Protein 8QQ1 (pdb70)

Radius of gyration: 31.0 Å; Cα contacts (8 Å, |Δi|>4): 1492; chains: 3; bounding box: 70×90×66 Å

Structure (mmCIF, N/CA/C/O backbone):
data_8QQ1
#
_entry.id   8QQ1
#
_cell.length_a   104.622
_cell.length_b   104.622
_cell.length_c   142.688
_cell.angle_alpha   90
_cell.angle_beta   90
_cell.angle_gamma   90
#
_symmetry.space_group_name_H-M   'P 41 21 2'
#
loop_
_entity.id
_entity.type
_entity.pdbx_description
1 polymer Oxidoreductase
2 non-polymer 'FLAVIN-ADENINE DINUCLEOTIDE'
3 non-polymer 'BROMIDE ION'
4 water water
#
loop_
_atom_site.group_PDB
_atom_site.id
_atom_site.type_symbol
_atom_site.label_atom_id
_atom_site.label_alt_id
_atom_site.label_comp_id
_atom_site.label_asym_id
_atom_site.label_entity_id
_atom_site.label_seq_id
_atom_site.pdbx_PDB_ins_code
_atom_site.Cartn_x
_atom_site.Cartn_y
_atom_site.Cartn_z
_atom_site.occupancy
_atom_site.B_iso_or_equiv
_atom_site.auth_seq_id
_atom_site.auth_comp_id
_atom_site.auth_asym_id
_atom_site.auth_atom_id
_atom_site.pdbx_PDB_model_num
ATOM 1 N N . SER A 1 4 ? 15.036 6.034 57.278 1 48.6 183 SER C N 1
ATOM 2 C CA . SER A 1 4 ? 15.375 5.293 56.061 1 48.42 183 SER C CA 1
ATOM 3 C C . SER A 1 4 ? 16.141 3.977 56.388 1 46.72 183 SER C C 1
ATOM 4 O O . SER A 1 4 ? 16.241 3.593 57.56 1 47.92 183 SER C O 1
ATOM 7 N N . PHE A 1 5 ? 16.587 3.242 55.37 1 43.35 184 PHE C N 1
ATOM 8 C CA . PHE A 1 5 ? 17.284 1.975 55.576 1 40.83 184 PHE C CA 1
ATOM 9 C C . PHE A 1 5 ? 18.427 1.832 54.558 1 36.93 184 PHE C C 1
ATOM 10 O O . PHE A 1 5 ? 18.521 2.637 53.637 1 36.25 184 PHE C O 1
ATOM 18 N N . PRO A 1 6 ? 19.366 0.897 54.759 1 34.82 185 PRO C N 1
ATOM 19 C CA . PRO A 1 6 ? 20.524 0.826 53.85 1 33.11 185 PRO C CA 1
ATOM 20 C C . PRO A 1 6 ? 20.157 0.508 52.402 1 31.6 185 PRO C C 1
ATOM 21 O O . PRO A 1 6 ? 19.085 -0.034 52.089 1 31.5 185 PRO C O 1
ATOM 25 N N . TYR A 1 7 ? 21.053 0.9 51.51 1 30.36 186 TYR C N 1
ATOM 26 C CA . TYR A 1 7 ? 20.985 0.596 50.098 1 29.86 186 TYR C CA 1
ATOM 27 C C . TYR A 1 7 ? 21.63 -0.761 49.942 1 28.57 186 TYR C C 1
ATOM 28 O O . TYR A 1 7 ? 22.749 -0.964 50.429 1 28.83 186 TYR C O 1
ATOM 37 N N . LEU A 1 8 ? 20.948 -1.687 49.281 1 27 187 LEU C N 1
ATOM 38 C CA . LEU A 1 8 ? 21.52 -3.005 49.038 1 26.64 187 LEU C CA 1
ATOM 39 C C . LEU A 1 8 ? 22.096 -2.96 47.612 1 26.22 187 LEU C C 1
ATOM 40 O O . LEU A 1 8 ? 21.416 -2.515 46.69 1 26.36 187 LEU C O 1
ATOM 45 N N . GLY A 1 9 ? 23.328 -3.393 47.448 1 25.76 188 GLY C N 1
ATOM 46 C CA . GLY A 1 9 ? 23.983 -3.346 46.148 1 26.48 188 GLY C CA 1
ATOM 47 C C . GLY A 1 9 ? 24.603 -4.661 45.754 1 26.83 188 GLY C C 1
ATOM 48 O O . GLY A 1 9 ? 24.932 -5.464 46.613 1 27.23 188 GLY C O 1
ATOM 49 N N . LYS A 1 10 ? 24.744 -4.9 44.458 1 25.98 189 LYS C N 1
ATOM 50 C CA . LYS A 1 10 ? 25.356 -6.114 43.957 1 26.32 189 LYS C CA 1
ATOM 51 C C . LYS A 1 10 ? 26.555 -5.672 43.1 1 26.53 189 LYS C C 1
ATOM 52 O O . LYS A 1 10 ? 26.405 -4.815 42.215 1 26.29 189 LYS C O 1
ATOM 58 N N . ILE A 1 11 ? 27.741 -6.24 43.364 1 26.56 190 ILE C N 1
ATOM 59 C CA . ILE A 1 11 ? 28.917 -5.9 42.58 1 27.42 190 ILE C CA 1
ATOM 60 C C . ILE A 1 11 ? 28.742 -6.477 41.171 1 28.98 190 ILE C C 1
ATOM 61 O O . ILE A 1 11 ? 28.562 -7.675 41.033 1 29.02 190 ILE C O 1
ATOM 66 N N . THR A 1 12 ? 28.712 -5.622 40.145 1 30.1 191 THR C N 1
ATOM 67 C CA . THR A 1 12 ? 28.554 -6.096 38.763 1 31.26 191 THR C CA 1
ATOM 68 C C . THR A 1 12 ? 29.899 -6.181 38.02 1 33.28 191 THR C C 1
ATOM 69 O O . THR A 1 12 ? 30.018 -6.963 37.075 1 34.77 191 THR C O 1
ATOM 73 N N . HIS A 1 13 ? 30.894 -5.367 38.404 1 32.85 192 HIS C N 1
ATOM 74 C CA . HIS A 1 13 ? 32.191 -5.366 37.733 1 33.48 192 HIS C CA 1
ATOM 75 C C . HIS A 1 13 ? 33.332 -5.014 38.682 1 33.33 192 HIS C C 1
ATOM 76 O O . HIS A 1 13 ? 33.148 -4.245 39.629 1 32.41 192 HIS C O 1
ATOM 83 N N . LEU A 1 14 ? 34.527 -5.538 38.387 1 32.94 193 LEU C N 1
ATOM 84 C CA . LEU A 1 14 ? 35.73 -5.244 39.155 1 33.66 193 LEU C CA 1
ATOM 85 C C . LEU A 1 14 ? 36.873 -5.048 38.141 1 34.73 193 LEU C C 1
ATOM 86 O O . LEU A 1 14 ? 37.025 -5.867 37.227 1 34.74 193 LEU C O 1
ATOM 91 N N . LYS A 1 15 ? 37.669 -3.987 38.293 1 34.94 194 LYS C N 1
ATOM 92 C CA . LYS A 1 15 ? 38.778 -3.732 37.382 1 35.69 194 LYS C CA 1
ATOM 93 C C . LYS A 1 15 ? 40.044 -3.328 38.13 1 36.09 194 LYS C C 1
ATOM 94 O O . LYS A 1 15 ? 40.05 -2.322 38.855 1 36.19 194 LYS C O 1
ATOM 100 N N . ARG A 1 16 ? 41.122 -4.104 37.963 1 35.68 195 ARG C N 1
ATOM 101 C CA . ARG A 1 16 ? 42.39 -3.751 38.6 1 36.57 195 ARG C CA 1
ATOM 102 C C . ARG A 1 16 ? 43.009 -2.691 37.727 1 37.21 195 ARG C C 1
ATOM 103 O O . ARG A 1 16 ? 43.178 -2.91 36.532 1 38.8 195 ARG C O 1
ATOM 111 N N . LEU A 1 17 ? 43.221 -1.512 38.281 1 35.85 196 LEU C N 1
ATOM 112 C CA . LEU A 1 17 ? 43.761 -0.368 37.549 1 35.38 196 LEU C CA 1
ATOM 113 C C . LEU A 1 17 ? 45.28 -0.337 37.505 1 36.44 196 LEU C C 1
ATOM 114 O O . LEU A 1 17 ? 45.881 0.189 36.558 1 37.23 196 LEU C O 1
ATOM 119 N N . ASN A 1 18 ? 45.897 -0.856 38.546 1 35.65 197 ASN C N 1
ATOM 120 C CA . ASN A 1 18 ? 47.337 -0.966 38.654 1 35.55 197 ASN C CA 1
ATOM 121 C C . ASN A 1 18 ? 47.656 -2.131 39.635 1 36.38 197 ASN C C 1
ATOM 122 O O . ASN A 1 18 ? 46.767 -2.943 39.922 1 36.21 197 ASN C O 1
ATOM 127 N N . HIS A 1 19 ? 48.886 -2.218 40.152 1 36.92 198 HIS C N 1
ATOM 128 C CA . HIS A 1 19 ? 49.286 -3.314 41.034 1 37.65 198 HIS C CA 1
ATOM 129 C C . HIS A 1 19 ? 48.571 -3.359 42.395 1 37.84 198 HIS C C 1
ATOM 130 O O . HIS A 1 19 ? 48.682 -4.382 43.07 1 38.9 198 HIS C O 1
ATOM 137 N N . ASP A 1 20 ? 47.937 -2.262 42.841 1 36.65 199 ASP C N 1
ATOM 138 C CA . ASP A 1 20 ? 47.306 -2.285 44.16 1 36.23 199 ASP C CA 1
ATOM 139 C C . ASP A 1 20 ? 45.961 -1.563 44.236 1 35.01 199 ASP C C 1
ATOM 140 O O . ASP A 1 20 ? 45.455 -1.371 45.334 1 35.07 199 ASP C O 1
ATOM 145 N N . THR A 1 21 ? 45.389 -1.153 43.092 1 33.33 200 THR C N 1
ATOM 146 C CA . THR A 1 21 ? 44.147 -0.412 43.101 1 32.42 200 THR C CA 1
ATOM 147 C C . THR A 1 21 ? 43.108 -1.135 42.288 1 32.13 200 THR C C 1
ATOM 148 O O . THR A 1 21 ? 43.378 -1.539 41.162 1 32.57 200 THR C O 1
ATOM 152 N N . ARG A 1 22 ? 41.911 -1.291 42.848 1 31.08 201 ARG C N 1
ATOM 153 C CA . ARG A 1 22 ? 40.83 -2.003 42.175 1 30.04 201 ARG C CA 1
ATOM 154 C C . ARG A 1 22 ? 39.544 -1.192 42.221 1 28.98 201 ARG C C 1
ATOM 155 O O . ARG A 1 22 ? 39.134 -0.729 43.283 1 28.26 201 ARG C O 1
ATOM 163 N N . GLU A 1 23 ? 38.903 -1.047 41.067 1 28.12 202 GLU C N 1
ATOM 164 C CA . GLU A 1 23 ? 37.656 -0.342 40.89 1 28.31 202 GLU C CA 1
ATOM 165 C C . GLU A 1 23 ? 36.494 -1.308 41.047 1 28.75 202 GLU C C 1
ATOM 166 O O . GLU A 1 23 ? 36.509 -2.413 40.489 1 29.2 202 GLU C O 1
ATOM 172 N N . ILE A 1 24 ? 35.503 -0.916 41.85 1 28.39 203 ILE C N 1
ATOM 173 C CA . ILE A 1 24 ? 34.297 -1.701 42.1 1 28.12 203 ILE C CA 1
ATOM 174 C C . ILE A 1 24 ? 33.114 -0.97 41.497 1 28.17 203 ILE C C 1
ATOM 175 O O . ILE A 1 24 ? 32.883 0.192 41.836 1 28.62 203 ILE C O 1
ATOM 180 N N . GLN A 1 25 ? 32.334 -1.648 40.649 1 27.32 204 GLN C N 1
ATOM 181 C CA . GLN A 1 25 ? 31.099 -1.116 40.088 1 27.34 204 GLN C CA 1
ATOM 182 C C . GLN A 1 25 ? 29.95 -1.859 40.768 1 27.51 204 GLN C C 1
ATOM 183 O O . GLN A 1 25 ? 29.971 -3.098 40.865 1 28.92 204 GLN C O 1
ATOM 189 N N . ILE A 1 26 ? 28.961 -1.124 41.271 1 25.96 205 ILE C N 1
ATOM 190 C CA . ILE A 1 26 ? 27.846 -1.728 41.994 1 26.22 205 ILE C CA 1
ATOM 191 C C . ILE A 1 26 ? 26.518 -1.305 41.402 1 26.55 205 ILE C C 1
ATOM 192 O O . ILE A 1 26 ? 26.383 -0.166 40.955 1 27.74 205 ILE C O 1
ATOM 197 N N . HIS A 1 27 ? 25.523 -2.191 41.43 1 25.78 206 HIS C N 1
ATOM 198 C CA . HIS A 1 27 ? 24.165 -1.865 41.039 1 25.47 206 HIS C CA 1
ATOM 199 C C . HIS A 1 27 ? 23.334 -1.841 42.329 1 25.32 206 HIS C C 1
ATOM 200 O O . HIS A 1 27 ? 23.28 -2.831 43.071 1 25.26 206 HIS C O 1
ATOM 207 N N . LEU A 1 28 ? 22.648 -0.751 42.55 1 25.41 207 LEU C N 1
ATOM 208 C CA . LEU A 1 28 ? 21.824 -0.544 43.735 1 27.67 207 LEU C CA 1
ATOM 209 C C . LEU A 1 28 ? 20.377 -0.887 43.522 1 29.46 207 LEU C C 1
ATOM 210 O O . LEU A 1 28 ? 19.866 -0.769 42.414 1 29.68 207 LEU C O 1
ATOM 215 N N . SER A 1 29 ? 19.711 -1.283 44.611 1 30.16 208 SER C N 1
ATOM 216 C CA . SER A 1 29 ? 18.29 -1.641 44.673 1 31.94 208 SER C CA 1
ATOM 217 C C . SER A 1 29 ? 17.399 -0.455 44.332 1 32.32 208 SER C C 1
ATOM 218 O O . SER A 1 29 ? 16.284 -0.638 43.819 1 32.93 208 SER C O 1
ATOM 221 N N . ARG A 1 30 ? 17.857 0.764 44.642 1 31.84 209 ARG C N 1
ATOM 222 C CA . ARG A 1 30 ? 17.076 1.964 44.358 1 32.06 209 ARG C CA 1
ATOM 223 C C . ARG A 1 30 ? 18.003 3.153 44.091 1 32.34 209 ARG C C 1
ATOM 224 O O . ARG A 1 30 ? 19.181 3.093 44.429 1 31.46 209 ARG C O 1
ATOM 232 N N . PRO A 1 31 ? 17.514 4.231 43.441 1 33.15 210 PRO C N 1
ATOM 233 C CA . PRO A 1 31 ? 18.401 5.357 43.139 1 33.72 210 PRO C CA 1
ATOM 234 C C . PRO A 1 31 ? 19.071 5.959 44.368 1 32.6 210 PRO C C 1
ATOM 235 O O . PRO A 1 31 ? 18.463 6.105 45.417 1 32.36 210 PRO C O 1
ATOM 239 N N . PHE A 1 32 ? 20.334 6.288 44.216 1 32.15 211 PHE C N 1
ATOM 240 C CA . PHE A 1 32 ? 21.152 6.867 45.275 1 32.68 211 PHE C CA 1
ATOM 241 C C . PHE A 1 32 ? 21.484 8.32 44.907 1 33.09 211 PHE C C 1
ATOM 242 O O . PHE A 1 32 ? 21.585 8.637 43.727 1 34.92 211 PHE C O 1
ATOM 250 N N . ASN A 1 33 ? 21.633 9.185 45.89 1 32.17 212 ASN C N 1
ATOM 251 C CA . ASN A 1 33 ? 21.975 10.573 45.622 1 32.98 212 ASN C CA 1
ATOM 252 C C . ASN A 1 33 ? 23.251 10.936 46.328 1 30.93 212 ASN C C 1
ATOM 253 O O . ASN A 1 33 ? 23.473 10.516 47.476 1 31.28 212 ASN C O 1
ATOM 258 N N . TYR A 1 34 ? 24.127 11.651 45.611 1 28.85 213 TYR C N 1
ATOM 259 C CA . TYR A 1 34 ? 25.408 12.145 46.114 1 27.43 213 TYR C CA 1
ATOM 260 C C . TYR A 1 34 ? 25.888 13.308 45.235 1 26.46 213 TYR C C 1
ATOM 261 O O . TYR A 1 34 ? 25.435 13.47 44.101 1 25.99 213 TYR C O 1
ATOM 270 N N . GLN A 1 35 ? 26.904 14.016 45.707 1 25.85 214 GLN C N 1
ATOM 271 C CA . GLN A 1 35 ? 27.553 15.042 44.897 1 26.69 214 GLN C CA 1
ATOM 272 C C . GLN A 1 35 ? 29.023 14.692 44.83 1 26.04 214 GLN C C 1
ATOM 273 O O . GLN A 1 35 ? 29.578 14.269 45.832 1 25.79 214 GLN C O 1
ATOM 279 N N . SER A 1 36 ? 29.668 14.864 43.658 1 26.05 215 SER C N 1
ATOM 280 C CA . SER A 1 36 ? 31.111 14.595 43.516 1 25.82 215 SER C CA 1
ATOM 281 C C . SER A 1 36 ? 31.952 15.31 44.583 1 25.53 215 SER C C 1
ATOM 282 O O . SER A 1 36 ? 31.815 16.508 44.798 1 25.3 215 SER C O 1
ATOM 285 N N . GLY A 1 37 ? 32.784 14.536 45.265 1 25.47 216 GLY C N 1
ATOM 286 C CA . GLY A 1 37 ? 33.571 14.98 46.408 1 25.97 216 GLY C CA 1
ATOM 287 C C . GLY A 1 37 ? 33.185 14.214 47.665 1 26.06 216 GLY C C 1
ATOM 288 O O . GLY A 1 37 ? 33.939 14.179 48.639 1 27.47 216 GLY C O 1
ATOM 289 N N . GLN A 1 38 ? 31.985 13.61 47.667 1 24.25 217 GLN C N 1
ATOM 290 C CA . GLN A 1 38 ? 31.472 12.88 48.807 1 23.5 217 GLN C CA 1
ATOM 291 C C . GLN A 1 38 ? 31.914 11.398 48.862 1 23.26 217 GLN C C 1
ATOM 292 O O . GLN A 1 38 ? 32.386 10.822 47.879 1 22.93 217 GLN C O 1
ATOM 298 N N . PHE A 1 39 ? 31.71 10.79 50.01 1 22.88 218 PHE C N 1
ATOM 299 C CA . PHE A 1 39 ? 32.063 9.407 50.271 1 23.86 218 PHE C CA 1
ATOM 300 C C . PHE A 1 39 ? 30.885 8.674 50.913 1 25.07 218 PHE C C 1
ATOM 301 O O . PHE A 1 39 ? 29.89 9.295 51.304 1 24.5 218 PHE C O 1
ATOM 309 N N . ALA A 1 40 ? 31.001 7.349 51.028 1 25.18 219 ALA C N 1
ATOM 310 C CA . ALA A 1 40 ? 29.989 6.537 51.698 1 25.38 219 ALA C CA 1
ATOM 311 C C . ALA A 1 40 ? 30.71 5.414 52.451 1 25.06 219 ALA C C 1
ATOM 312 O O . ALA A 1 40 ? 31.858 5.097 52.146 1 24.91 219 ALA C O 1
ATOM 314 N N . PHE A 1 41 ? 30.034 4.807 53.414 1 25.5 220 PHE C N 1
ATOM 315 C CA . PHE A 1 41 ? 30.551 3.695 54.192 1 26.6 220 PHE C CA 1
ATOM 316 C C . PHE A 1 41 ? 30.026 2.42 53.561 1 26.57 220 PHE C C 1
ATOM 317 O O . PHE A 1 41 ? 28.814 2.219 53.449 1 26.8 220 PHE C O 1
ATOM 325 N N . LEU A 1 42 ? 30.934 1.595 53.076 1 25.9 221 LEU C N 1
ATOM 326 C CA . LEU A 1 42 ? 30.583 0.361 52.383 1 25.92 221 LEU C CA 1
ATOM 327 C C . LEU A 1 42 ? 30.783 -0.837 53.313 1 25.58 221 LEU C C 1
ATOM 328 O O . LEU A 1 42 ? 31.82 -0.942 53.982 1 25.02 221 LEU C O 1
ATOM 333 N N . LYS A 1 43 ? 29.795 -1.74 53.343 1 25.02 222 LYS C N 1
ATOM 334 C CA . LYS A 1 43 ? 29.862 -2.994 54.088 1 25.47 222 LYS C CA 1
ATOM 335 C C . LYS A 1 43 ? 29.817 -4.1 53.04 1 27.06 222 LYS C C 1
ATOM 336 O O . LYS A 1 43 ? 28.908 -4.11 52.218 1 27.75 222 LYS C O 1
ATOM 342 N N . ILE A 1 44 ? 30.772 -5.011 53.05 1 26.69 223 ILE C N 1
ATOM 343 C CA . ILE A 1 44 ? 30.834 -6.089 52.083 1 27.69 223 ILE C CA 1
ATOM 344 C C . ILE A 1 44 ? 30.387 -7.382 52.736 1 28.5 223 ILE C C 1
ATOM 345 O O . ILE A 1 44 ? 30.841 -7.687 53.829 1 27.36 223 ILE C O 1
ATOM 350 N N . PHE A 1 45 ? 29.486 -8.125 52.063 1 28.99 224 PHE C N 1
ATOM 351 C CA . PHE A 1 45 ? 28.98 -9.421 52.502 1 30.48 224 PHE C CA 1
ATOM 352 C C . PHE A 1 45 ? 29.514 -10.523 51.561 1 33.78 224 PHE C C 1
ATOM 353 O O . PHE A 1 45 ? 28.96 -10.784 50.497 1 34.95 224 PHE C O 1
ATOM 361 N N . GLN A 1 46 ? 30.642 -11.102 51.918 1 34.95 225 GLN C N 1
ATOM 362 C CA . GLN A 1 46 ? 31.257 -12.187 51.16 1 36.32 225 GLN C CA 1
ATOM 363 C C . GLN A 1 46 ? 32.007 -13.042 52.16 1 38.02 225 GLN C C 1
ATOM 364 O O . GLN A 1 46 ? 32.593 -12.508 53.106 1 38.18 225 GLN C O 1
ATOM 370 N N . GLU A 1 47 ? 31.976 -14.379 52 1 39.33 226 GLU C N 1
ATOM 371 C CA . GLU A 1 47 ? 32.679 -15.275 52.93 1 40.98 226 GLU C CA 1
ATOM 372 C C . GLU A 1 47 ? 34.165 -14.961 52.914 1 40.6 226 GLU C C 1
ATOM 373 O O . GLU A 1 47 ? 34.723 -14.675 51.848 1 41.21 226 GLU C O 1
ATOM 379 N N . GLY A 1 48 ? 34.737 -14.845 54.096 1 39.21 227 GLY C N 1
ATOM 380 C CA . GLY A 1 48 ? 36.136 -14.48 54.225 1 38.82 227 GLY C CA 1
ATOM 381 C C . GLY A 1 48 ? 36.36 -12.98 54.309 1 37.41 227 GLY C C 1
ATOM 382 O O . GLY A 1 48 ? 37.509 -12.551 54.435 1 37.25 227 GLY C O 1
ATOM 383 N N . PHE A 1 49 ? 35.278 -12.159 54.274 1 35.86 228 PHE C N 1
ATOM 384 C CA . PHE A 1 49 ? 35.439 -10.706 54.386 1 35.21 228 PHE C CA 1
ATOM 385 C C . PHE A 1 49 ? 34.831 -10.203 55.669 1 34.65 228 PHE C C 1
ATOM 386 O O . PHE A 1 49 ? 33.756 -10.667 56.067 1 34.83 228 PHE C O 1
ATOM 394 N N . GLU A 1 50 ? 35.465 -9.189 56.28 1 34.26 229 GLU C N 1
ATOM 395 C CA . GLU A 1 50 ? 34.836 -8.545 57.427 1 34.7 229 GLU C CA 1
ATOM 396 C C . GLU A 1 50 ? 33.703 -7.643 56.861 1 34.79 229 GLU C C 1
ATOM 397 O O . GLU A 1 50 ? 33.829 -7.107 55.758 1 34.81 229 GLU C O 1
ATOM 403 N N . SER A 1 51 ? 32.565 -7.602 57.559 1 34.76 230 SER C N 1
ATOM 404 C CA . SER A 1 51 ? 31.399 -6.82 57.168 1 34.91 230 SER C CA 1
ATOM 405 C C . SER A 1 51 ? 31.381 -5.431 57.805 1 33.14 230 SER C C 1
ATOM 406 O O . SER A 1 51 ? 30.469 -4.669 57.542 1 32 230 SER C O 1
ATOM 409 N N . ALA A 1 52 ? 32.385 -5.074 58.613 1 32.35 231 ALA C N 1
ATOM 410 C CA . ALA A 1 52 ? 32.516 -3.746 59.196 1 32.08 231 ALA C CA 1
ATOM 411 C C . ALA A 1 52 ? 32.548 -2.703 58.078 1 30.81 231 ALA C C 1
ATOM 412 O O . ALA A 1 52 ? 33.119 -2.954 57.004 1 29.83 231 ALA C O 1
ATOM 414 N N . PRO A 1 53 ? 31.915 -1.548 58.306 1 30.53 232 PRO C N 1
ATOM 415 C CA . PRO A 1 53 ? 31.909 -0.52 57.26 1 29.5 232 PRO C CA 1
ATOM 416 C C . PRO A 1 53 ? 33.257 0.173 57.122 1 28.66 232 PRO C C 1
ATOM 417 O O . PRO A 1 53 ? 33.946 0.404 58.107 1 28.36 232 PRO C O 1
ATOM 421 N N . HIS A 1 54 ? 33.586 0.574 55.897 1 27.43 233 HIS C N 1
ATOM 422 C CA . HIS A 1 54 ? 34.808 1.297 55.611 1 26.85 233 HIS C CA 1
ATOM 423 C C . HIS A 1 54 ? 34.403 2.442 54.685 1 25.61 233 HIS C C 1
ATOM 424 O O . HIS A 1 54 ? 33.655 2.235 53.708 1 24.97 233 HIS C O 1
ATOM 431 N N . PRO A 1 55 ? 34.939 3.642 54.942 1 24.73 234 PRO C N 1
ATOM 432 C CA . PRO A 1 55 ? 34.624 4.772 54.063 1 23.99 234 PRO C CA 1
ATOM 433 C C . PRO A 1 55 ? 35.451 4.785 52.783 1 24.08 234 PRO C C 1
ATOM 434 O O . PRO A 1 55 ? 36.665 4.607 52.828 1 24.43 234 PRO C O 1
ATOM 438 N N . PHE A 1 56 ? 34.801 5.024 51.637 1 23.12 235 PHE C N 1
ATOM 439 C CA . PHE A 1 56 ? 35.482 5.173 50.361 1 23.45 235 PHE C CA 1
ATOM 440 C C . PHE A 1 56 ? 34.782 6.311 49.619 1 23.13 235 PHE C C 1
ATOM 441 O O . PHE A 1 56 ? 33.537 6.383 49.61 1 22.7 235 PHE C O 1
ATOM 449 N N . SER A 1 57 ? 35.573 7.167 48.956 1 23.13 236 SER C N 1
ATOM 450 C CA . SER A 1 57 ? 35.016 8.254 48.151 1 23.49 236 SER C CA 1
ATOM 451 C C . SER A 1 57 ? 34.27 7.675 46.967 1 23.45 236 SER C C 1
ATOM 452 O O . SER A 1 57 ? 34.703 6.655 46.418 1 24.21 236 SER C O 1
ATOM 455 N N . ILE A 1 58 ? 33.144 8.294 46.567 1 22.26 237 ILE C N 1
ATOM 456 C CA . ILE A 1 58 ? 32.432 7.815 45.39 1 22.41 237 ILE C CA 1
ATOM 457 C C . ILE A 1 58 ? 33.249 8.248 44.131 1 23.58 237 ILE C C 1
ATOM 458 O O . ILE A 1 58 ? 33.591 9.427 43.987 1 24.53 237 ILE C O 1
ATOM 463 N N . SER A 1 59 ? 33.65 7.279 43.283 1 22.97 238 SER C N 1
ATOM 464 C CA . SER A 1 59 ? 34.441 7.596 42.1 1 23.9 238 SER C CA 1
ATOM 465 C C . SER A 1 59 ? 33.641 7.593 40.775 1 25.24 238 SER C C 1
ATOM 466 O O . SER A 1 59 ? 34.238 7.688 39.703 1 25.72 238 SER C O 1
ATOM 469 N N . GLY A 1 60 ? 32.322 7.586 40.864 1 24.95 239 GLY C N 1
ATOM 470 C CA . GLY A 1 60 ? 31.491 7.657 39.669 1 25.64 239 GLY C CA 1
ATOM 471 C C . GLY A 1 60 ? 30.119 7.075 39.876 1 25.76 239 GLY C C 1
ATOM 472 O O . GLY A 1 60 ? 29.829 6.493 40.921 1 25.12 239 GLY C O 1
ATOM 473 N N . GLY A 1 61 ? 29.279 7.256 38.878 1 25.96 240 GLY C N 1
ATOM 474 C CA . GLY A 1 61 ? 27.938 6.721 38.887 1 27.66 240 GLY C CA 1
ATOM 475 C C . GLY A 1 61 ? 26.831 7.739 39.044 1 29.43 240 GLY C C 1
ATOM 476 O O . GLY A 1 61 ? 27.036 8.867 39.502 1 29.38 240 GLY C O 1
ATOM 477 N N . HIS A 1 62 ? 25.652 7.324 38.642 1 29.68 241 HIS C N 1
ATOM 478 C CA . HIS A 1 62 ? 24.426 8.067 38.812 1 31.56 241 HIS C CA 1
ATOM 479 C C . HIS A 1 62 ? 23.267 7.051 38.843 1 31.56 241 HIS C C 1
ATOM 480 O O . HIS A 1 62 ? 23.399 5.919 38.352 1 31.2 241 HIS C O 1
ATOM 487 N N . GLY A 1 63 ? 22.159 7.465 39.433 1 31.44 242 GLY C N 1
ATOM 488 C CA . GLY A 1 63 ? 20.967 6.631 39.558 1 31.15 242 GLY C CA 1
ATOM 489 C C . GLY A 1 63 ? 21.235 5.395 40.383 1 29.54 242 GLY C C 1
ATOM 490 O O . GLY A 1 63 ? 21.604 5.496 41.559 1 28.93 242 GLY C O 1
ATOM 491 N N . GLN A 1 64 ? 21.158 4.21 39.739 1 28.39 243 GLN C N 1
ATOM 492 C CA . GLN A 1 64 ? 21.395 2.963 40.464 1 29.02 243 GLN C CA 1
ATOM 493 C C . GLN A 1 64 ? 22.79 2.393 40.261 1 29.55 243 GLN C C 1
ATOM 494 O O . GLN A 1 64 ? 22.992 1.232 40.579 1 30.61 243 GLN C O 1
ATOM 500 N N . THR A 1 65 ? 23.73 3.148 39.673 1 28.79 244 THR C N 1
ATOM 501 C CA . THR A 1 65 ? 25.105 2.652 39.509 1 28.49 244 THR C CA 1
ATOM 502 C C . THR A 1 65 ? 26.014 3.489 40.377 1 27.38 244 THR C C 1
ATOM 503 O O . THR A 1 65 ? 25.874 4.71 40.427 1 26.52 244 THR C O 1
ATOM 507 N N . LEU A 1 66 ? 26.936 2.842 41.085 1 27.51 245 LEU C N 1
ATOM 508 C CA 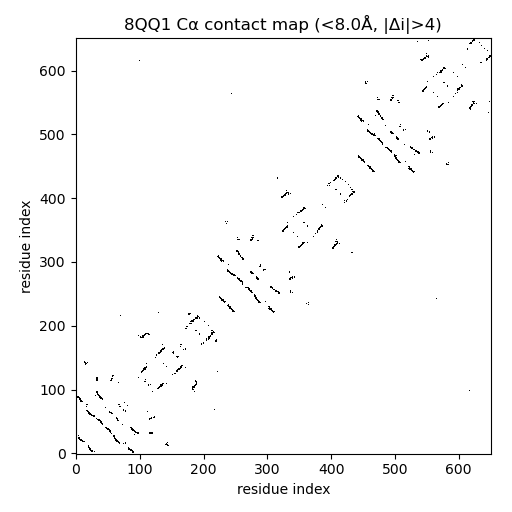. LEU A 1 66 ? 27.899 3.543 41.915 1 27.47 245 LEU C CA 1
ATOM 509 C C . LEU A 1 66 ? 29.283 2.907 41.689 1 27.39 245 LEU C C 1
ATOM 510 O O . LEU A 1 66 ? 29.383 1.698 41.456 1 28.09 245 LEU C O 1
ATOM 515 N N . TYR A 1 67 ? 30.342 3.707 41.752 1 25.67 246 TYR C N 1
ATOM 516 C CA . TYR A 1 67 ? 31.702 3.204 41.615 1 25.31 246 TYR C CA 1
ATOM 517 C C . TYR A 1 67 ? 32.495 3.599 42.832 1 24.33 246 TYR C C 1
ATOM 518 O O . TYR A 1 67 ? 32.337 4.711 43.349 1 24.03 246 TYR C O 1
ATOM 527 N N . PHE A 1 68 ? 33.398 2.719 43.249 1 23.49 247 PHE C N 1
ATOM 528 C CA . PHE A 1 68 ? 34.369 3.01 44.298 1 24.8 247 PHE C CA 1
ATOM 529 C C . PHE A 1 68 ? 35.742 2.527 43.775 1 25.37 247 PHE C C 1
ATOM 530 O O . PHE A 1 68 ? 35.807 1.591 42.975 1 27.01 247 PHE C O 1
ATOM 538 N N . THR A 1 69 ? 36.808 3.193 44.165 1 24.07 248 THR C N 1
ATOM 539 C CA . THR A 1 69 ? 38.14 2.813 43.732 1 24.46 248 THR C CA 1
ATOM 540 C C . THR A 1 69 ? 38.975 2.615 44.955 1 24.64 248 THR C C 1
ATOM 541 O O . THR A 1 69 ? 39.191 3.554 45.725 1 24.74 248 THR C O 1
ATOM 545 N N . VAL A 1 70 ? 39.384 1.381 45.179 1 24.77 249 VAL C N 1
ATOM 546 C CA . VAL A 1 70 ? 40.072 1.004 46.409 1 25.37 249 VAL C CA 1
ATOM 547 C C . VAL A 1 70 ? 41.55 0.669 46.226 1 26.32 249 VAL C C 1
ATOM 548 O O . VAL A 1 70 ? 41.877 -0.272 45.501 1 26.24 249 VAL C O 1
ATOM 552 N N . LYS A 1 71 ? 42.422 1.366 46.974 1 26.64 250 LYS C N 1
ATOM 553 C CA . LYS A 1 71 ? 43.868 1.128 46.983 1 28.01 250 LYS C CA 1
ATOM 554 C C . LYS A 1 71 ? 44.216 0.257 48.211 1 28.83 250 LYS C C 1
ATOM 555 O O . LYS A 1 71 ? 43.646 0.462 49.291 1 28.9 250 LYS C O 1
ATOM 561 N N . THR A 1 72 ? 45.124 -0.728 48.044 1 29.37 251 THR C N 1
ATOM 562 C CA . THR A 1 72 ? 45.538 -1.607 49.129 1 30.34 251 THR C CA 1
ATOM 563 C C . THR A 1 72 ? 46.293 -0.788 50.178 1 31.77 251 THR C C 1
ATOM 564 O O . THR A 1 72 ? 47.29 -0.153 49.868 1 31.68 251 THR C O 1
ATOM 568 N N . SER A 1 73 ? 45.788 -0.782 51.399 1 32.9 252 SER C N 1
ATOM 569 C CA . SER A 1 73 ? 46.345 -0.023 52.51 1 34.99 252 SER C CA 1
ATOM 570 C C . SER A 1 73 ? 46.418 -0.799 53.827 1 36.44 252 SER C C 1
ATOM 571 O O . SER A 1 73 ? 46.937 -0.272 54.805 1 38.26 252 SER C O 1
ATOM 574 N N . GLY A 1 74 ? 45.896 -2.01 53.843 1 35.92 253 GLY C N 1
ATOM 575 C CA . GLY A 1 74 ? 45.857 -2.902 54.992 1 36.01 253 GLY C CA 1
ATOM 576 C C . GLY A 1 74 ? 45.12 -4.18 54.632 1 35.41 253 GLY C C 1
ATOM 577 O O . GLY A 1 74 ? 44.879 -4.453 53.451 1 35.48 253 GLY C O 1
ATOM 578 N N . ASP A 1 75 ? 44.743 -4.963 55.648 1 34.61 254 ASP C N 1
ATOM 579 C CA . ASP A 1 75 ? 44.124 -6.277 55.497 1 34.76 254 ASP C CA 1
ATOM 580 C C . ASP A 1 75 ? 42.82 -6.315 54.666 1 33.22 254 ASP C C 1
ATOM 581 O O . ASP A 1 75 ? 42.702 -7.13 53.755 1 32.55 254 ASP C O 1
ATOM 586 N N . HIS A 1 76 ? 41.852 -5.463 54.994 1 32.61 255 HIS C N 1
ATOM 587 C CA . HIS A 1 76 ? 40.566 -5.472 54.298 1 32.23 255 HIS C CA 1
ATOM 588 C C . HIS A 1 76 ? 40.686 -5.024 52.836 1 31.89 255 HIS C C 1
ATOM 589 O O . HIS A 1 76 ? 40.109 -5.665 51.94 1 32.36 255 HIS C O 1
ATOM 596 N N . THR A 1 77 ? 41.456 -3.951 52.582 1 30.77 256 THR C N 1
ATOM 597 C CA . THR A 1 77 ? 41.606 -3.453 51.216 1 30.86 256 THR C CA 1
ATOM 598 C C . THR A 1 77 ? 42.512 -4.379 50.378 1 32.38 256 THR C C 1
ATOM 599 O O . THR A 1 77 ? 42.332 -4.444 49.163 1 32.98 256 THR C O 1
ATOM 603 N N . LYS A 1 78 ? 43.452 -5.122 51.011 1 32.98 257 LYS C N 1
ATOM 604 C CA . LYS A 1 78 ? 44.24 -6.115 50.266 1 34.12 257 LYS C CA 1
ATOM 605 C C . LYS A 1 78 ? 43.287 -7.275 49.871 1 33.89 257 LYS C C 1
ATOM 606 O O . LYS A 1 78 ? 43.319 -7.767 48.726 1 33.98 257 LYS C O 1
ATOM 612 N N . ASN A 1 79 ? 42.407 -7.681 50.81 1 32.98 258 ASN C N 1
ATOM 613 C CA . ASN A 1 79 ? 41.393 -8.712 50.56 1 33.01 258 ASN C CA 1
ATOM 614 C C . ASN A 1 79 ? 40.481 -8.253 49.378 1 32.78 258 ASN C C 1
ATOM 615 O O . ASN A 1 79 ? 40.216 -9.046 48.483 1 33.15 258 ASN C O 1
ATOM 620 N N . ILE A 1 80 ? 40.098 -6.958 49.321 1 31.32 259 ILE C N 1
ATOM 621 C CA . ILE A 1 80 ? 39.304 -6.447 48.197 1 30.56 259 ILE C CA 1
ATOM 622 C C . ILE A 1 80 ? 40.074 -6.613 46.869 1 31.42 259 ILE C C 1
ATOM 623 O O . ILE A 1 80 ? 39.501 -7.052 45.879 1 31.7 259 ILE C O 1
ATOM 628 N N . TYR A 1 81 ? 41.356 -6.234 46.849 1 31.99 260 TYR C N 1
ATOM 629 C CA . TYR A 1 81 ? 42.18 -6.332 45.647 1 33.83 260 TYR C CA 1
ATOM 630 C C . TYR A 1 81 ? 42.309 -7.77 45.134 1 35.2 260 TYR C C 1
ATOM 631 O O . TYR A 1 81 ? 42.107 -8.02 43.949 1 35.7 260 TYR C O 1
ATOM 640 N N . ASP A 1 82 ? 42.659 -8.702 46.012 1 35.73 261 ASP C N 1
ATOM 641 C CA . ASP A 1 82 ? 42.901 -10.081 45.599 1 37.04 261 ASP C CA 1
ATOM 642 C C . ASP A 1 82 ? 41.68 -10.949 45.459 1 37.81 261 ASP C C 1
ATOM 643 O O . ASP A 1 82 ? 41.64 -11.793 44.564 1 38.18 261 ASP C O 1
ATOM 648 N N . ASN A 1 83 ? 40.71 -10.814 46.38 1 37.68 262 ASN C N 1
ATOM 649 C CA . ASN A 1 83 ? 39.642 -11.792 46.537 1 37.31 262 ASN C CA 1
ATOM 650 C C . ASN A 1 83 ? 38.187 -11.372 46.38 1 36.91 262 ASN C C 1
ATOM 651 O O . ASN A 1 83 ? 37.326 -12.263 46.395 1 37.21 262 ASN C O 1
ATOM 656 N N . LEU A 1 84 ? 37.878 -10.072 46.227 1 35.53 263 LEU C N 1
ATOM 657 C CA . LEU A 1 84 ? 36.477 -9.664 46.073 1 34.15 263 LEU C CA 1
ATOM 658 C C . LEU A 1 84 ? 35.913 -10.227 44.769 1 34.62 263 LEU C C 1
ATOM 659 O O . LEU A 1 84 ? 36.62 -10.253 43.768 1 34.4 263 LEU C O 1
ATOM 664 N N . GLN A 1 85 ? 34.671 -10.723 44.79 1 35.45 264 GLN C N 1
ATOM 665 C CA . GLN A 1 85 ? 34.074 -11.336 43.607 1 36.82 264 GLN C CA 1
ATOM 666 C C . GLN A 1 85 ? 32.883 -10.575 43.092 1 36.78 264 GLN C C 1
ATOM 667 O O . GLN A 1 85 ? 32.076 -10.102 43.884 1 36.4 264 GLN C O 1
ATOM 673 N N . ALA A 1 86 ? 32.687 -10.558 41.763 1 37.11 265 ALA C N 1
ATOM 674 C CA . ALA A 1 86 ? 31.476 -9.974 41.186 1 37.26 265 ALA C CA 1
ATOM 675 C C . ALA A 1 86 ? 30.298 -10.872 41.587 1 37.02 265 ALA C C 1
ATOM 676 O O . ALA A 1 86 ? 30.454 -12.092 41.734 1 37.2 265 ALA C O 1
ATOM 678 N N . GLY A 1 87 ? 29.148 -10.259 41.833 1 36.02 266 GLY C N 1
ATOM 679 C CA . GLY A 1 87 ? 27.976 -10.988 42.289 1 35.22 266 GLY C CA 1
ATOM 680 C C . GLY A 1 87 ? 27.775 -10.857 43.785 1 34.5 266 GLY C C 1
ATOM 681 O O . GLY A 1 87 ? 26.655 -11.012 44.273 1 35.69 266 GLY C O 1
ATOM 682 N N . SER A 1 88 ? 28.857 -10.599 44.538 1 32.52 267 SER C N 1
ATOM 683 C CA . SER A 1 88 ? 28.757 -10.403 45.982 1 31.88 267 SER C CA 1
ATOM 684 C C . SER A 1 88 ? 27.947 -9.148 46.283 1 29.63 267 SER C C 1
ATOM 685 O O . SER A 1 88 ? 27.949 -8.202 45.497 1 28.65 267 SER C O 1
ATOM 688 N N . LYS A 1 89 ? 27.235 -9.151 47.408 1 28.47 268 LYS C N 1
ATOM 689 C CA . LYS A 1 89 ? 26.418 -8.011 47.773 1 27.48 268 LYS C CA 1
ATOM 690 C C . LYS A 1 89 ? 27.08 -7.126 48.815 1 27.56 268 LYS C C 1
ATOM 691 O O . LYS A 1 89 ? 27.933 -7.569 49.59 1 28.85 268 LYS C O 1
ATOM 697 N N . VAL A 1 90 ? 26.701 -5.867 48.807 1 26.39 269 VAL C N 1
ATOM 698 C CA . VAL A 1 90 ? 27.208 -4.839 49.71 1 26.95 269 VAL C CA 1
ATOM 699 C C . VAL A 1 90 ? 26.031 -4.007 50.231 1 26.78 269 VAL C C 1
ATOM 700 O O . VAL A 1 90 ? 24.938 -4.048 49.66 1 26.97 269 VAL C O 1
ATOM 704 N N . THR A 1 91 ? 26.241 -3.253 51.304 1 26.09 270 THR C N 1
ATOM 705 C CA . THR A 1 91 ? 25.253 -2.284 51.77 1 26.66 270 THR C CA 1
ATOM 706 C C . THR 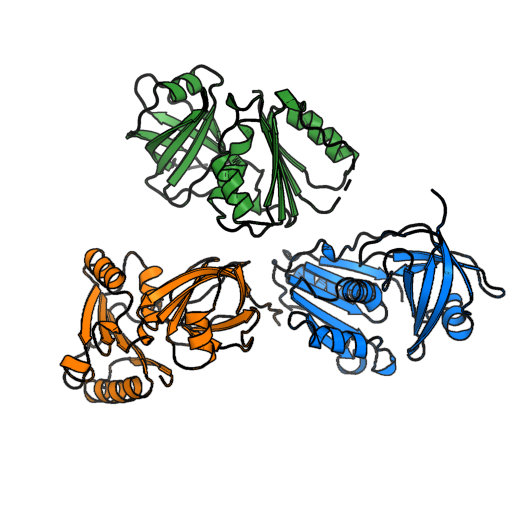A 1 91 ? 25.969 -0.948 51.997 1 26.48 270 THR C C 1
ATOM 707 O O . THR 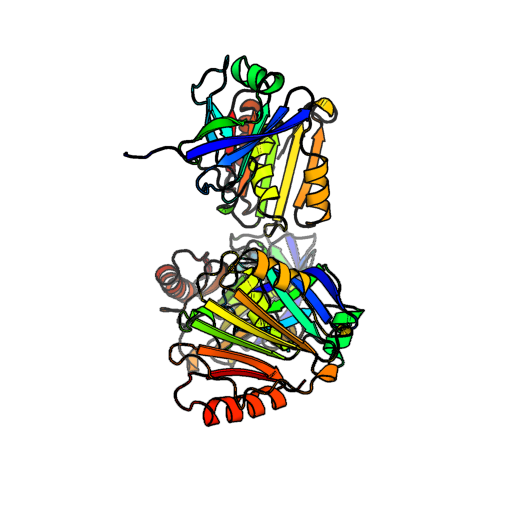A 1 91 ? 27.15 -0.939 52.34 1 26.23 270 THR C O 1
ATOM 711 N N . LEU A 1 92 ? 25.259 0.15 51.776 1 27.01 271 LEU C N 1
ATOM 712 C CA . LEU A 1 92 ? 25.721 1.536 51.888 1 30.68 271 LEU C CA 1
ATOM 713 C C . LEU A 1 92 ? 24.672 2.292 52.683 1 31.23 271 LEU C C 1
ATOM 714 O O . LEU A 1 92 ? 23.492 2.001 52.541 1 30.08 271 LEU C O 1
ATOM 719 N N . ASP A 1 93 ? 25.074 3.317 53.459 1 32.77 272 ASP C N 1
ATOM 720 C CA . ASP A 1 93 ? 24.135 4.065 54.294 1 34.98 272 ASP C CA 1
ATOM 721 C C . ASP A 1 93 ? 23.501 5.28 53.588 1 35.82 272 ASP C C 1
ATOM 722 O O . ASP A 1 93 ? 22.282 5.34 53.427 1 37.92 272 ASP C O 1
ATOM 727 N N . ARG A 1 94 ? 24.322 6.237 53.205 1 33.72 273 ARG C N 1
ATOM 728 C CA . ARG A 1 94 ? 24 7.502 52.537 1 32.61 273 ARG C CA 1
ATOM 729 C C . ARG A 1 94 ? 25.336 8.17 52.2 1 29.58 273 ARG C C 1
ATOM 730 O O . ARG A 1 94 ? 26.375 7.664 52.613 1 28.87 273 ARG C O 1
ATOM 738 N N . ALA A 1 95 ? 25.338 9.262 51.429 1 28.93 274 ALA C N 1
ATOM 739 C CA . ALA A 1 95 ? 26.584 9.981 51.117 1 29.34 274 ALA C CA 1
ATOM 740 C C . ALA A 1 95 ? 26.919 10.919 52.277 1 30.57 274 ALA C 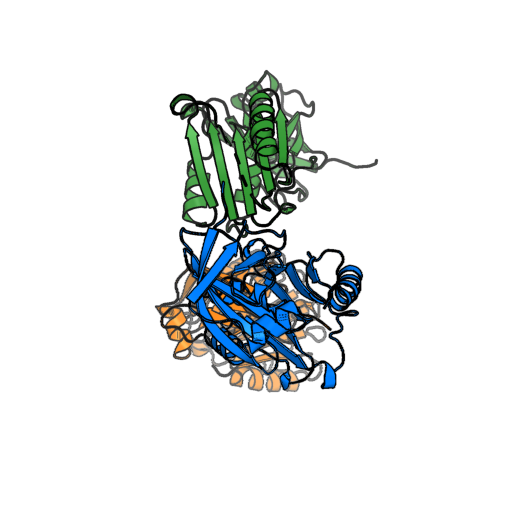C 1
ATOM 741 O O . ALA A 1 95 ? 26.027 11.502 52.884 1 31.94 274 ALA C O 1
ATOM 743 N N . TYR A 1 96 ? 28.204 11.073 52.559 1 30.28 275 TYR C N 1
ATOM 744 C CA . TYR A 1 96 ? 28.778 11.921 53.601 1 31.32 275 TYR C CA 1
ATOM 745 C C . TYR A 1 96 ? 29.823 12.841 52.987 1 30.72 275 TYR C C 1
ATOM 746 O O . TYR A 1 96 ? 30.379 12.534 51.933 1 29.34 275 TYR C O 1
ATOM 755 N N . GLY A 1 97 ? 30.174 13.897 53.71 1 31.36 276 GLY C N 1
ATOM 756 C CA . GLY A 1 97 ? 31.247 14.779 53.285 1 32.42 276 GLY C CA 1
ATOM 757 C C . GLY A 1 97 ? 30.825 16.179 52.918 1 33.39 276 GLY C C 1
ATOM 758 O O . GLY A 1 97 ? 29.772 16.383 52.309 1 33.44 276 GLY C O 1
ATOM 759 N N . HIS A 1 98 ? 31.688 17.147 53.224 1 34.12 277 HIS C N 1
ATOM 760 C CA . HIS A 1 98 ? 31.392 18.547 52.896 1 35.64 277 HIS C CA 1
ATOM 761 C C . HIS A 1 98 ? 32.174 19.091 51.703 1 33.73 277 HIS C C 1
ATOM 762 O O . HIS A 1 98 ? 32.034 20.276 51.386 1 33.49 277 HIS C O 1
ATOM 769 N N . MET A 1 99 ? 32.984 18.248 51.035 1 31.92 278 MET C N 1
ATOM 770 C CA . MET A 1 99 ? 33.691 18.715 49.852 1 31.48 278 MET C CA 1
ATOM 771 C C . MET A 1 99 ? 32.766 18.528 48.673 1 31.25 278 MET C C 1
ATOM 772 O O . MET A 1 99 ? 32.562 17.392 48.259 1 32.28 278 MET C O 1
ATOM 777 N N . ILE A 1 100 ? 32.189 19.615 48.151 1 29.79 279 ILE C N 1
ATOM 778 C CA . ILE A 1 100 ? 31.247 19.566 47.037 1 29.22 279 ILE C CA 1
ATOM 779 C C . ILE A 1 100 ? 31.825 20.374 45.876 1 28.52 279 ILE C C 1
ATOM 780 O O . ILE A 1 100 ? 31.695 21.605 45.848 1 28.57 279 ILE C O 1
ATOM 785 N N . ILE A 1 101 ? 32.459 19.684 44.923 1 27.92 280 ILE C N 1
ATOM 786 C CA . ILE A 1 101 ? 33.14 20.303 43.787 1 28.11 280 ILE C CA 1
ATOM 787 C C . ILE A 1 101 ? 32.235 21.219 42.925 1 28.69 280 ILE C C 1
ATOM 788 O O . ILE A 1 101 ? 32.67 22.305 42.539 1 28.48 280 ILE C O 1
ATOM 793 N N . GLU A 1 102 ? 30.987 20.825 42.68 1 29.38 281 GLU C N 1
ATOM 794 C CA . GLU A 1 102 ? 30.075 21.644 41.863 1 31.32 281 GLU C CA 1
ATOM 795 C C . GLU A 1 102 ? 29.771 23.024 42.479 1 33.15 281 GLU C C 1
ATOM 796 O O . GLU A 1 102 ? 29.453 23.956 41.748 1 34.63 281 GLU C O 1
ATOM 798 N N . GLU A 1 103 ? 29.873 23.162 43.8 1 33.05 282 GLU C N 1
ATOM 799 C CA . GLU A 1 103 ? 29.592 24.436 44.475 1 33.61 282 GLU C CA 1
ATOM 800 C C . GLU A 1 103 ? 30.645 25.509 44.322 1 33.55 282 GLU C C 1
ATOM 801 O O . GLU A 1 103 ? 30.379 26.665 44.661 1 33.99 282 GLU C O 1
ATOM 807 N N . GLY A 1 104 ? 31.84 25.135 43.897 1 32.87 283 GLY C N 1
ATOM 808 C CA . GLY A 1 104 ? 32.934 26.086 43.778 1 32.64 283 GLY C CA 1
ATOM 809 C C . GLY A 1 104 ? 32.795 27.032 42.607 1 32.84 283 GLY C C 1
ATOM 810 O O . GLY A 1 104 ? 31.869 26.923 41.804 1 32.47 283 GLY C O 1
ATOM 811 N N . ARG A 1 105 ? 33.751 27.939 42.485 1 33.4 284 ARG C N 1
ATOM 812 C CA . ARG A 1 105 ? 33.769 28.942 41.418 1 34.2 284 ARG C CA 1
ATOM 813 C C . ARG A 1 105 ? 33.925 28.316 40.032 1 33.49 284 ARG C C 1
ATOM 814 O O . ARG A 1 105 ? 34.208 27.122 39.921 1 32.31 284 ARG C O 1
ATOM 822 N N . GLU A 1 106 ? 33.735 29.121 38.961 1 33.26 285 GLU C N 1
ATOM 823 C CA . GLU A 1 106 ? 33.881 28.596 37.613 1 33.25 285 GLU C CA 1
ATOM 824 C C . GLU A 1 106 ? 35.355 28.287 37.285 1 32.07 285 GLU C C 1
ATOM 825 O O . GLU A 1 106 ? 35.608 27.42 36.471 1 32.94 285 GLU C O 1
ATOM 831 N N . ASN A 1 107 ? 36.316 28.922 37.955 1 30.52 286 ASN C N 1
ATOM 832 C CA . ASN A 1 107 ? 37.734 28.595 37.802 1 29.14 286 ASN C CA 1
ATOM 833 C C . ASN A 1 107 ? 38.114 27.75 39.026 1 28.33 286 ASN C C 1
ATOM 834 O O . ASN A 1 107 ? 37.755 28.116 40.14 1 28.9 286 ASN C O 1
ATOM 839 N N . GLN A 1 108 ? 38.759 26.598 38.823 1 27.08 287 GLN C N 1
ATOM 840 C CA . GLN A 1 108 ? 39.116 25.712 39.934 1 26.71 287 GLN C CA 1
ATOM 841 C C . GLN A 1 108 ? 40.481 25.088 39.766 1 26.88 287 GLN C C 1
ATOM 842 O O . GLN A 1 108 ? 40.907 24.78 38.649 1 27.37 287 GLN C O 1
ATOM 848 N N . VAL A 1 109 ? 41.146 24.879 40.891 1 25.68 288 VAL C N 1
ATOM 849 C CA . VAL A 1 109 ? 42.4 24.179 40.939 1 26.08 288 VAL C CA 1
ATOM 850 C C . VAL A 1 109 ? 42.064 22.877 41.68 1 26.21 288 VAL C C 1
ATOM 851 O O . VAL A 1 109 ? 41.532 22.939 42.78 1 27.02 288 VAL C O 1
ATOM 855 N N . TRP A 1 110 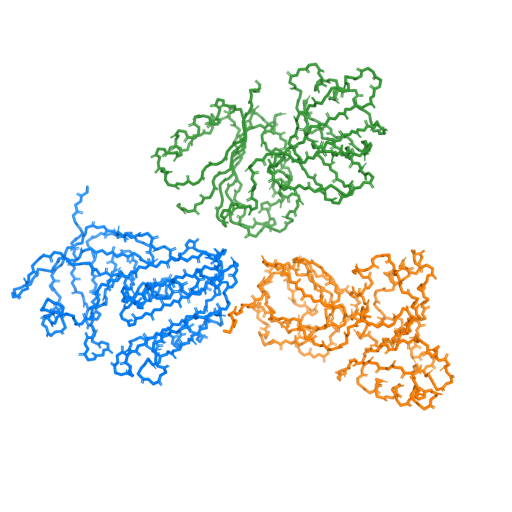? 42.328 21.717 41.077 1 25.52 289 TRP C N 1
ATOM 856 C CA . TRP A 1 110 ? 42.132 20.44 41.758 1 25.07 289 TRP C CA 1
ATOM 857 C C . TRP A 1 110 ? 43.512 19.853 42.045 1 25.15 289 TRP C C 1
ATOM 858 O O . TRP A 1 110 ? 44.379 19.871 41.171 1 26.05 289 TRP C O 1
ATOM 869 N N . ILE A 1 111 ? 43.717 19.295 43.246 1 24.28 290 ILE C N 1
ATOM 870 C CA . ILE A 1 111 ? 44.979 18.666 43.605 1 24.51 290 ILE C CA 1
ATOM 871 C C . ILE A 1 111 ? 44.657 17.289 44.183 1 24.29 290 ILE C C 1
ATOM 872 O O . ILE A 1 111 ? 43.955 17.192 45.186 1 23.57 290 ILE C O 1
ATOM 877 N N . ALA A 1 112 ? 45.154 16.234 43.546 1 23.87 291 ALA C N 1
ATOM 878 C CA . ALA A 1 112 ? 44.961 14.878 44.046 1 24.61 291 ALA C CA 1
ATOM 879 C C . ALA A 1 112 ? 46.302 14.276 44.372 1 25.35 291 ALA C C 1
ATOM 880 O O . ALA A 1 112 ? 47.223 14.351 43.558 1 26.13 291 ALA C O 1
ATOM 882 N N . GLY A 1 113 ? 46.357 13.575 45.486 1 24.87 292 GLY C N 1
ATOM 883 C CA . GLY A 1 113 ? 47.51 12.787 45.873 1 25.08 292 GLY C CA 1
ATOM 884 C C . GLY A 1 113 ? 47.108 11.326 45.844 1 25.24 292 GLY C C 1
ATOM 885 O O . GLY A 1 113 ? 46.233 10.918 46.604 1 24.78 292 GLY C O 1
ATOM 886 N N . GLY A 1 114 ? 47.709 10.553 44.949 1 25.33 293 GLY C N 1
ATOM 887 C CA . GLY A 1 114 ? 47.439 9.122 44.815 1 25.35 293 GLY C CA 1
ATOM 888 C C . GLY A 1 114 ? 45.973 8.776 44.657 1 25.25 293 GLY C C 1
ATOM 889 O O . GLY A 1 114 ? 45.283 9.343 43.81 1 24.78 293 GLY C O 1
ATOM 890 N N . ILE A 1 115 ? 45.468 7.841 45.495 1 24.97 294 ILE C N 1
ATOM 891 C CA . ILE A 1 115 ? 44.049 7.449 45.454 1 24.58 294 ILE C CA 1
ATOM 892 C C . ILE A 1 115 ? 43.093 8.636 45.799 1 23.99 294 ILE C C 1
ATOM 893 O O . ILE A 1 115 ? 41.895 8.521 45.614 1 23.11 294 ILE C O 1
ATOM 898 N N . GLY A 1 116 ? 43.63 9.78 46.229 1 24.1 295 GLY C N 1
ATOM 899 C CA . GLY A 1 116 ? 42.834 10.988 46.429 1 23.31 295 GLY C CA 1
ATOM 900 C C . GLY A 1 116 ? 42.237 11.518 45.131 1 22.93 295 GLY C C 1
ATOM 901 O O . GLY A 1 116 ? 41.414 12.436 45.15 1 23.24 295 GLY C O 1
ATOM 902 N N . ILE A 1 117 ? 42.612 10.932 43.984 1 22.07 296 ILE C N 1
ATOM 903 C CA . ILE A 1 117 ? 42.023 11.309 42.697 1 22.18 296 ILE C CA 1
ATOM 904 C C . ILE A 1 117 ? 40.538 10.907 42.626 1 21.9 296 ILE C C 1
ATOM 905 O O . ILE A 1 117 ? 39.811 11.464 41.823 1 21.8 296 ILE C O 1
ATOM 910 N N . THR A 1 118 ? 40.096 9.893 43.419 1 21.76 297 THR C N 1
ATOM 911 C CA . THR A 1 118 ? 38.742 9.332 43.273 1 23.02 297 THR C CA 1
ATOM 912 C C . THR A 1 118 ? 37.577 10.341 43.266 1 23.37 297 THR C C 1
ATOM 913 O O . THR A 1 118 ? 36.797 10.203 42.335 1 24.36 297 THR C O 1
ATOM 917 N N . PRO A 1 119 ? 37.4 11.347 44.17 1 22.97 298 PRO C N 1
ATOM 918 C CA . PRO A 1 119 ? 36.269 12.28 43.996 1 23.21 298 PRO C CA 1
ATOM 919 C C . PRO A 1 119 ? 36.355 13.076 42.688 1 23.61 298 PRO C C 1
ATOM 920 O O . PRO A 1 119 ? 35.331 13.418 42.125 1 24 298 PRO C O 1
ATOM 924 N N . PHE A 1 120 ? 37.573 13.384 42.201 1 23.55 299 PHE C N 1
ATOM 925 C CA . PHE A 1 120 ? 37.721 14.13 40.945 1 24.01 299 PHE C CA 1
ATOM 926 C C . PHE A 1 120 ? 37.276 13.268 39.745 1 24.31 299 PHE C C 1
ATOM 927 O O . PHE A 1 120 ? 36.665 13.777 38.81 1 24.15 299 PHE C O 1
ATOM 935 N N . ILE A 1 121 ? 37.524 11.944 39.811 1 24.21 300 ILE C N 1
ATOM 936 C CA . ILE A 1 121 ? 37.08 11.026 38.766 1 23.87 300 ILE C CA 1
ATOM 937 C C . ILE A 1 121 ? 35.557 10.995 38.713 1 24.04 300 ILE C C 1
ATOM 938 O O . ILE A 1 121 ? 34.989 10.952 37.61 1 24.95 300 ILE C O 1
ATOM 943 N N . SER A 1 122 ? 34.874 11.044 39.869 1 23.64 301 SER C N 1
ATOM 944 C CA . SER A 1 122 ? 33.402 11.073 39.823 1 24.59 301 SER C CA 1
ATOM 945 C C . SER A 1 122 ? 32.92 12.349 39.144 1 23.21 301 SER C C 1
ATOM 946 O O . SER A 1 122 ? 32.02 12.267 38.332 1 22.99 301 SER C O 1
ATOM 949 N N . TYR A 1 123 ? 33.552 13.495 39.415 1 23.64 302 TYR C N 1
ATOM 950 C CA . TYR A 1 123 ? 33.133 14.756 38.755 1 24.95 302 TYR C CA 1
ATOM 951 C C . TYR A 1 123 ? 33.302 14.662 37.249 1 25.32 302 TYR C C 1
ATOM 952 O O . TYR A 1 123 ? 32.384 15.004 36.49 1 25.92 302 TYR C O 1
ATOM 961 N N . ILE A 1 124 ? 34.442 14.166 36.819 1 24.87 303 ILE C N 1
ATOM 962 C CA . ILE A 1 124 ? 34.729 13.987 35.4 1 26.23 303 ILE C CA 1
ATOM 963 C C . ILE A 1 124 ? 33.717 13.048 34.729 1 26.23 303 ILE C C 1
ATOM 964 O O . ILE A 1 124 ? 33.168 13.361 33.656 1 25.32 303 ILE C O 1
ATOM 969 N N . ARG A 1 125 ? 33.463 11.907 35.368 1 26.98 304 ARG C N 1
ATOM 970 C CA . ARG A 1 125 ? 32.512 10.943 34.819 1 27.87 304 ARG C CA 1
ATOM 971 C C . ARG A 1 125 ? 31.102 11.516 34.769 1 28.58 304 ARG C C 1
ATOM 972 O O . ARG A 1 125 ? 30.354 11.191 33.852 1 28.97 304 ARG C O 1
ATOM 980 N N . GLU A 1 126 ? 30.733 12.352 35.737 1 28.87 305 GLU C N 1
ATOM 981 C CA . GLU A 1 126 ? 29.369 12.896 35.774 1 29.94 305 GLU C CA 1
ATOM 982 C C . GLU A 1 126 ? 29.202 14.192 34.974 1 30.41 305 GLU C C 1
ATOM 983 O O . GLU A 1 126 ? 28.075 14.645 34.782 1 29.99 305 GLU C O 1
ATOM 989 N N . HIS A 1 127 ? 30.305 14.744 34.434 1 30.01 306 HIS C N 1
ATOM 990 C CA . HIS A 1 127 ? 30.227 15.957 33.634 1 30.57 306 HIS C CA 1
ATOM 991 C C . HIS A 1 127 ? 30.996 15.729 32.323 1 31.95 306 HIS C C 1
ATOM 992 O O . HIS A 1 127 ? 32.092 16.261 32.163 1 31.46 306 HIS C O 1
ATOM 999 N N . PRO A 1 128 ? 30.457 14.907 31.391 1 33.83 307 PRO C N 1
ATOM 1000 C CA . PRO A 1 128 ? 31.182 14.645 30.123 1 34.51 307 PRO C CA 1
ATOM 1001 C C . PRO A 1 128 ? 31.661 15.903 29.395 1 35.28 307 PRO C C 1
ATOM 1002 O O . PRO A 1 128 ? 32.765 15.912 28.844 1 35.78 307 PRO C O 1
ATOM 1006 N N . ILE A 1 129 ? 30.866 16.985 29.446 1 35.53 308 ILE C N 1
ATOM 1007 C CA . ILE A 1 129 ? 31.265 18.282 28.913 1 36.6 308 ILE C CA 1
ATOM 1008 C C . ILE A 1 129 ? 31.543 19.122 30.16 1 36.61 308 ILE C C 1
ATOM 1009 O O . ILE A 1 129 ? 30.626 19.353 30.95 1 37.4 308 ILE C O 1
ATOM 1014 N N . LEU A 1 130 ? 32.798 19.501 30.381 1 35.27 309 LEU C N 1
ATOM 1015 C CA . LEU A 1 130 ? 33.22 20.273 31.543 1 35.53 309 LEU C CA 1
ATOM 1016 C C . LEU A 1 130 ? 32.702 21.687 31.443 1 37.41 309 LEU C C 1
ATOM 1017 O O . LEU A 1 130 ? 32.876 22.356 30.429 1 37.58 309 LEU C O 1
ATOM 1022 N N . ASP A 1 131 ? 32.056 22.128 32.506 1 38.96 310 ASP C N 1
ATOM 1023 C CA . ASP A 1 131 ? 31.422 23.436 32.665 1 40.69 310 ASP C CA 1
ATOM 1024 C C . ASP A 1 131 ? 32.3 24.468 33.376 1 41.46 310 ASP C C 1
ATOM 1025 O O . ASP A 1 131 ? 31.887 25.622 33.519 1 43.96 310 ASP C O 1
ATOM 1030 N N . LYS A 1 132 ? 33.494 24.078 33.823 1 38.63 311 LYS C N 1
ATOM 1031 C CA . LYS A 1 132 ? 34.395 24.961 34.541 1 35.99 311 LYS C CA 1
ATOM 1032 C C . LYS A 1 132 ? 35.771 25.041 33.85 1 34.83 311 LYS C C 1
ATOM 1033 O O . LYS A 1 132 ? 36.068 24.221 32.996 1 35.41 311 LYS C O 1
ATOM 1039 N N . GLN A 1 133 ? 36.644 25.959 34.28 1 33.08 312 GLN C N 1
ATOM 1040 C CA . GLN A 1 133 ? 38.033 25.984 33.802 1 31.82 312 GLN C CA 1
ATOM 1041 C C . GLN A 1 133 ? 38.846 25.339 34.943 1 31.08 312 GLN C C 1
ATOM 1042 O O . GLN A 1 133 ? 38.842 25.837 36.075 1 30.64 312 GLN C O 1
ATOM 1048 N N . VAL A 1 134 ? 39.488 24.201 34.666 1 29.92 313 VAL C N 1
ATOM 1049 C CA . VAL A 1 134 ? 40.173 23.452 35.713 1 29.06 313 VAL C CA 1
ATOM 1050 C C . VAL A 1 134 ? 41.654 23.261 35.458 1 28.82 313 VAL C C 1
ATOM 1051 O O . VAL A 1 134 ? 42.028 22.85 34.377 1 29.28 313 VAL C O 1
ATOM 1055 N N . HIS A 1 135 ? 42.484 23.452 36.484 1 28.28 314 HIS C N 1
ATOM 1056 C CA . HIS A 1 135 ? 43.885 23.062 36.43 1 28.85 314 HIS C CA 1
ATOM 1057 C C . HIS A 1 135 ? 43.923 21.861 37.397 1 28.71 314 HIS C C 1
ATOM 1058 O O . HIS A 1 135 ? 43.572 22.024 38.564 1 29.6 314 HIS C O 1
ATOM 1065 N N . PHE A 1 136 ? 44.286 20.674 36.914 1 27.65 315 PHE C N 1
ATOM 1066 C CA . PHE A 1 136 ? 44.314 19.475 37.747 1 27.92 315 PHE C CA 1
ATOM 1067 C C . PHE A 1 136 ? 45.732 18.976 37.946 1 28.42 315 PHE C C 1
ATOM 1068 O O . PHE A 1 136 ? 46.372 18.547 36.995 1 28.75 315 PHE C O 1
ATOM 1076 N N . TYR A 1 137 ? 46.213 19.034 39.195 1 27.73 316 TYR C N 1
ATOM 1077 C CA . TYR A 1 137 ? 47.516 18.548 39.612 1 28.32 316 TYR C CA 1
ATOM 1078 C C . TYR A 1 137 ? 47.289 17.165 40.227 1 27.33 316 TYR C C 1
ATOM 1079 O O . TYR A 1 137 ? 46.665 17.057 41.275 1 26.87 316 TYR C O 1
ATOM 1088 N N . TYR A 1 138 ? 47.793 16.125 39.584 1 26.24 317 TYR C N 1
ATOM 1089 C CA . TYR A 1 138 ? 47.665 14.76 40.08 1 26.89 317 TYR C CA 1
ATOM 1090 C C . TYR A 1 138 ? 49.068 14.26 40.379 1 28.32 317 TYR C C 1
ATOM 1091 O O . TYR A 1 138 ? 49.91 14.203 39.486 1 28.58 317 TYR C O 1
ATOM 1100 N N . SER A 1 139 ? 49.348 13.983 41.657 1 28.6 318 SER C N 1
ATOM 1101 C CA . SER A 1 139 ? 50.656 13.552 42.09 1 30.24 318 SER C CA 1
ATOM 1102 C C . SER A 1 139 ? 50.566 12.072 42.487 1 29.88 318 SER C C 1
ATOM 1103 O O . SER A 1 139 ? 49.649 11.673 43.194 1 29.12 318 SER C O 1
ATOM 1106 N N . PHE A 1 140 ? 51.501 11.279 42.015 1 29.67 319 PHE C N 1
ATOM 1107 C CA . PHE A 1 140 ? 51.519 9.842 42.289 1 30.31 319 PHE C CA 1
ATOM 1108 C C . PHE A 1 140 ? 52.97 9.397 42.527 1 31.19 319 PHE C C 1
ATOM 1109 O O . PHE A 1 140 ? 53.905 10.005 41.987 1 31.24 319 PHE C O 1
ATOM 1117 N N . ARG A 1 141 ? 53.168 8.359 43.347 1 32.15 320 ARG C N 1
ATOM 1118 C CA . ARG A 1 141 ? 54.511 7.861 43.672 1 33.9 320 ARG C CA 1
ATOM 1119 C C . ARG A 1 141 ? 55.069 6.899 42.627 1 33.52 320 ARG C C 1
ATOM 1120 O O . ARG A 1 141 ? 55.045 5.697 42.826 1 33.19 320 ARG C O 1
ATOM 1128 N N . GLY A 1 142 ? 55.581 7.433 41.526 1 33.75 321 GLY C N 1
ATOM 1129 C CA . GLY A 1 142 ? 56.107 6.601 40.457 1 34.28 321 GLY C CA 1
ATOM 1130 C C . GLY A 1 142 ? 55.013 6.189 39.503 1 34.71 321 GLY C C 1
ATOM 1131 O O . GLY A 1 142 ? 53.84 6.11 39.888 1 34 321 GLY C O 1
ATOM 1132 N N . ASP A 1 143 ? 55.393 5.911 38.249 1 35.7 322 ASP C N 1
ATOM 1133 C CA . ASP A 1 143 ? 54.458 5.524 37.193 1 37.35 322 ASP C CA 1
ATOM 1134 C C . ASP A 1 143 ? 53.614 4.306 37.56 1 37.43 322 ASP C C 1
ATOM 1135 O O . ASP A 1 143 ? 52.475 4.22 37.115 1 38.06 322 ASP C O 1
ATOM 1140 N N . GLU A 1 144 ? 54.161 3.355 38.344 1 36.69 323 GLU C N 1
ATOM 1141 C CA . GLU A 1 144 ? 53.421 2.14 38.731 1 36.89 323 GLU C CA 1
ATOM 1142 C C . GLU A 1 144 ? 52.192 2.463 39.623 1 35.7 323 GLU C C 1
ATOM 1143 O O . GLU A 1 144 ? 51.254 1.663 39.71 1 35.72 323 GLU C O 1
ATOM 1149 N N . ASN A 1 145 ? 52.194 3.635 40.279 1 34.57 324 ASN C N 1
ATOM 1150 C CA . ASN A 1 145 ? 51.09 4.009 41.173 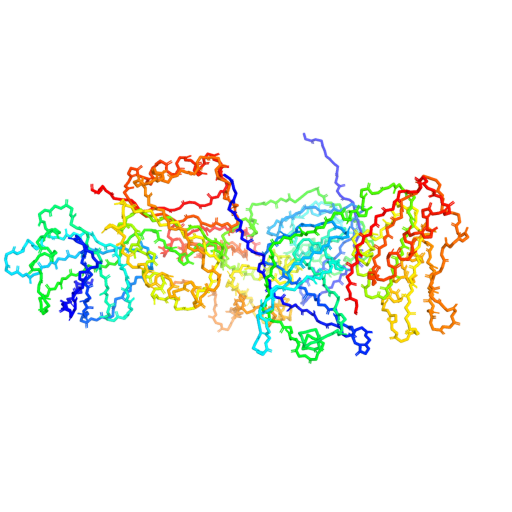1 33.19 324 ASN C CA 1
ATOM 1151 C C . ASN A 1 145 ? 50.082 4.971 40.554 1 32.22 324 ASN C C 1
ATOM 1152 O O . ASN A 1 145 ? 49.124 5.341 41.236 1 32.98 324 ASN C O 1
ATOM 1157 N N . ALA A 1 146 ? 50.244 5.35 39.278 1 30.88 325 ALA C N 1
ATOM 1158 C CA . ALA A 1 146 ? 49.236 6.201 38.638 1 31.49 325 ALA C CA 1
ATOM 1159 C C . 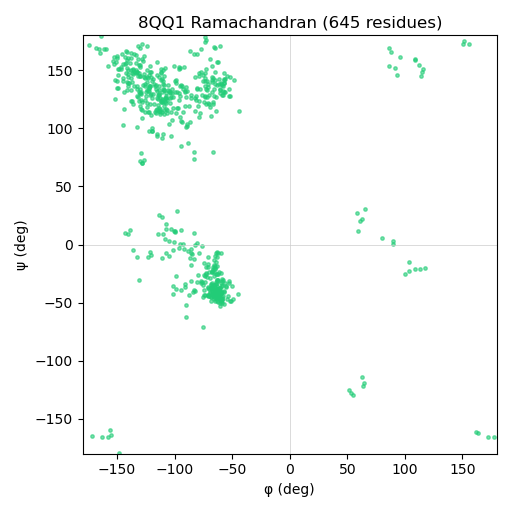ALA A 1 146 ? 48.008 5.339 38.248 1 31.38 325 ALA C C 1
ATOM 1160 O O . ALA A 1 146 ? 48.142 4.137 38.01 1 32.81 325 ALA C O 1
ATOM 1162 N N . VAL A 1 147 ? 46.818 5.929 38.266 1 29.47 326 VAL C N 1
ATOM 1163 C CA . VAL A 1 147 ? 45.577 5.299 37.821 1 29.08 326 VAL C CA 1
ATOM 1164 C C . VAL A 1 147 ? 44.833 6.308 36.926 1 29.09 326 VAL C C 1
ATOM 1165 O O . VAL A 1 147 ? 45.038 7.531 37.052 1 29.41 326 VAL C O 1
ATOM 1169 N N . TYR A 1 148 ? 43.956 5.803 36.041 1 27.7 327 TYR C N 1
ATOM 1170 C CA . TYR A 1 148 ? 43.079 6.604 35.191 1 27.77 327 TYR C CA 1
ATOM 1171 C C . TYR A 1 148 ? 43.758 7.567 34.206 1 28.83 327 TYR C C 1
ATOM 1172 O O . TYR A 1 148 ? 43.093 8.496 33.734 1 29.49 327 TYR C O 1
ATOM 1181 N N . LEU A 1 149 ? 45.032 7.355 33.874 1 28.97 328 LEU C N 1
ATOM 1182 C CA . LEU A 1 149 ? 45.724 8.241 32.935 1 29.64 328 LEU C CA 1
ATOM 1183 C C . LEU A 1 149 ? 45.018 8.353 31.566 1 30.27 328 LEU C C 1
ATOM 1184 O O . LEU A 1 149 ? 44.875 9.464 31.062 1 29.93 328 LEU C O 1
ATOM 1189 N N . ASP A 1 150 ? 44.505 7.236 31.01 1 31 329 ASP C N 1
ATOM 1190 C CA . ASP A 1 150 ? 43.816 7.255 29.718 1 33.08 329 ASP C CA 1
ATOM 1191 C C . ASP A 1 150 ? 42.492 8.017 29.784 1 32.01 329 ASP C C 1
ATOM 1192 O O . ASP A 1 150 ? 42.156 8.786 28.884 1 31.88 329 ASP C O 1
ATOM 1197 N N . LEU A 1 151 ? 41.763 7.834 30.876 1 30.46 330 LEU C N 1
ATOM 1198 C CA . LEU A 1 151 ? 40.514 8.528 31.124 1 30.1 330 LEU C CA 1
ATOM 1199 C C . LEU A 1 151 ? 40.771 10.049 31.199 1 28.6 330 LEU C C 1
ATOM 1200 O O . LEU A 1 151 ? 40.019 10.817 30.614 1 28.93 330 LEU C O 1
ATOM 1205 N N . LEU A 1 152 ? 41.818 10.463 31.913 1 27.86 331 LEU C N 1
ATOM 1206 C CA . LEU A 1 152 ? 42.193 11.87 32.093 1 28.71 331 LEU C CA 1
ATOM 1207 C C . LEU A 1 152 ? 42.613 12.465 30.749 1 29.98 331 LEU C C 1
ATOM 1208 O O . LEU A 1 152 ? 42.205 13.581 30.401 1 30.27 331 LEU C O 1
ATOM 1213 N N . ARG A 1 153 ? 43.408 11.71 29.976 1 30.13 332 ARG C N 1
ATOM 1214 C CA . ARG A 1 153 ? 43.842 12.165 28.646 1 31.13 332 ARG C CA 1
ATOM 1215 C C . ARG A 1 153 ? 42.625 12.37 27.729 1 31.92 332 ARG C C 1
ATOM 1216 O O . ARG A 1 153 ? 42.552 13.386 27.047 1 31.93 332 ARG C O 1
ATOM 1224 N N . ASN A 1 154 ? 41.664 11.422 27.742 1 32.87 333 ASN C N 1
ATOM 1225 C CA . ASN A 1 154 ? 40.451 11.522 26.926 1 33.76 333 ASN C CA 1
ATOM 1226 C C . ASN A 1 154 ? 39.631 12.749 27.316 1 33.64 333 ASN C C 1
ATOM 1227 O O . ASN A 1 154 ? 39.11 13.439 26.446 1 35.01 333 ASN C O 1
ATOM 1232 N N . TYR A 1 155 ? 39.512 13.02 28.609 1 31.84 334 TYR C N 1
ATOM 1233 C CA . TYR A 1 155 ? 38.768 14.178 29.105 1 31.01 334 TYR C CA 1
ATOM 1234 C C . TYR A 1 155 ? 39.384 15.493 28.625 1 31.96 334 TYR C C 1
ATOM 1235 O O . TYR A 1 155 ? 38.648 16.382 28.198 1 31.86 334 TYR C O 1
ATOM 1244 N N . ALA A 1 156 ? 40.725 15.607 28.655 1 32.13 335 ALA C N 1
ATOM 1245 C CA . ALA A 1 156 ? 41.445 16.803 28.186 1 33.23 335 ALA C CA 1
ATOM 1246 C C . ALA A 1 156 ? 41.294 17.006 26.671 1 34.26 335 ALA C C 1
ATOM 1247 O O . ALA A 1 156 ? 41.24 18.141 26.183 1 33.83 335 ALA C O 1
ATOM 1249 N N . GLN A 1 157 ? 41.232 15.908 25.925 1 35.17 336 GLN C N 1
ATOM 1250 C CA . GLN A 1 157 ? 41.049 15.969 24.478 1 36.61 336 GLN C CA 1
ATOM 1251 C C . GLN A 1 157 ? 39.647 16.5 24.143 1 37.46 336 GLN C C 1
ATOM 1252 O O . GLN A 1 157 ? 39.483 17.299 23.207 1 38.24 336 GLN C O 1
ATOM 1258 N N . LYS A 1 158 ? 38.641 16.044 24.892 1 36.1 337 LYS C N 1
ATOM 1259 C CA . LYS A 1 158 ? 37.252 16.43 24.693 1 36.33 337 LYS C CA 1
ATOM 1260 C C . LYS A 1 158 ? 36.973 17.844 25.252 1 36.37 337 LYS C C 1
ATOM 1261 O O . LYS A 1 158 ? 36.149 18.575 24.703 1 35.86 337 LYS C O 1
ATOM 1267 N N . ASN A 1 159 ? 37.653 18.221 26.343 1 36.06 338 ASN C N 1
ATOM 1268 C CA . ASN A 1 159 ? 37.433 19.5 27.014 1 36.56 338 ASN C CA 1
ATOM 1269 C C . ASN A 1 159 ? 38.689 20.335 27.088 1 37.74 338 ASN C C 1
ATOM 1270 O O . ASN A 1 159 ? 39.486 20.151 28.007 1 37.96 338 ASN C O 1
ATOM 1275 N N . PRO A 1 160 ? 38.867 21.294 26.172 1 38.9 339 PRO C N 1
ATOM 1276 C CA . PRO A 1 160 ? 40.085 22.13 26.217 1 39.4 339 PRO C CA 1
ATOM 1277 C C . PRO A 1 160 ? 40.209 22.994 27.474 1 39.29 339 PRO C C 1
ATOM 1278 O O . PRO A 1 160 ? 41.292 23.454 27.777 1 39.62 339 PRO C O 1
ATOM 1282 N N . ASN A 1 161 ? 39.109 23.16 28.237 1 38.1 340 ASN C N 1
ATOM 1283 C CA . ASN A 1 161 ? 39.088 23.894 29.5 1 37.49 340 ASN C CA 1
ATOM 1284 C C . ASN A 1 161 ? 39.616 23.055 30.702 1 35.96 340 ASN C C 1
ATOM 1285 O O . ASN A 1 161 ? 39.62 23.545 31.833 1 35.2 340 ASN C O 1
ATOM 1290 N N . PHE A 1 162 ? 40.052 21.808 30.454 1 35.14 341 PHE C N 1
ATOM 1291 C CA . PHE A 1 162 ? 40.61 20.917 31.465 1 35.19 341 PHE C CA 1
ATOM 1292 C C . PHE A 1 162 ? 42.114 20.861 31.21 1 35.72 341 PHE C C 1
ATOM 1293 O O . PHE A 1 162 ? 42.519 20.356 30.174 1 36.48 341 PHE C O 1
ATOM 1301 N N . GLU A 1 163 ? 42.928 21.348 32.14 1 35.2 342 GLU C N 1
ATOM 1302 C CA . GLU A 1 163 ? 44.379 21.326 31.981 1 35.89 342 GLU C CA 1
ATOM 1303 C C . GLU A 1 163 ? 44.983 20.389 32.997 1 35.15 342 GLU C C 1
ATOM 1304 O O . GLU A 1 163 ? 44.903 20.655 34.182 1 34.99 342 GLU C O 1
ATOM 1310 N N . LEU A 1 164 ? 45.621 19.32 32.528 1 34.82 343 LEU C N 1
ATOM 1311 C CA . LEU A 1 164 ? 46.21 18.273 33.348 1 35.54 343 LEU C CA 1
ATOM 1312 C C . LEU A 1 164 ? 47.703 18.505 33.632 1 34.6 343 LEU C C 1
ATOM 1313 O O . LEU A 1 164 ? 48.438 18.914 32.741 1 34.76 343 LEU C O 1
ATOM 1318 N N . HIS A 1 165 ? 48.141 18.281 34.877 1 32.86 344 HIS C N 1
ATOM 1319 C CA . HIS A 1 165 ? 49.542 18.431 35.284 1 32.96 344 HIS C CA 1
ATOM 1320 C C . HIS A 1 165 ? 49.856 17.181 36.058 1 33.65 344 HIS C C 1
ATOM 1321 O O . HIS A 1 165 ? 49.388 17.039 37.187 1 34.68 344 HIS C O 1
ATOM 1328 N N . LEU A 1 166 ? 50.531 16.218 35.427 1 33.28 345 LEU C N 1
ATOM 1329 C CA . LEU A 1 166 ? 50.847 14.945 36.059 1 33.86 345 LEU C CA 1
ATOM 1330 C C . LEU A 1 166 ? 52.183 15.066 36.762 1 34.61 345 LEU C C 1
ATOM 1331 O O . LEU A 1 166 ? 53.14 15.539 36.163 1 34.76 345 LEU C O 1
ATOM 1336 N N . ILE A 1 167 ? 52.242 14.723 38.041 1 34.82 346 ILE C N 1
ATOM 1337 C CA . ILE A 1 167 ? 53.475 14.841 38.817 1 35.68 346 ILE C CA 1
ATOM 1338 C C . ILE A 1 167 ? 53.91 13.499 39.386 1 34.54 346 ILE C C 1
ATOM 1339 O O . ILE A 1 167 ? 53.157 12.87 40.124 1 34.47 346 ILE C O 1
ATOM 1344 N N . ASP A 1 168 ? 55.11 13.043 39.031 1 33.35 347 ASP C N 1
ATOM 1345 C CA . ASP A 1 168 ? 55.639 11.812 39.616 1 33.59 347 ASP C CA 1
ATOM 1346 C C . ASP A 1 168 ? 56.485 12.306 40.789 1 34 347 ASP C C 1
ATOM 1347 O O . ASP A 1 168 ? 57.554 12.88 40.573 1 34.22 347 ASP C O 1
ATOM 1352 N N . SER A 1 169 ? 55.995 12.128 42.026 1 33.83 348 SER C N 1
ATOM 1353 C CA . SER A 1 169 ? 56.709 12.619 43.209 1 34.36 348 SER C CA 1
ATOM 1354 C C . SER A 1 169 ? 58.039 11.909 43.479 1 36.22 348 SER C C 1
ATOM 1355 O O . SER A 1 169 ? 58.872 12.464 44.202 1 37.02 348 SER C O 1
ATOM 1358 N N . THR A 1 170 ? 58.263 10.718 42.918 1 36.73 349 THR C N 1
ATOM 1359 C CA . THR A 1 170 ? 59.566 10.061 43.074 1 38.08 349 THR C CA 1
ATOM 1360 C C . THR A 1 170 ? 60.643 10.761 42.226 1 39.48 349 THR C C 1
ATOM 1361 O O . THR A 1 170 ? 61.814 10.709 42.577 1 39.67 349 THR C O 1
ATOM 1365 N N . LYS A 1 171 ? 60.26 11.437 41.137 1 40.34 350 LYS C N 1
ATOM 1366 C CA . LYS A 1 171 ? 61.209 12.132 40.267 1 42.27 350 LYS C CA 1
ATOM 1367 C C . LYS A 1 171 ? 61.344 13.608 40.643 1 43.04 350 LYS C C 1
ATOM 1368 O O . LYS A 1 171 ? 62.43 14.158 40.599 1 43.49 350 LYS C O 1
ATOM 1374 N N . ASP A 1 172 ? 60.238 14.246 40.998 1 43.25 351 ASP C N 1
ATOM 1375 C CA . ASP A 1 172 ? 60.215 15.674 41.288 1 43.75 351 ASP C CA 1
ATOM 1376 C C . ASP A 1 172 ? 60.112 16.053 42.762 1 42.11 351 ASP C C 1
ATOM 1377 O O . ASP A 1 172 ? 60.219 17.242 43.081 1 42.58 351 ASP C O 1
ATOM 1382 N N . GLY A 1 173 ? 59.854 15.077 43.624 1 39.56 352 GLY C N 1
ATOM 1383 C CA . GLY A 1 173 ? 59.583 15.317 45.034 1 38.44 352 GLY C CA 1
ATOM 1384 C C . GLY A 1 173 ? 58.105 15.619 45.258 1 37.42 352 GLY C C 1
ATOM 1385 O O . GLY A 1 173 ? 57.365 15.877 44.301 1 36.84 352 GLY C O 1
ATOM 1386 N N . TYR A 1 174 ? 57.645 15.645 46.532 1 36.7 353 TYR C N 1
ATOM 1387 C CA . TYR A 1 174 ? 56.253 15.992 46.859 1 37.1 353 TYR C CA 1
ATOM 1388 C C . TYR A 1 174 ? 55.881 17.336 46.25 1 36.6 353 TYR C C 1
ATOM 1389 O O . TYR A 1 174 ? 56.717 18.241 46.185 1 35.89 353 TYR C O 1
ATOM 1398 N N . LEU A 1 175 ? 54.62 17.47 45.816 1 36.05 354 LEU C N 1
ATOM 1399 C CA . LEU A 1 175 ? 54.099 18.686 45.225 1 36.66 354 LEU C CA 1
ATOM 1400 C C . LEU A 1 175 ? 54.257 19.836 46.21 1 37.01 354 LEU C C 1
ATOM 1401 O O . LEU A 1 175 ? 53.993 19.668 47.395 1 36.37 354 LEU C O 1
ATOM 1406 N N . ASN A 1 176 ? 54.782 20.955 45.735 1 38.11 355 ASN C N 1
ATOM 1407 C CA . ASN A 1 176 ? 55.043 22.091 46.602 1 39.07 355 ASN C CA 1
ATOM 1408 C C . ASN A 1 176 ? 54.439 23.346 46.016 1 38.6 355 ASN C C 1
ATOM 1409 O O . ASN A 1 176 ? 54.719 23.702 44.873 1 39.26 355 ASN C O 1
ATOM 1414 N N . PHE A 1 177 ? 53.592 24.002 46.794 1 37.82 356 PHE C N 1
ATOM 1415 C CA . PHE A 1 177 ? 52.917 25.235 46.396 1 37.67 356 PHE C CA 1
ATOM 1416 C C . PHE A 1 177 ? 53.427 26.448 47.201 1 39.01 356 PHE C C 1
ATOM 1417 O O . PHE A 1 177 ? 52.72 27.447 47.297 1 39.14 356 PHE C O 1
ATOM 1425 N N . GLU A 1 178 ? 54.653 26.385 47.758 1 39.94 357 GLU C N 1
ATOM 1426 C CA . GLU A 1 178 ? 55.217 27.516 48.492 1 42.06 357 GLU C CA 1
ATOM 1427 C C . GLU A 1 178 ? 55.4 28.687 47.513 1 43.4 357 GLU C C 1
ATOM 1428 O O . GLU A 1 178 ? 55.858 28.485 46.384 1 43.73 357 GLU C O 1
ATOM 1434 N N . GLN A 1 179 ? 54.849 29.845 47.877 1 44.04 358 GLN C N 1
ATOM 1435 C CA . GLN A 1 179 ? 54.838 31.045 47.046 1 45.62 358 GLN C CA 1
ATOM 1436 C C . GLN A 1 179 ? 54.139 30.887 45.684 1 45.51 358 GLN C C 1
ATOM 1437 O O . GLN A 1 179 ? 54.238 31.8 44.865 1 46.17 358 GLN C O 1
ATOM 1443 N N . LYS A 1 180 ? 53.4 29.778 45.445 1 44.01 359 LYS C N 1
ATOM 1444 C CA . LYS A 1 180 ? 52.671 29.643 44.175 1 43.21 359 LYS C CA 1
ATOM 1445 C C . LYS A 1 180 ? 51.392 30.474 44.269 1 42.1 359 LYS C C 1
ATOM 1446 O O . LYS A 1 180 ? 50.591 30.294 45.197 1 41.74 359 LYS C O 1
ATOM 1452 N N . GLU A 1 181 ? 51.213 31.401 43.328 1 41.16 360 GLU C N 1
ATOM 1453 C CA . GLU A 1 181 ? 50.057 32.277 43.351 1 40.88 360 GLU C CA 1
ATOM 1454 C C . GLU A 1 181 ? 48.841 31.609 42.739 1 39.7 360 GLU C C 1
ATOM 1455 O O . GLU A 1 181 ? 48.888 31.117 41.613 1 39.56 360 GLU C O 1
ATOM 1461 N N . VAL A 1 182 ? 47.748 31.593 43.493 1 38.76 361 VAL C N 1
ATOM 1462 C CA . VAL A 1 182 ? 46.465 31.045 43.071 1 38.84 361 VAL C CA 1
ATOM 1463 C C . VAL A 1 182 ? 45.5 32.183 43.239 1 40.19 361 VAL C C 1
ATOM 1464 O O . VAL A 1 182 ? 45.321 32.673 44.355 1 40.78 361 VAL C O 1
ATOM 1468 N N . PRO A 1 183 A 44.872 32.634 42.142 1 40.09 362 PRO C N 1
ATOM 1469 C CA . PRO A 1 183 A 44.008 33.812 42.225 1 39.68 362 PRO C CA 1
ATOM 1470 C C . PRO A 1 183 A 42.741 33.633 43.042 1 39.07 362 PRO C C 1
ATOM 1471 O O . PRO A 1 183 A 42.234 32.519 43.161 1 38.43 362 PRO C O 1
ATOM 1475 N N . GLU A 1 184 ? 42.215 34.734 43.594 1 39.33 363 GLU C N 1
ATOM 1476 C CA . GLU A 1 184 ? 41.026 34.646 44.45 1 40.16 363 GLU C CA 1
ATOM 1477 C C . GLU A 1 184 ? 39.745 34.329 43.692 1 38.79 363 GLU C C 1
ATOM 1478 O O . GLU A 1 184 ? 38.754 33.987 44.338 1 39.86 363 GLU C O 1
ATOM 1484 N N . HIS A 1 185 ? 39.749 34.383 42.336 1 36.31 364 HIS C N 1
ATOM 1485 C CA . HIS A 1 185 ? 38.559 33.997 41.565 1 35.14 364 HIS C CA 1
ATOM 1486 C C . HIS A 1 185 ? 38.442 32.461 41.353 1 33.97 364 HIS C C 1
ATOM 1487 O O . HIS A 1 185 ? 37.506 31.987 40.707 1 33.92 364 HIS C O 1
ATOM 1494 N N . ALA A 1 186 ? 39.4 31.695 41.876 1 32.48 365 ALA C N 1
ATOM 1495 C CA . ALA A 1 186 ? 39.404 30.266 41.753 1 31.71 365 ALA C CA 1
ATOM 1496 C C . ALA A 1 186 ? 39.153 29.587 43.114 1 31.38 365 ALA C C 1
ATOM 1497 O O . ALA A 1 186 ? 39.449 30.154 44.164 1 32.45 365 ALA C O 1
ATOM 1499 N N . THR A 1 187 ? 38.564 28.403 43.086 1 30.29 366 THR C N 1
ATOM 1500 C CA . THR A 1 187 ? 38.394 27.598 44.292 1 29.83 366 THR C CA 1
ATOM 1501 C C . THR A 1 187 ? 39.405 26.459 44.202 1 29.18 366 THR C C 1
ATOM 1502 O O . THR A 1 187 ? 39.575 25.877 43.132 1 28.87 366 THR C O 1
ATOM 1506 N N . VAL A 1 188 ? 40.088 26.147 45.315 1 27.99 367 VAL C N 1
ATOM 1507 C CA . VAL A 1 188 ? 41.036 25.059 45.334 1 27.07 367 VAL C CA 1
ATOM 1508 C C . VAL A 1 188 ? 40.368 23.87 46.048 1 26.24 367 VAL C C 1
ATOM 1509 O O . VAL A 1 188 ? 39.867 24.015 47.159 1 26.41 367 VAL C O 1
ATOM 1513 N N . TYR A 1 189 ? 40.354 22.719 45.398 1 24.87 368 TYR C N 1
ATOM 1514 C CA . TYR A 1 189 ? 39.866 21.48 45.984 1 24.78 368 TYR C CA 1
ATOM 1515 C C . TYR A 1 189 ? 41.035 20.527 46.039 1 24.63 368 TYR C C 1
ATOM 1516 O O . TYR A 1 189 ? 41.789 20.404 45.06 1 24.78 368 TYR C O 1
ATOM 1525 N N . MET A 1 190 ? 41.184 19.829 47.174 1 23.74 369 MET C N 1
ATOM 1526 C CA . MET A 1 190 ? 42.26 18.858 47.312 1 23.31 369 MET C CA 1
ATOM 1527 C C . MET A 1 190 ? 41.769 17.591 47.972 1 23.58 369 MET C C 1
ATOM 1528 O O . MET A 1 190 ? 40.876 17.629 48.817 1 23.78 369 MET C O 1
ATOM 1533 N N . CYS A 1 191 ? 42.347 16.469 47.584 1 22.83 370 CYS C N 1
ATOM 1534 C CA . CYS A 1 191 ? 42.04 15.185 48.194 1 23.42 370 CYS C CA 1
ATOM 1535 C C . CYS A 1 191 ? 43.274 14.313 48.125 1 23.84 370 CYS C C 1
ATOM 1536 O O . CYS A 1 191 ? 43.932 14.261 47.091 1 23.67 370 CYS C O 1
ATOM 1539 N N . GLY A 1 192 ? 43.597 13.642 49.222 1 24.44 371 GLY C N 1
ATOM 1540 C CA . GLY A 1 192 ? 44.775 12.782 49.25 1 25.98 371 GLY C CA 1
ATOM 1541 C C . GLY A 1 192 ? 45.196 12.475 50.667 1 26.85 371 GLY C C 1
ATOM 1542 O O . GLY A 1 192 ? 44.41 12.636 51.605 1 26.21 371 GLY C O 1
ATOM 1543 N N . PRO A 1 193 ? 46.448 12.025 50.851 1 28.2 372 PRO C N 1
ATOM 1544 C CA . PRO A 1 193 ? 46.931 11.741 52.217 1 28.19 372 PRO C CA 1
ATOM 1545 C C . PRO A 1 193 ? 46.847 12.976 53.09 1 27.14 372 PRO C C 1
ATOM 1546 O O . PRO A 1 193 ? 47.193 14.058 52.612 1 26.49 372 PRO C O 1
ATOM 1550 N N . ILE A 1 194 ? 46.385 12.831 54.344 1 27.32 373 ILE C N 1
ATOM 1551 C CA . ILE A 1 194 ? 46.259 13.958 55.272 1 28.54 373 ILE C CA 1
ATOM 1552 C C . ILE A 1 194 ? 47.595 14.717 55.444 1 28.76 373 ILE C C 1
ATOM 1553 O O . ILE A 1 194 ? 47.6 15.946 55.506 1 28.06 373 ILE C O 1
ATOM 1558 N N . SER A 1 195 ? 48.734 13.999 55.437 1 29.09 374 SER C N 1
ATOM 1559 C CA . SER A 1 195 ? 50.045 14.65 55.553 1 29.6 374 SER C CA 1
ATOM 1560 C C . SER A 1 195 ? 50.283 15.62 54.4 1 29.67 374 SER C C 1
ATOM 1561 O O . SER A 1 195 ? 50.81 16.721 54.594 1 30.94 374 SER C O 1
ATOM 1564 N N . MET A 1 196 ? 49.878 15.225 53.19 1 28.95 375 MET C N 1
ATOM 1565 C CA . MET A 1 196 ? 50.024 16.08 52.011 1 28.6 375 MET C CA 1
ATOM 1566 C C . MET A 1 196 ? 49.046 17.26 52.062 1 28.48 375 MET C C 1
ATOM 1567 O O . MET A 1 196 ? 49.416 18.401 51.747 1 28.03 375 MET C O 1
ATOM 1572 N N . MET A 1 197 ? 47.775 16.975 52.433 1 27.99 376 MET C N 1
ATOM 1573 C CA . MET A 1 197 ? 46.736 18.013 52.501 1 28.04 376 MET C CA 1
ATOM 1574 C C . MET A 1 197 ? 47.144 19.119 53.482 1 28.34 376 MET C C 1
ATOM 1575 O O . MET A 1 197 ? 47.025 20.29 53.146 1 27.85 376 MET C O 1
ATOM 1580 N N . LYS A 1 198 ? 47.649 18.742 54.673 1 28.71 377 LYS C N 1
ATOM 1581 C CA . LYS A 1 198 ? 48.035 19.75 55.662 1 30.16 377 LYS C CA 1
ATOM 1582 C C . LYS A 1 198 ? 49.238 20.596 55.228 1 31.04 377 LYS C C 1
ATOM 1583 O O . LYS A 1 198 ? 49.24 21.799 55.482 1 31.65 377 LYS C O 1
ATOM 1589 N N . ALA A 1 199 ? 50.21 20.007 54.512 1 30.84 378 ALA C N 1
ATOM 1590 C CA . ALA A 1 199 ? 51.368 20.778 54.033 1 30.97 378 ALA C CA 1
ATOM 1591 C C . ALA A 1 199 ? 50.966 21.758 52.939 1 30.82 378 ALA C C 1
ATOM 1592 O O . ALA A 1 199 ? 51.386 22.917 52.984 1 30.38 378 ALA C O 1
ATOM 1594 N N . LEU A 1 200 ? 50.14 21.307 51.968 1 30.33 379 LEU C N 1
ATOM 1595 C CA . LEU A 1 200 ? 49.705 22.168 50.889 1 30.97 379 LEU C CA 1
ATOM 1596 C C . LEU A 1 200 ? 48.781 23.261 51.399 1 31.17 379 LEU C C 1
ATOM 1597 O O . LEU A 1 200 ? 48.871 24.388 50.929 1 31.59 379 LEU C O 1
ATOM 1602 N N . ALA A 1 201 ? 47.912 22.947 52.364 1 31.14 380 ALA C N 1
ATOM 1603 C CA . ALA A 1 201 ? 46.98 23.94 52.9 1 32.03 380 ALA C CA 1
ATOM 1604 C C . ALA A 1 201 ? 47.732 25.065 53.59 1 33.04 380 ALA C C 1
ATOM 1605 O O . ALA A 1 201 ? 47.372 26.217 53.399 1 33.18 380 ALA C O 1
ATOM 1607 N N . LYS A 1 202 ? 48.83 24.757 54.314 1 34.08 381 LYS C N 1
ATOM 1608 C CA . LYS A 1 202 ? 49.625 25.815 54.961 1 34.95 381 LYS C CA 1
ATOM 1609 C C . LYS A 1 202 ? 50.251 26.709 53.903 1 34.82 381 LYS C C 1
ATOM 1610 O O . LYS A 1 202 ? 50.248 27.929 54.055 1 35.38 381 LYS C O 1
ATOM 1616 N N . GLN A 1 203 ? 50.775 26.113 52.824 1 34.24 382 GLN C N 1
ATOM 1617 C CA . GLN A 1 203 ? 51.404 26.882 51.754 1 34.94 382 GLN C CA 1
ATOM 1618 C C . GLN A 1 203 ? 50.426 27.802 51.007 1 35.24 382 GLN C C 1
ATOM 1619 O O . GLN A 1 203 ? 50.728 28.978 50.783 1 34.83 382 GLN C O 1
ATOM 1625 N N . ILE A 1 204 ? 49.27 27.253 50.6 1 35.08 383 ILE C N 1
ATOM 1626 C CA . ILE A 1 204 ? 48.237 27.981 49.878 1 35.54 383 ILE C CA 1
ATOM 1627 C C . ILE A 1 204 ? 47.597 29.071 50.734 1 37.1 383 ILE C C 1
ATOM 1628 O O . ILE A 1 204 ? 47.421 30.18 50.245 1 37.61 383 ILE C O 1
ATOM 1633 N N . LYS A 1 205 ? 47.279 28.785 52.005 1 37.99 384 LYS C N 1
ATOM 1634 C CA . LYS A 1 205 ? 46.684 29.78 52.899 1 39.73 384 LYS C CA 1
ATOM 1635 C C . LYS A 1 205 ? 47.606 30.956 53.147 1 41.52 384 LYS C C 1
ATOM 1636 O O . LYS A 1 205 ? 47.118 32.075 53.301 1 41.92 384 LYS C O 1
ATOM 1642 N N . LYS A 1 206 ? 48.934 30.712 53.22 1 41.93 385 LYS C N 1
ATOM 1643 C CA . LYS A 1 206 ? 49.894 31.77 53.51 1 42.5 385 LYS C CA 1
ATOM 1644 C C . LYS A 1 206 ? 50.126 32.676 52.312 1 42.32 385 LYS C C 1
ATOM 1645 O O . LYS A 1 206 ? 50.134 33.905 52.448 1 42.62 385 LYS C O 1
ATOM 1651 N N . GLN A 1 207 ? 50.3 32.081 51.128 1 41.48 386 GLN C N 1
ATOM 1652 C CA . GLN A 1 207 ? 50.518 32.857 49.91 1 41.07 386 GLN C CA 1
ATOM 1653 C C . GLN A 1 207 ? 49.221 33.51 49.409 1 40.26 386 GLN C C 1
ATOM 1654 O O . GLN A 1 207 ? 49.234 34.618 48.864 1 40.15 386 GLN C O 1
ATOM 1660 N N . ASN A 1 208 ? 48.095 32.819 49.595 1 39.56 387 ASN C N 1
ATOM 1661 C CA . ASN A 1 208 ? 46.787 33.264 49.099 1 38.75 387 ASN C CA 1
ATOM 1662 C C . ASN A 1 208 ? 45.7 33.274 50.183 1 39.12 387 ASN C C 1
ATOM 1663 O O . ASN A 1 208 ? 44.752 32.495 50.118 1 39.55 387 ASN C O 1
ATOM 1668 N N . PRO A 1 209 ? 45.784 34.196 51.16 1 39.67 388 PRO C N 1
ATOM 1669 C CA . PRO A 1 209 ? 44.775 34.228 52.232 1 39.58 388 PRO C CA 1
ATOM 1670 C C . PRO A 1 209 ? 43.331 34.403 51.779 1 39.27 388 PRO C C 1
ATOM 1671 O O . PRO A 1 209 ? 42.426 33.885 52.425 1 39.87 388 PRO C O 1
ATOM 1675 N N . LYS A 1 210 ? 43.106 35.101 50.666 1 38.49 389 LYS C N 1
ATOM 1676 C CA . LYS A 1 210 ? 41.749 35.323 50.158 1 38.49 389 LYS C CA 1
ATOM 1677 C C . LYS A 1 210 ? 41.199 34.167 49.32 1 38.05 389 LYS C C 1
ATOM 1678 O O . LYS A 1 210 ? 40.012 34.192 48.971 1 39.28 389 LYS C O 1
ATOM 1684 N N . THR A 1 211 ? 42.041 33.213 48.921 1 36.29 390 THR C N 1
ATOM 1685 C CA . THR A 1 211 ? 41.59 32.132 48.034 1 35.51 390 THR C CA 1
ATOM 1686 C C . THR A 1 211 ? 40.878 31.01 48.791 1 34.44 390 THR C C 1
ATOM 1687 O O . THR A 1 211 ? 41.412 30.495 49.771 1 34.69 390 THR C O 1
ATOM 1691 N N . GLU A 1 212 ? 39.671 30.646 48.341 1 33.27 391 GLU C N 1
ATOM 1692 C CA . GLU A 1 212 ? 38.889 29.575 48.937 1 32.74 391 GLU C CA 1
ATOM 1693 C C . GLU A 1 212 ? 39.589 28.207 48.746 1 31.65 391 GLU C C 1
ATOM 1694 O O . GLU A 1 212 ? 39.964 27.844 47.634 1 30.91 391 GLU C O 1
ATOM 1700 N N . LEU A 1 213 ? 39.77 27.47 49.845 1 30.76 392 LEU C N 1
ATOM 1701 C CA . LEU A 1 213 ? 40.449 26.182 49.845 1 30.9 392 LEU C CA 1
ATOM 1702 C C . LEU A 1 213 ? 39.62 25.149 50.611 1 29.96 392 LEU C C 1
ATOM 1703 O O . LEU A 1 213 ? 39.217 25.39 51.744 1 30.09 392 LEU C O 1
ATOM 1708 N N . ILE A 1 214 ? 39.338 24.017 49.978 1 28.94 393 ILE C N 1
ATOM 1709 C CA . ILE A 1 214 ? 38.528 22.947 50.548 1 28.99 393 ILE C CA 1
ATOM 1710 C C . ILE A 1 214 ? 39.264 21.628 50.303 1 28.42 393 ILE C C 1
ATOM 1711 O O . ILE A 1 214 ? 39.786 21.424 49.204 1 28.24 393 ILE C O 1
ATOM 1716 N N . TYR A 1 215 ? 39.333 20.744 51.308 1 28.21 394 TYR C N 1
ATOM 1717 C CA . TYR A 1 215 ? 40.012 19.474 51.111 1 29.35 394 TYR C CA 1
ATOM 1718 C C . TYR A 1 215 ? 39.463 18.368 51.969 1 29.48 394 TYR C C 1
ATOM 1719 O O . TYR A 1 215 ? 38.819 18.627 52.985 1 28.65 394 TYR C O 1
ATOM 1728 N N . GLU A 1 216 ? 39.688 17.133 51.532 1 30.02 395 GLU C N 1
ATOM 1729 C CA . GLU A 1 216 ? 39.293 15.925 52.241 1 32.03 395 GLU C CA 1
ATOM 1730 C C . GLU A 1 216 ? 40.562 15.06 52.29 1 33.01 395 GLU C C 1
ATOM 1731 O O . GLU A 1 216 ? 41.09 14.675 51.246 1 32.76 395 GLU C O 1
ATOM 1737 N N . GLY A 1 217 ? 41.062 14.792 53.483 1 33.6 396 GLY C N 1
ATOM 1738 C CA . GLY A 1 217 ? 42.257 13.973 53.625 1 34.38 396 GLY C CA 1
ATOM 1739 C C . GLY A 1 217 ? 42.028 12.74 54.476 1 34.55 396 GLY C C 1
ATOM 1740 O O . GLY A 1 217 ? 41.128 12.728 55.317 1 34.78 396 GLY C O 1
ATOM 1741 N N . TRP A 1 218 ? 42.807 11.69 54.244 1 34.51 397 TRP C N 1
ATOM 1742 C CA . TRP A 1 218 ? 42.743 10.493 55.097 1 35.74 397 TRP C CA 1
ATOM 1743 C C . TRP A 1 218 ? 44.131 9.909 55.341 1 36.8 397 TRP C C 1
ATOM 1744 O O . TRP A 1 218 ? 45.023 10.101 54.523 1 35 397 TRP C O 1
ATOM 1755 N N . LYS A 1 219 ? 44.328 9.241 56.481 1 39.73 398 LYS C N 1
ATOM 1756 C CA . LYS A 1 219 ? 45.628 8.628 56.788 1 43.25 398 LYS C CA 1
ATOM 1757 C C . LYS A 1 219 ? 45.86 7.468 55.838 1 45.78 398 LYS C C 1
ATOM 1758 O O . LYS A 1 219 ? 45.125 6.488 55.894 1 46.48 398 LYS C O 1
ATOM 1764 N N . PHE A 1 220 ? 46.82 7.605 54.915 1 47.09 399 PHE C N 1
ATOM 1765 C CA . PHE A 1 220 ? 47.113 6.546 53.952 1 49.03 399 PHE C CA 1
ATOM 1766 C C . PHE A 1 220 ? 47.818 5.383 54.658 1 50.95 399 PHE C C 1
ATOM 1767 O O . PHE A 1 220 ? 48.887 5.578 55.244 1 52.08 399 PHE C O 1
ATOM 1775 N N . GLN B 1 1 ? 55.312 29.917 41.705 1 52.9 180 GLN F N 1
ATOM 1776 C CA . GLN B 1 1 ? 55.114 30.621 40.439 1 52.94 180 GLN F CA 1
ATOM 1777 C C . GLN B 1 1 ? 53.676 31.246 40.38 1 51.78 180 GLN F C 1
ATOM 1778 O O . GLN B 1 1 ? 53.264 31.852 41.37 1 51.71 180 GLN F O 1
ATOM 1784 N N . LYS B 1 2 ? 52.922 31.108 39.263 1 50.43 181 LYS F N 1
ATOM 1785 C CA . LYS B 1 2 ? 51.565 31.65 39.16 1 49.87 181 LYS F CA 1
ATOM 1786 C C . LYS B 1 2 ? 50.627 30.748 38.335 1 48.26 181 LYS F C 1
ATOM 1787 O O . LYS B 1 2 ? 50.96 30.358 37.211 1 48.72 181 LYS F O 1
ATOM 1789 N N . ILE B 1 3 ? 49.443 30.456 38.872 1 46.04 182 ILE F N 1
ATOM 1790 C CA . ILE B 1 3 ? 48.451 29.67 38.136 1 44.22 182 ILE F CA 1
ATOM 1791 C C . ILE B 1 3 ? 47.508 30.658 37.485 1 42.94 182 ILE F C 1
ATOM 1792 O O . ILE B 1 3 ? 46.929 31.485 38.193 1 44.27 182 ILE F O 1
ATOM 1797 N N . SER B 1 4 ? 47.344 30.581 36.166 1 40.22 183 SER F N 1
ATOM 1798 C CA . SER B 1 4 ? 46.482 31.523 35.463 1 38.8 183 SER F CA 1
ATOM 1799 C C . SER B 1 4 ? 45.394 30.827 34.654 1 35.56 183 SER F C 1
ATOM 1800 O O . SER B 1 4 ? 45.566 29.712 34.182 1 35.15 183 SER F O 1
ATOM 1803 N N . PHE B 1 5 ? 44.281 31.496 34.502 1 33.4 184 PHE F N 1
ATOM 1804 C CA . PHE B 1 5 ? 43.15 30.972 33.751 1 31.71 184 PHE F CA 1
ATOM 1805 C C . PHE B 1 5 ? 42.825 31.919 32.603 1 31.32 184 PHE F C 1
ATOM 1806 O O . PHE B 1 5 ? 42.904 33.138 32.764 1 30.89 184 PHE F O 1
ATOM 1814 N N . PRO B 1 6 ? 42.327 31.376 31.484 1 30.69 185 PRO F N 1
ATOM 1815 C CA . PRO B 1 6 ? 41.826 32.246 30.422 1 30.37 185 PRO F CA 1
ATOM 1816 C C . PRO B 1 6 ? 40.626 33.063 30.917 1 29.73 185 PRO F C 1
ATOM 1817 O O . PRO B 1 6 ? 39.939 32.706 31.892 1 29.71 185 PRO F O 1
ATOM 1821 N N . TYR B 1 7 ? 40.392 34.177 30.264 1 28.45 186 TYR F N 1
ATOM 1822 C CA . TYR B 1 7 ? 39.256 35.034 30.551 1 28.88 186 TYR F CA 1
ATOM 1823 C C . TYR B 1 7 ? 38.123 34.498 29.722 1 29.2 186 TYR F C 1
ATOM 1824 O O . TYR B 1 7 ? 38.236 34.413 28.505 1 28.67 186 TYR F O 1
ATOM 1833 N N . LEU B 1 8 ? 37.075 34.076 30.369 1 29.54 187 LEU F N 1
ATOM 1834 C CA . LEU B 1 8 ? 35.915 33.525 29.684 1 31.26 187 LEU F CA 1
ATOM 1835 C C . LEU B 1 8 ? 34.905 34.647 29.467 1 30.39 187 LEU F C 1
ATOM 1836 O O . LEU B 1 8 ? 34.692 35.466 30.351 1 30.56 187 LEU F O 1
ATOM 1841 N N . GLY B 1 9 ? 34.321 34.699 28.284 1 29.28 188 GLY F N 1
ATOM 1842 C CA . GLY B 1 9 ? 33.335 35.716 27.972 1 30 188 GLY F CA 1
ATOM 1843 C C . GLY B 1 9 ? 32.272 35.259 27.001 1 29.43 188 GLY F C 1
ATOM 1844 O O . GLY B 1 9 ? 32.243 34.095 26.586 1 28.62 188 GLY F O 1
ATOM 1845 N N . LYS B 1 10 ? 31.359 36.18 26.693 1 28.83 189 LYS F N 1
ATOM 1846 C CA . LYS B 1 10 ? 30.304 35.962 25.726 1 30.09 189 LYS F CA 1
ATOM 1847 C C . LYS B 1 10 ? 30.199 37.241 24.909 1 29.4 189 LYS F C 1
ATOM 1848 O O . LYS B 1 10 ? 30.321 38.349 25.449 1 29.68 189 LYS F O 1
ATOM 1854 N N . ILE B 1 11 ? 29.931 37.094 23.628 1 28.3 190 ILE F N 1
ATOM 1855 C CA . ILE B 1 11 ? 29.739 38.266 22.774 1 27.56 190 ILE F CA 1
ATOM 1856 C C . ILE B 1 11 ? 28.376 38.853 23.112 1 27.42 190 ILE F C 1
ATOM 1857 O O . ILE B 1 11 ? 27.401 38.113 23.151 1 28.13 190 ILE F O 1
ATOM 1862 N N . THR B 1 12 ? 28.309 40.143 23.404 1 26.87 191 THR F N 1
ATOM 1863 C CA . THR B 1 12 ? 27.043 40.783 23.743 1 27.47 191 THR F CA 1
ATOM 1864 C C . THR B 1 12 ? 26.471 41.56 22.565 1 28.25 191 THR F C 1
ATOM 1865 O O . THR B 1 12 ? 25.259 41.636 22.424 1 28.29 191 THR F O 1
ATOM 1869 N N . HIS B 1 13 ? 27.335 42.187 21.748 1 27.55 192 HIS F N 1
ATOM 1870 C CA . HIS B 1 13 ? 26.863 42.977 20.614 1 27.53 192 HIS F CA 1
ATOM 1871 C C . HIS B 1 13 ? 27.832 42.872 19.488 1 26.63 192 HIS F C 1
ATOM 1872 O O . HIS B 1 13 ? 29.04 42.775 19.715 1 25.74 192 HIS F O 1
ATOM 1879 N N . LEU B 1 14 ? 27.31 42.991 18.269 1 25.96 193 LEU F N 1
ATOM 1880 C CA . LEU B 1 14 ? 28.114 43.011 17.053 1 26.24 193 LEU F CA 1
ATOM 1881 C C . LEU B 1 14 ? 27.648 44.181 16.204 1 27.05 193 LEU F C 1
ATOM 1882 O O . LEU B 1 14 ? 26.442 44.49 16.176 1 27.37 193 LEU F O 1
ATOM 1887 N N . LYS B 1 15 ? 28.582 44.821 15.496 1 26.84 194 LYS F N 1
ATOM 1888 C CA . LYS B 1 15 ? 28.208 45.94 14.632 1 27.52 194 LYS F CA 1
ATOM 1889 C C . LYS B 1 15 ? 29.036 45.978 13.354 1 27.15 194 LYS F C 1
ATOM 1890 O O . LYS B 1 15 ? 30.245 46.16 13.413 1 26.42 194 LYS F O 1
ATOM 1896 N N . ARG B 1 16 ? 28.387 45.819 12.206 1 26.95 195 ARG F N 1
ATOM 1897 C CA . ARG B 1 16 ? 29.059 45.922 10.92 1 27.8 195 ARG F CA 1
ATOM 1898 C C . ARG B 1 16 ? 29.224 47.422 10.653 1 29.43 195 ARG F C 1
ATOM 1899 O O . ARG B 1 16 ? 28.239 48.125 10.434 1 29.96 195 ARG F O 1
ATOM 1907 N N . LEU B 1 17 ? 30.473 47.908 10.723 1 29.2 196 LEU F N 1
ATOM 1908 C CA . LEU B 1 17 ? 30.838 49.309 10.553 1 29.3 196 LEU F CA 1
ATOM 1909 C C . LEU B 1 17 ? 30.825 49.754 9.098 1 30.86 196 LEU F C 1
ATOM 1910 O O . LEU B 1 17 ? 30.558 50.918 8.81 1 32.24 196 LEU F O 1
ATOM 1915 N N . ASN B 1 18 ? 31.153 48.858 8.196 1 29.54 197 ASN F N 1
ATOM 1916 C CA . ASN B 1 18 ? 31.138 49.138 6.763 1 28.8 197 ASN F CA 1
ATOM 1917 C C . ASN B 1 18 ? 31.019 47.777 6.061 1 28.74 197 ASN F C 1
ATOM 1918 O O . ASN B 1 18 ? 30.71 46.769 6.735 1 28.21 197 ASN F O 1
ATOM 1923 N N . HIS B 1 19 ? 31.286 47.728 4.734 1 27.91 198 HIS F N 1
ATOM 1924 C CA . HIS B 1 19 ? 31.164 46.529 3.916 1 27.83 198 HIS F CA 1
ATOM 1925 C C . HIS B 1 19 ? 32.048 45.334 4.363 1 27.34 198 HIS F C 1
ATOM 1926 O O . HIS B 1 19 ? 31.711 44.195 4.011 1 27.62 198 HIS F O 1
ATOM 1933 N N . ASP B 1 20 ? 33.168 45.582 5.076 1 26.07 199 ASP F N 1
ATOM 1934 C CA . ASP B 1 20 ? 34.012 44.461 5.447 1 26.75 199 ASP F CA 1
ATOM 1935 C C . ASP B 1 20 ? 34.574 44.515 6.87 1 26.52 199 ASP F C 1
ATOM 1936 O O . ASP B 1 20 ? 35.447 43.707 7.187 1 27.59 199 ASP F O 1
ATOM 1941 N N . THR B 1 21 ? 34.067 45.408 7.723 1 24.73 200 THR F N 1
ATOM 1942 C CA . THR B 1 21 ? 34.594 45.535 9.08 1 24.84 200 THR F CA 1
ATOM 1943 C C . THR B 1 21 ? 33.489 45.364 10.095 1 23.82 200 THR F C 1
ATOM 1944 O O . THR B 1 21 ? 32.419 45.96 9.943 1 23.7 200 THR F O 1
ATOM 1948 N N . ARG B 1 22 ? 33.734 44.536 11.127 1 22.98 201 ARG F N 1
ATOM 1949 C CA . ARG B 1 22 ? 32.732 44.26 12.136 1 22.44 201 ARG F CA 1
ATOM 1950 C C . ARG B 1 22 ? 33.331 44.375 13.528 1 23.42 201 ARG F C 1
ATOM 1951 O O . ARG B 1 22 ? 34.343 43.742 13.843 1 23.31 201 ARG F O 1
ATOM 1959 N N . GLU B 1 23 ? 32.67 45.163 14.371 1 23.61 202 GLU F N 1
ATOM 1960 C CA . GLU B 1 23 ? 33.087 45.365 15.739 1 23.79 202 GLU F CA 1
ATOM 1961 C C . GLU B 1 23 ? 32.412 44.319 16.631 1 24.41 202 GLU F C 1
ATOM 1962 O O . GLU B 1 23 ? 31.228 44.028 16.471 1 24.93 202 GLU F O 1
ATOM 1968 N N . ILE B 1 24 ? 33.18 43.736 17.534 1 23.62 203 ILE F N 1
ATOM 1969 C CA . ILE B 1 24 ? 32.713 42.734 18.468 1 23.98 203 ILE F CA 1
ATOM 1970 C C . ILE B 1 24 ? 32.792 43.324 19.866 1 24.97 203 ILE F C 1
ATOM 1971 O O . ILE B 1 24 ? 33.853 43.821 20.272 1 25.93 203 ILE F O 1
ATOM 1976 N N . GLN B 1 25 ? 31.693 43.251 20.615 1 23.65 204 GLN F N 1
ATOM 1977 C CA . GLN B 1 25 ? 31.681 43.696 22.011 1 23.96 204 GLN F CA 1
ATOM 1978 C C . GLN B 1 25 ? 31.532 42.442 22.863 1 24.22 204 GLN F C 1
ATOM 1979 O O . GLN B 1 25 ? 30.66 41.627 22.609 1 24.51 204 GLN F O 1
ATOM 1985 N N . ILE B 1 26 ? 32.367 42.296 23.871 1 23.68 205 ILE F N 1
ATOM 1986 C CA . ILE B 1 26 ? 32.376 41.117 24.732 1 23.26 205 ILE F CA 1
ATOM 1987 C C . ILE B 1 26 ? 32.181 41.474 26.184 1 24.02 205 ILE F C 1
ATOM 1988 O O . ILE B 1 26 ? 32.725 42.475 26.653 1 24.17 205 ILE F O 1
ATOM 1993 N N . HIS B 1 27 ? 31.448 40.615 26.92 1 24.06 206 HIS F N 1
ATOM 1994 C CA . HIS B 1 27 ? 31.383 40.749 28.368 1 24.52 206 HIS F CA 1
ATOM 1995 C C . HIS B 1 27 ? 32.235 39.604 28.931 1 25.49 206 HIS F C 1
ATOM 1996 O O . HIS B 1 27 ? 31.971 38.45 28.625 1 25.89 206 HIS F O 1
ATOM 2003 N N . LEU B 1 28 ? 33.224 39.908 29.763 1 26.16 207 LEU F N 1
ATOM 2004 C CA . LEU B 1 28 ? 34.049 38.892 30.404 1 27.06 207 LEU F CA 1
ATOM 2005 C C . LEU B 1 28 ? 33.514 38.589 31.8 1 29.25 207 LEU F C 1
ATOM 2006 O O . LEU B 1 28 ? 32.979 39.481 32.471 1 29.16 207 LEU F O 1
ATOM 2011 N N . SER B 1 29 ? 33.725 37.34 32.27 1 30.18 208 SER F N 1
ATOM 2012 C CA . SER B 1 29 ? 33.314 36.89 33.604 1 32.23 208 SER F CA 1
ATOM 2013 C C . SER B 1 29 ? 34.031 37.635 34.721 1 32.89 208 SER F C 1
ATOM 2014 O O . SER B 1 29 ? 33.545 37.638 35.836 1 33.57 208 SER F O 1
ATOM 2017 N N . ARG B 1 30 ? 35.219 38.16 34.463 1 32.88 209 ARG F N 1
ATOM 2018 C CA . ARG B 1 30 ? 35.999 38.846 35.483 1 33.24 209 ARG F CA 1
ATOM 2019 C C . ARG B 1 30 ? 36.774 40.026 34.851 1 33.57 209 ARG F C 1
ATOM 2020 O O . ARG B 1 30 ? 37.004 40.034 33.637 1 33.13 209 ARG F O 1
ATOM 2028 N N . PRO B 1 31 ? 37.127 41.067 35.638 1 34.43 210 PRO F N 1
ATOM 2029 C CA . PRO B 1 31 ? 37.808 42.234 35.042 1 35.33 210 PRO F CA 1
ATOM 2030 C C . PRO B 1 31 ? 39.134 41.887 34.375 1 35.53 210 PRO F C 1
ATOM 2031 O O . PRO B 1 31 ? 39.925 41.105 34.911 1 35.89 210 PRO F O 1
ATOM 2035 N N . PHE B 1 32 ? 39.364 42.473 33.209 1 35.09 211 PHE F N 1
ATOM 2036 C CA . PHE B 1 32 ? 40.553 42.281 32.392 1 35.54 211 PHE F CA 1
ATOM 2037 C C . PHE B 1 32 ? 41.392 43.569 32.411 1 36.82 211 PHE F C 1
ATOM 2038 O O . PHE B 1 32 ? 40.831 44.658 32.519 1 38.34 211 PHE F O 1
ATOM 2046 N N . ASN B 1 33 ? 42.71 43.455 32.281 1 35.75 212 ASN F N 1
ATOM 2047 C CA . ASN B 1 33 ? 43.575 44.625 32.271 1 35.56 212 ASN F CA 1
ATOM 2048 C C . ASN B 1 33 ? 44.44 44.616 31.041 1 32.75 212 ASN F C 1
ATOM 2049 O O . ASN B 1 33 ? 44.94 43.567 30.626 1 33.06 212 ASN F O 1
ATOM 2054 N N . TYR B 1 34 ? 44.586 45.785 30.437 1 30.1 213 TYR F N 1
ATOM 2055 C CA . TYR B 1 34 ? 45.416 45.984 29.259 1 28.83 213 TYR F CA 1
ATOM 2056 C C . TYR B 1 34 ? 45.711 47.491 29.154 1 29.05 213 TYR F C 1
ATOM 2057 O O . TYR B 1 34 ? 45.045 48.308 29.796 1 29.43 213 TYR F O 1
ATOM 2066 N N . GLN B 1 35 ? 46.638 47.856 28.289 1 28.39 214 GLN F N 1
ATOM 2067 C CA . GLN B 1 35 ? 46.924 49.254 27.982 1 28.93 214 GLN F CA 1
ATOM 2068 C C . GLN B 1 35 ? 46.678 49.47 26.49 1 28.13 214 GLN F C 1
ATOM 2069 O O . GLN B 1 35 ? 47.04 48.603 25.711 1 27.93 214 GLN F O 1
ATOM 2075 N N . SER B 1 36 ? 46.096 50.622 26.081 1 27.96 215 SER F N 1
ATOM 2076 C CA . SER B 1 36 ? 45.83 50.909 24.656 1 27.54 215 SER F CA 1
ATOM 2077 C C . SER B 1 36 ? 47.098 50.831 23.822 1 27.25 215 SER F C 1
ATOM 2078 O O . SER B 1 36 ? 48.136 51.383 24.2 1 26.68 215 SER F O 1
ATOM 2081 N N . GLY B 1 37 ? 46.999 50.104 22.707 1 25.93 216 GLY F N 1
ATOM 2082 C CA . GLY B 1 37 ? 48.121 49.743 21.848 1 24.87 216 GLY F CA 1
ATOM 2083 C C . GLY B 1 37 ? 48.356 48.236 21.892 1 24.91 216 GLY F C 1
ATOM 2084 O O . GLY B 1 37 ? 48.928 47.67 20.972 1 26.01 216 GLY F O 1
ATOM 2085 N N . GLN B 1 38 ? 47.874 47.553 22.949 1 23.85 217 GLN F N 1
ATOM 2086 C CA . GLN B 1 38 ? 48.017 46.116 23.076 1 23.57 217 GLN F CA 1
ATOM 2087 C C . GLN B 1 38 ? 46.975 45.315 22.269 1 23.55 217 GLN F C 1
ATOM 2088 O O . GLN B 1 38 ? 45.969 45.853 21.798 1 23.18 217 GLN F O 1
ATOM 2094 N N . PHE B 1 39 ? 47.264 44.032 22.086 1 23.64 218 PHE F N 1
ATOM 2095 C CA . PHE B 1 39 ? 46.385 43.116 21.382 1 24.57 218 PHE F CA 1
ATOM 2096 C C . PHE B 1 39 ? 46.157 41.88 22.264 1 24.66 218 PHE F C 1
ATOM 2097 O O . PHE B 1 39 ? 46.804 41.727 23.312 1 24.6 218 PHE F O 1
ATOM 2105 N N . ALA B 1 40 ? 45.246 41 21.846 1 23.72 219 ALA F N 1
ATOM 2106 C CA . ALA B 1 40 ? 45.002 39.769 22.564 1 24.82 219 ALA F CA 1
ATOM 2107 C C . ALA B 1 40 ? 44.733 38.638 21.543 1 25.14 219 ALA F C 1
ATOM 2108 O O . ALA B 1 40 ? 44.536 38.908 20.359 1 25.24 219 ALA F O 1
ATOM 2110 N N . PHE B 1 41 ? 44.764 37.392 21.992 1 24.54 220 PHE F N 1
ATOM 2111 C CA . PHE B 1 41 ? 44.492 36.252 21.145 1 25.41 220 PHE F CA 1
ATOM 2112 C C . PHE B 1 41 ? 43.073 35.817 21.466 1 25.76 220 PHE F C 1
ATOM 2113 O O . PHE B 1 41 ? 42.814 35.248 22.535 1 25.84 220 PHE F O 1
ATOM 2121 N N . LEU B 1 42 ? 42.15 36.091 20.547 1 24.72 221 LEU F N 1
ATOM 2122 C CA . LEU B 1 42 ? 40.754 35.746 20.74 1 24.6 221 LEU F CA 1
ATOM 2123 C C . LEU B 1 42 ? 40.439 34.342 20.215 1 24.71 221 LEU F C 1
ATOM 2124 O O . LEU B 1 42 ? 40.783 33.999 19.076 1 24.12 221 LEU F O 1
ATOM 2129 N N . LYS B 1 43 ? 39.743 33.552 21.03 1 24.5 222 LYS F N 1
ATOM 2130 C CA . LYS B 1 43 ? 39.248 32.231 20.644 1 24.87 222 LYS F CA 1
ATOM 2131 C C . LYS B 1 43 ? 37.74 32.303 20.608 1 25.39 222 LYS F C 1
ATOM 2132 O O . LYS B 1 43 ? 37.13 32.763 21.568 1 24.95 222 LYS F O 1
ATOM 2138 N N . ILE B 1 44 ? 37.135 31.863 19.523 1 25.54 223 ILE F N 1
ATOM 2139 C CA . ILE B 1 44 ? 35.683 31.886 19.384 1 26.28 223 ILE F CA 1
ATOM 2140 C C . ILE B 1 44 ? 35.139 30.47 19.429 1 28.71 223 ILE F C 1
ATOM 2141 O O . ILE B 1 44 ? 35.659 29.589 18.739 1 28.58 223 ILE F O 1
ATOM 2146 N N . PHE B 1 45 ? 34.07 30.264 20.217 1 29.8 224 PHE F N 1
ATOM 2147 C CA . PHE B 1 45 ? 33.401 28.977 20.367 1 31.66 224 PHE F CA 1
ATOM 2148 C C . PHE B 1 45 ? 31.974 29.086 19.807 1 33.15 224 PHE F C 1
ATOM 2149 O O . PHE B 1 45 ? 31.062 29.573 20.462 1 34.93 224 PHE F O 1
ATOM 2157 N N . GLN B 1 46 ? 31.815 28.731 18.557 1 33.04 225 GLN F N 1
ATOM 2158 C CA . GLN B 1 46 ? 30.527 28.796 17.866 1 32.89 225 GLN F CA 1
ATOM 2159 C C . GLN B 1 46 ? 30.572 27.73 16.809 1 33.76 225 GLN F C 1
ATOM 2160 O O . GLN B 1 46 ? 31.604 27.543 16.17 1 33.5 225 GLN F O 1
ATOM 2166 N N . GLU B 1 47 ? 29.457 27.035 16.583 1 35.36 226 GLU F N 1
ATOM 2167 C CA . GLU B 1 47 ? 29.384 25.983 15.565 1 37.14 226 GLU F CA 1
ATOM 2168 C C . GLU B 1 47 ? 29.717 26.545 14.199 1 36.36 226 GLU F C 1
ATOM 2169 O O . GLU B 1 47 ? 29.213 27.606 13.853 1 37.73 226 GLU F O 1
ATOM 2175 N N . GLY B 1 48 ? 30.636 25.906 13.493 1 34.68 227 GLY F N 1
ATOM 2176 C CA . GLY B 1 48 ? 31.066 26.409 12.193 1 34.1 227 GLY F CA 1
ATOM 2177 C C . GLY B 1 48 ? 32.242 27.377 12.262 1 32.56 227 GLY F C 1
ATOM 2178 O O . GLY B 1 48 ? 32.678 27.885 11.227 1 32.13 227 GLY F O 1
ATOM 2179 N N . PHE B 1 49 ? 32.796 27.62 13.468 1 30.89 228 PHE F N 1
ATOM 2180 C CA . PHE B 1 49 ? 33.958 28.493 13.601 1 30.3 228 PHE F CA 1
ATOM 2181 C C . PHE B 1 49 ? 35.205 27.748 14.009 1 31.24 228 PHE F C 1
ATOM 2182 O O . PHE B 1 49 ? 35.134 26.91 14.889 1 31.75 228 PHE F O 1
ATOM 2190 N N . GLU B 1 50 ? 36.359 28.136 13.456 1 31.41 229 GLU F N 1
ATOM 2191 C CA . GLU B 1 50 ? 37.675 27.663 13.894 1 31.78 229 GLU F CA 1
ATOM 2192 C C . GLU B 1 50 ? 37.87 28.204 15.346 1 31.23 229 GLU F C 1
ATOM 2193 O O . GLU B 1 50 ? 37.588 29.381 15.615 1 30.76 229 GLU F O 1
ATOM 2199 N N . SER B 1 51 ? 38.322 27.351 16.272 1 30.16 230 SER F N 1
ATOM 2200 C CA . SER B 1 51 ? 38.527 27.752 17.666 1 30.31 230 SER F CA 1
ATOM 2201 C C . SER B 1 51 ? 39.949 28.238 17.952 1 30.02 230 SER F C 1
ATOM 2202 O O . SER B 1 51 ? 40.224 28.654 19.073 1 29.81 230 SER F O 1
ATOM 2205 N N . ALA B 1 52 ? 40.861 28.17 16.957 1 29.8 231 ALA F N 1
ATOM 2206 C CA . ALA B 1 52 ? 42.243 28.595 17.126 1 30.17 231 ALA F CA 1
ATOM 2207 C C . ALA B 1 52 ? 42.332 30.048 17.575 1 29.39 231 ALA F C 1
ATOM 2208 O O . ALA B 1 52 ? 41.472 30.859 17.232 1 29.31 231 ALA F O 1
ATOM 2210 N N . PRO B 1 53 ? 43.354 30.382 18.371 1 28.98 232 PRO F N 1
ATOM 2211 C CA . PRO B 1 53 ? 43.501 31.783 18.814 1 28.04 232 PRO F CA 1
ATOM 2212 C C . PRO B 1 53 ? 43.951 32.68 17.654 1 27.2 232 PRO F C 1
ATOM 2213 O O . PRO B 1 53 ? 44.847 32.294 16.904 1 27.46 232 PRO F O 1
ATOM 2217 N N . HIS B 1 54 ? 43.306 33.835 17.459 1 25.29 233 HIS F N 1
ATOM 2218 C CA . HIS B 1 54 ? 43.713 34.762 16.395 1 24.45 233 HIS F CA 1
ATOM 2219 C C . HIS B 1 54 ? 44.057 36.082 17.072 1 23.34 233 HIS F C 1
ATOM 2220 O O . HIS B 1 54 ? 43.283 36.542 17.936 1 22.08 233 HIS F O 1
ATOM 2227 N N . PRO B 1 55 ? 45.176 36.736 16.677 1 22.72 234 PRO F N 1
ATOM 2228 C CA . PRO B 1 55 ? 45.498 38.022 17.306 1 22.56 234 PRO F CA 1
ATOM 2229 C C . PRO B 1 55 ? 44.655 39.175 16.764 1 22.42 234 PRO F C 1
ATOM 2230 O O . PRO B 1 55 ? 44.508 39.301 15.542 1 21.48 234 PRO F O 1
ATOM 2234 N N . PHE B 1 56 ? 44.112 40.008 17.668 1 22.24 235 PHE F N 1
ATOM 2235 C CA . PHE B 1 56 ? 43.365 41.225 17.31 1 22.82 235 PHE F CA 1
ATOM 2236 C C . PHE B 1 56 ? 43.725 42.332 18.296 1 22.89 235 PHE F C 1
ATOM 2237 O O . PHE B 1 56 ? 43.803 42.075 19.497 1 22.7 235 PHE F O 1
ATOM 2245 N N . SER B 1 57 ? 43.953 43.551 17.802 1 23.34 236 SER F N 1
ATOM 2246 C CA . SER B 1 57 ? 44.246 44.683 18.696 1 24.36 236 SER F CA 1
ATOM 2247 C C . SER B 1 57 ? 43.004 44.997 19.503 1 23.8 236 SER F C 1
ATOM 2248 O O . SER B 1 57 ? 41.895 44.94 18.973 1 24.25 236 SER F O 1
ATOM 2251 N N . ILE B 1 58 ? 43.185 45.339 20.769 1 23.28 237 ILE F N 1
ATOM 2252 C CA . ILE B 1 58 ? 42.035 45.697 21.607 1 23.14 237 ILE F CA 1
ATOM 2253 C C . ILE B 1 58 ? 41.56 47.077 21.154 1 22.88 237 ILE F C 1
ATOM 2254 O O . ILE B 1 58 ? 42.373 47.999 21.076 1 23.8 237 ILE F O 1
ATOM 2259 N N . SER B 1 59 ? 40.305 47.193 20.719 1 22.05 238 SER F N 1
ATOM 2260 C CA . SER B 1 59 ? 39.807 48.471 20.219 1 23.24 238 SER F CA 1
ATOM 2261 C C . SER B 1 59 ? 38.947 49.258 21.236 1 24.19 238 SER F C 1
ATOM 2262 O O . SER B 1 59 ? 38.354 50.276 20.894 1 25.04 238 SER F O 1
ATOM 2265 N N . GLY B 1 60 ? 38.956 48.834 22.488 1 24.01 239 GLY F N 1
ATOM 2266 C CA . GLY B 1 60 ? 38.267 49.539 23.547 1 24.77 239 GLY F CA 1
ATOM 2267 C C . GLY B 1 60 ? 37.817 48.642 24.675 1 25.66 239 GLY F C 1
ATOM 2268 O O . GLY B 1 60 ? 38.014 47.418 24.639 1 24.4 239 GLY F O 1
ATOM 2269 N N . GLY B 1 61 ? 37.276 49.294 25.705 1 26.55 240 GLY F N 1
ATOM 2270 C CA . GLY B 1 61 ? 36.713 48.64 26.865 1 27.39 240 GLY F CA 1
ATOM 2271 C C . GLY B 1 61 ? 37.535 48.804 28.12 1 28.66 240 GLY F C 1
ATOM 2272 O O . GLY B 1 61 ? 38.711 49.128 28.071 1 28.08 240 GLY F O 1
ATOM 2273 N N . HIS B 1 62 ? 36.888 48.616 29.247 1 29.71 241 HIS F N 1
ATOM 2274 C CA . HIS B 1 62 ? 37.508 48.576 30.571 1 31.67 241 HIS F CA 1
ATOM 2275 C C . HIS B 1 62 ? 36.666 47.651 31.454 1 31.64 241 HIS F C 1
ATOM 2276 O O . HIS B 1 62 ? 35.519 47.35 31.125 1 31.32 241 HIS F O 1
ATOM 2283 N N . GLY B 1 63 ? 37.236 47.201 32.562 1 31.76 242 GLY F N 1
ATOM 2284 C CA . GLY B 1 63 ? 36.538 46.318 33.489 1 31.6 242 GLY F CA 1
ATOM 2285 C C . GLY B 1 63 ? 36.237 44.994 32.837 1 30.64 242 GLY F C 1
ATOM 2286 O O . GLY B 1 63 ? 37.134 44.346 32.299 1 30.65 242 GLY F O 1
ATOM 2287 N N . GLN B 1 64 ? 34.961 44.673 32.739 1 29.87 243 GLN F N 1
ATOM 2288 C CA . GLN B 1 64 ? 34.526 43.423 32.114 1 29.24 243 GLN F CA 1
ATOM 2289 C C . GLN B 1 64 ? 34.049 43.575 30.671 1 29.07 243 GLN F C 1
ATOM 2290 O O . GLN B 1 64 ? 33.464 42.643 30.136 1 29.72 243 GLN F O 1
ATOM 2296 N N . THR B 1 65 ? 34.263 44.74 30.048 1 27.95 244 THR F N 1
ATOM 2297 C CA . THR B 1 65 ? 33.876 44.95 28.668 1 28.06 244 THR F CA 1
ATOM 2298 C C . THR B 1 65 ? 35.124 45.048 27.812 1 27.86 244 THR F C 1
ATOM 2299 O O . THR B 1 65 ? 36.104 45.7 28.194 1 27.85 244 THR F O 1
ATOM 2303 N N . LEU B 1 66 ? 35.086 44.416 26.648 1 27.34 245 LEU F N 1
ATOM 2304 C CA . LEU B 1 66 ? 36.201 44.463 25.725 1 27.06 245 LEU F CA 1
ATOM 2305 C C . LEU B 1 66 ? 35.664 44.586 24.307 1 25.57 245 LEU F C 1
ATOM 2306 O O . LEU B 1 66 ? 34.672 43.954 23.977 1 25.91 245 LEU F O 1
ATOM 2311 N N . TYR B 1 67 ? 36.357 45.342 23.445 1 24.22 246 TYR F N 1
ATOM 2312 C CA . TYR B 1 67 ? 35.987 45.462 22.054 1 23.5 246 TYR F CA 1
ATOM 2313 C C . TYR B 1 67 ? 37.135 45.019 21.167 1 23.55 246 TYR F C 1
ATOM 2314 O O . TYR B 1 67 ? 38.292 45.293 21.485 1 23.94 246 TYR F O 1
ATOM 2323 N N . PHE B 1 68 ? 36.813 44.4 20.021 1 22.17 247 PHE F N 1
ATOM 2324 C CA . PHE B 1 68 ? 37.753 44.082 18.942 1 22.89 247 PHE F CA 1
ATOM 2325 C C . PHE B 1 68 ? 37.069 44.514 17.643 1 23.76 247 PHE F C 1
ATOM 2326 O O . PHE B 1 68 ? 35.845 44.477 17.564 1 24.45 247 PHE F O 1
ATOM 2334 N N . THR B 1 69 ? 37.84 44.909 16.629 1 22.51 248 THR F N 1
ATOM 2335 C CA . THR B 1 69 ? 37.306 45.369 15.35 1 22.36 248 THR F CA 1
ATOM 2336 C C . THR B 1 69 ? 38.001 44.572 14.276 1 22.01 248 THR F C 1
ATOM 2337 O O . THR B 1 69 ? 39.234 44.631 14.13 1 22.04 248 THR F O 1
ATOM 2341 N N . VAL B 1 70 ? 37.211 43.777 13.57 1 21.59 249 VAL F N 1
ATOM 2342 C CA . VAL B 1 70 ? 37.721 42.797 12.635 1 21.95 249 VAL F CA 1
ATOM 2343 C C . VAL B 1 70 ? 37.428 43.127 11.205 1 23.07 249 VAL F C 1
ATOM 2344 O O . VAL B 1 70 ? 36.272 43.162 10.806 1 24.01 249 VAL F O 1
ATOM 2348 N N . LYS B 1 71 ? 38.48 43.224 10.396 1 23.71 250 LYS F N 1
ATOM 2349 C CA . LYS B 1 71 ? 38.372 43.412 8.961 1 24.57 250 LYS F CA 1
ATOM 2350 C C . LYS B 1 71 ? 38.451 42.038 8.252 1 24.86 250 LYS F C 1
ATOM 2351 O O . LYS B 1 71 ? 39.3 41.191 8.581 1 25.34 250 LYS F O 1
ATOM 2357 N N . THR B 1 72 ? 37.583 41.825 7.261 1 24.43 251 THR F N 1
ATOM 2358 C CA . THR B 1 72 ? 37.567 40.609 6.462 1 25.71 251 THR F CA 1
ATOM 2359 C C . THR B 1 72 ? 38.883 40.524 5.687 1 28.24 251 THR F C 1
ATOM 2360 O O . THR B 1 72 ? 39.175 41.383 4.867 1 28.23 251 THR F O 1
ATOM 2364 N N . SER B 1 73 ? 39.692 39.529 5.985 1 30.14 252 SER F N 1
ATOM 2365 C CA . SER B 1 73 ? 40.986 39.335 5.311 1 32.96 252 SER F CA 1
ATOM 2366 C C . SER B 1 73 ? 41.224 37.904 4.857 1 34.8 252 SER F C 1
ATOM 2367 O O . SER B 1 73 ? 42.233 37.652 4.212 1 37.65 252 SER F O 1
ATOM 2370 N N . GLY B 1 74 ? 40.397 36.972 5.293 1 33.14 253 GLY F N 1
ATOM 2371 C CA . GLY B 1 74 ? 40.537 35.556 4.987 1 31.97 253 GLY F CA 1
ATOM 2372 C C . GLY B 1 74 ? 39.331 34.776 5.464 1 30.16 253 GLY F C 1
ATOM 2373 O O . GLY B 1 74 ? 38.31 35.367 5.825 1 28.67 253 GLY F O 1
ATOM 2374 N N . ASP B 1 75 ? 39.461 33.447 5.54 1 29.74 254 ASP F N 1
ATOM 2375 C CA . ASP B 1 75 ? 38.343 32.576 5.889 1 29.99 254 ASP F CA 1
ATOM 2376 C C . ASP B 1 75 ? 37.725 32.826 7.27 1 27.67 254 ASP F C 1
ATOM 2377 O O . ASP B 1 75 ? 36.507 32.974 7.346 1 27.12 254 ASP F O 1
ATOM 2382 N N . HIS B 1 76 ? 38.53 32.842 8.345 1 26.12 255 HIS F N 1
ATOM 2383 C CA . HIS B 1 76 ? 37.98 33.057 9.684 1 25.55 255 HIS F CA 1
ATOM 2384 C C . HIS B 1 76 ? 37.357 34.461 9.868 1 25.25 255 HIS F C 1
ATOM 2385 O O . HIS B 1 76 ? 36.28 34.579 10.454 1 25.06 255 HIS F O 1
ATOM 2392 N N . THR B 1 77 ? 38.021 35.519 9.365 1 24.44 256 THR F N 1
ATOM 2393 C CA . THR B 1 77 ? 37.513 36.877 9.531 1 23.92 256 THR F CA 1
ATOM 2394 C C . THR B 1 77 ? 36.302 37.144 8.6 1 24.85 256 THR F C 1
ATOM 2395 O O . THR B 1 77 ? 35.42 37.922 8.977 1 24.4 256 THR F O 1
ATOM 2399 N N . LYS B 1 78 ? 36.193 36.429 7.452 1 25.27 257 LYS F N 1
ATOM 2400 C CA . LYS B 1 78 ? 34.973 36.538 6.63 1 26.48 257 LYS F CA 1
ATOM 2401 C C . LYS B 1 78 ? 33.824 35.824 7.386 1 26.4 257 LYS F C 1
ATOM 2402 O O . LYS B 1 78 ? 32.701 36.315 7.374 1 27.18 257 LYS F O 1
ATOM 2408 N N . ASN B 1 79 ? 34.115 34.7 8.064 1 25.23 258 ASN F N 1
ATOM 2409 C CA . ASN B 1 79 ? 33.141 33.977 8.889 1 25.59 258 ASN F CA 1
ATOM 2410 C C . ASN B 1 79 ? 32.669 34.91 10.029 1 25.16 258 ASN F C 1
ATOM 2411 O O . ASN B 1 79 ? 31.471 35.006 10.297 1 25.72 258 ASN F O 1
ATOM 2416 N N . ILE B 1 80 ? 33.599 35.651 10.649 1 23.72 259 ILE F N 1
ATOM 2417 C CA . ILE B 1 80 ? 33.252 36.599 11.701 1 23.41 259 ILE F CA 1
ATOM 2418 C C . ILE B 1 80 ? 32.258 37.664 11.162 1 23.47 259 ILE F C 1
ATOM 2419 O O . ILE B 1 80 ? 31.197 37.868 11.747 1 23.2 259 ILE F O 1
ATOM 2424 N N . TYR B 1 81 ? 32.582 38.278 10.017 1 22.68 260 TYR F N 1
ATOM 2425 C CA . TYR B 1 81 ? 31.72 39.299 9.436 1 24.19 260 TYR F CA 1
ATOM 2426 C C . TYR B 1 81 ? 30.308 38.799 9.119 1 25.16 260 TYR F C 1
ATOM 2427 O O . TYR B 1 81 ? 29.334 39.492 9.389 1 24.67 260 TYR F O 1
ATOM 2436 N N . ASP B 1 82 ? 30.206 37.648 8.483 1 26.09 261 ASP F N 1
ATOM 2437 C CA . ASP B 1 82 ? 28.938 37.119 8.024 1 26.99 261 ASP F CA 1
ATOM 2438 C C . ASP B 1 82 ? 28.106 36.366 9.048 1 28.2 261 ASP F C 1
ATOM 2439 O O . ASP B 1 82 ? 26.871 36.428 8.991 1 28.48 261 ASP F O 1
ATOM 2444 N N . ASN B 1 83 ? 28.761 35.561 9.911 1 27.72 262 ASN F N 1
ATOM 2445 C CA . ASN B 1 83 ? 28.081 34.566 10.712 1 27.69 262 ASN F CA 1
ATOM 2446 C C . ASN B 1 83 ? 28.242 34.632 12.208 1 27.3 262 ASN F C 1
ATOM 2447 O O . ASN B 1 83 ? 27.53 33.906 12.9 1 27.17 262 ASN F O 1
ATOM 2452 N N . LEU B 1 84 ? 29.172 35.449 12.736 1 26.83 263 LEU F N 1
ATOM 2453 C CA . LEU B 1 84 ? 29.346 35.517 14.196 1 27.21 263 LEU F CA 1
ATOM 2454 C C . LEU B 1 84 ? 28.039 36.02 14.855 1 27.9 263 LEU F C 1
ATOM 2455 O O . LEU B 1 84 ? 27.38 36.898 14.313 1 26.82 263 LEU F O 1
ATOM 2460 N N . GLN B 1 85 ? 27.65 35.411 15.981 1 28.99 264 GLN F N 1
ATOM 2461 C CA . GLN B 1 85 ? 26.384 35.729 16.615 1 30.23 264 GLN F CA 1
ATOM 2462 C C . GLN B 1 85 ? 26.556 36.103 18.087 1 30.61 264 GLN F C 1
ATOM 2463 O O . GLN B 1 85 ? 27.353 35.487 18.802 1 30.52 264 GLN F O 1
ATOM 2469 N N . ALA B 1 86 ? 25.746 37.055 18.566 1 30.44 265 ALA F N 1
ATOM 2470 C CA . ALA B 1 86 ? 25.726 37.43 19.982 1 30.98 265 ALA F CA 1
ATOM 2471 C C . ALA B 1 86 ? 25.307 36.198 20.814 1 30.63 265 ALA F C 1
ATOM 2472 O O . ALA B 1 86 ? 24.499 35.372 20.364 1 30.72 265 ALA F O 1
ATOM 2474 N N . GLY B 1 87 ? 25.92 36.047 21.97 1 30.2 266 GLY F N 1
ATOM 2475 C CA . GLY B 1 87 ? 25.658 34.911 22.843 1 30.86 266 GLY F CA 1
ATOM 2476 C C . GLY B 1 87 ? 26.759 33.882 22.798 1 31.52 266 GLY F C 1
ATOM 2477 O O . GLY B 1 87 ? 26.899 33.081 23.724 1 32.46 266 GLY F O 1
ATOM 2478 N N . SER B 1 88 ? 27.549 33.865 21.706 1 30.57 267 SER F N 1
ATOM 2479 C CA . SER B 1 88 ? 28.631 32.905 21.567 1 30.13 267 SER F CA 1
ATOM 2480 C C . SER B 1 88 ? 29.724 33.121 22.612 1 29.41 267 SER F C 1
ATOM 2481 O O . SER B 1 88 ? 30.1 34.249 22.916 1 29.18 267 SER F O 1
ATOM 2484 N N . LYS B 1 89 ? 30.256 32.027 23.1 1 28.41 268 LYS F N 1
ATOM 2485 C CA . LYS B 1 89 ? 31.33 31.994 24.064 1 28.24 268 LYS F CA 1
ATOM 2486 C C . LYS B 1 89 ? 32.657 32.388 23.385 1 26.37 268 LYS F C 1
ATOM 2487 O O . LYS B 1 89 ? 32.925 32.01 22.243 1 25.73 268 LYS F O 1
ATOM 2493 N N . VAL B 1 90 ? 33.492 33.11 24.115 1 25.55 269 VAL F N 1
ATOM 2494 C CA . VAL B 1 90 ? 34.852 33.432 23.682 1 25.58 269 VAL F CA 1
ATOM 2495 C C . VAL B 1 90 ? 35.795 33.265 24.886 1 25.81 269 VAL F C 1
ATOM 2496 O O . VAL B 1 90 ? 35.368 33.318 26.036 1 25.92 269 VAL F O 1
ATOM 2500 N N . THR B 1 91 ? 37.079 33.121 24.625 1 25.99 270 THR F N 1
ATOM 2501 C CA . THR B 1 91 ? 38.108 33.157 25.642 1 27.03 270 THR F CA 1
ATOM 2502 C C . THR B 1 91 ? 39.304 33.948 25.093 1 27.68 270 THR F C 1
ATOM 2503 O O . THR B 1 91 ? 39.495 34.064 23.86 1 27.35 270 THR F O 1
ATOM 2507 N N . LEU B 1 92 ? 40.092 34.495 26.003 1 27.82 271 LEU F N 1
ATOM 2508 C CA . LEU B 1 92 ? 41.367 35.129 25.692 1 30.29 271 LEU F CA 1
ATOM 2509 C C . LEU B 1 92 ? 42.307 34.926 26.871 1 30.26 271 LEU F C 1
ATOM 2510 O O . LEU B 1 92 ? 41.82 34.825 28 1 29.09 271 LEU F O 1
ATOM 2515 N N . ASP B 1 93 ? 43.63 34.871 26.645 1 31.78 272 ASP F N 1
ATOM 2516 C CA . ASP B 1 93 ? 44.522 34.595 27.79 1 33.94 272 ASP F CA 1
ATOM 2517 C C . ASP B 1 93 ? 45.012 35.854 28.529 1 34.81 272 ASP F C 1
ATOM 2518 O O . ASP B 1 93 ? 44.884 35.907 29.757 1 36.06 272 ASP F O 1
ATOM 2523 N N . ARG B 1 94 ? 45.57 36.826 27.832 1 33.49 273 ARG F N 1
ATOM 2524 C CA . ARG B 1 94 ? 46.096 38.058 28.443 1 33.15 273 ARG F CA 1
ATOM 2525 C C . ARG B 1 94 ? 46.403 39.059 27.346 1 31.75 273 ARG F C 1
ATOM 2526 O O . ARG B 1 94 ? 46.38 38.705 26.168 1 31.33 273 ARG F O 1
ATOM 2534 N N . ALA B 1 95 ? 46.673 40.303 27.72 1 30.98 274 ALA F N 1
ATOM 2535 C CA . ALA B 1 95 ? 47.068 41.325 26.749 1 31.62 274 ALA F CA 1
ATOM 2536 C C . ALA B 1 95 ? 48.559 41.132 26.401 1 31.37 274 ALA F C 1
ATOM 2537 O O . ALA B 1 95 ? 49.355 40.787 27.27 1 31.23 274 ALA F O 1
ATOM 2539 N N . TYR B 1 96 ? 48.923 41.393 25.141 1 30.8 275 TYR F N 1
ATOM 2540 C CA . TYR B 1 96 ? 50.262 41.275 24.597 1 31.5 275 TYR F CA 1
ATOM 2541 C C . TYR B 1 96 ? 50.642 42.563 23.902 1 31.5 275 TYR F C 1
ATOM 2542 O O . TYR B 1 96 ? 49.767 43.296 23.428 1 29.77 275 TYR F O 1
ATOM 2551 N N . GLY B 1 97 ? 51.94 42.766 23.725 1 31.97 276 GLY F N 1
ATOM 2552 C CA . GLY B 1 97 ? 52.409 43.9 22.95 1 33.54 276 GLY F CA 1
ATOM 2553 C C . GLY B 1 97 ? 53.195 44.937 23.71 1 34.36 276 GLY F C 1
ATOM 2554 O O . GLY B 1 97 ? 52.929 45.199 24.882 1 33.36 276 GLY F O 1
ATOM 2555 N N . HIS B 1 98 ? 54.136 45.569 23.013 1 36.15 277 HIS F N 1
ATOM 2556 C CA . HIS B 1 98 ? 54.97 46.585 23.649 1 38.49 277 HIS F CA 1
ATOM 2557 C C . HIS B 1 98 ? 54.67 48.015 23.208 1 38.2 277 HIS F C 1
ATOM 2558 O O . HIS B 1 98 ? 55.36 48.928 23.658 1 38.47 277 HIS F O 1
ATOM 2565 N N . MET B 1 99 ? 53.632 48.233 22.375 1 37.2 278 MET F N 1
ATOM 2566 C CA . MET B 1 99 ? 53.288 49.598 21.995 1 36.94 278 MET F CA 1
ATOM 2567 C C . MET B 1 99 ? 52.303 50.097 23.033 1 36.55 278 MET F C 1
ATOM 2568 O O . MET B 1 99 ? 51.155 49.664 23.043 1 37.45 278 MET F O 1
ATOM 2573 N N . ILE B 1 100 ? 52.771 50.905 23.971 1 35.26 279 ILE F N 1
ATOM 2574 C CA . ILE B 1 100 ? 51.929 51.385 25.063 1 35.7 279 ILE F CA 1
ATOM 2575 C C . ILE B 1 100 ? 51.805 52.876 24.897 1 35.88 279 ILE F C 1
ATOM 2576 O O . ILE B 1 100 ? 52.69 53.619 25.335 1 36.69 279 ILE F O 1
ATOM 2581 N N . ILE B 1 101 ? 50.734 53.319 24.243 1 34.92 280 ILE F N 1
ATOM 2582 C CA . ILE B 1 101 ? 50.53 54.735 23.939 1 34.86 280 ILE F CA 1
ATOM 2583 C C . ILE B 1 101 ? 50.616 55.648 25.166 1 36.46 280 ILE F C 1
ATOM 2584 O O . ILE B 1 101 ? 51.239 56.713 25.098 1 37.31 280 ILE F O 1
ATOM 2589 N N . GLU B 1 102 ? 49.988 55.248 26.276 1 37.15 281 GLU F N 1
ATOM 2590 C CA . GLU B 1 102 ? 49.96 56.056 27.497 1 39.45 281 GLU F CA 1
ATOM 2591 C C . GLU B 1 102 ? 51.367 56.377 28.052 1 41.09 281 GLU F C 1
ATOM 2592 O O . GLU B 1 102 ? 51.575 57.434 28.65 1 41.51 281 GLU F O 1
ATOM 2598 N N . GLU B 1 103 ? 52.334 55.484 27.825 1 41.92 282 GLU F N 1
ATOM 2599 C CA . GLU B 1 103 ? 53.708 55.676 28.295 1 43.05 282 GLU F CA 1
ATOM 2600 C C . GLU B 1 103 ? 54.558 56.622 27.443 1 43.26 282 GLU F C 1
ATOM 2601 O O . GLU B 1 103 ? 55.687 56.945 27.834 1 42.74 282 GLU F O 1
ATOM 2607 N N . GLY B 1 104 ? 54.031 57.059 26.297 1 42.82 283 GLY F N 1
ATOM 2608 C CA . GLY B 1 104 ? 54.753 57.994 25.452 1 43.59 283 GLY F CA 1
ATOM 2609 C C . GLY B 1 104 ? 54.785 59.404 26.009 1 44.29 283 GLY F C 1
ATOM 2610 O O . GLY B 1 104 ? 54.131 59.701 27.016 1 44.42 283 GLY F O 1
ATOM 2611 N N . ARG B 1 105 ? 55.532 60.291 25.348 1 44.46 284 ARG F N 1
ATOM 2612 C CA . ARG B 1 105 ? 55.653 61.696 25.76 1 45.6 284 ARG F CA 1
ATOM 2613 C C . ARG B 1 105 ? 54.279 62.397 25.752 1 45.35 284 ARG F C 1
ATOM 2614 O O . ARG B 1 105 ? 53.299 61.825 25.249 1 45.24 284 ARG F O 1
ATOM 2622 N N . GLU B 1 106 ? 54.198 63.626 26.292 1 44.77 285 GLU F N 1
ATOM 2623 C CA . GLU B 1 106 ? 52.935 64.36 26.272 1 44.86 285 GLU F CA 1
ATOM 2624 C C . GLU B 1 106 ? 52.549 64.79 24.856 1 43.89 285 GLU F C 1
ATOM 2625 O O . GLU B 1 106 ? 51.361 64.874 24.568 1 45.12 285 GLU F O 1
ATOM 2631 N N . ASN B 1 107 ? 53.522 65.014 23.963 1 41.35 286 ASN F N 1
ATOM 2632 C CA . ASN B 1 107 ? 53.21 65.372 22.578 1 40.11 286 ASN F CA 1
ATOM 2633 C C . ASN B 1 107 ? 53.371 64.117 21.704 1 37.26 286 ASN F C 1
ATOM 2634 O O . ASN B 1 107 ? 54.357 63.389 21.845 1 37.46 286 ASN F O 1
ATOM 2639 N N . GLN B 1 108 ? 52.337 63.769 20.926 1 34.34 287 GLN F N 1
ATOM 2640 C CA . GLN B 1 108 ? 52.363 62.535 20.151 1 32.76 287 GLN F CA 1
ATOM 2641 C C . GLN B 1 108 ? 51.862 62.693 18.744 1 32.02 287 GLN F C 1
ATOM 2642 O O . GLN B 1 108 ? 51.005 63.526 18.457 1 32.44 287 GLN F O 1
ATOM 2648 N N . VAL B 1 109 ? 52.389 61.862 17.868 1 30.92 288 VAL F N 1
ATOM 2649 C CA . VAL B 1 109 ? 51.924 61.754 16.506 1 30.36 288 VAL F CA 1
ATOM 2650 C C . VAL B 1 109 ? 51.433 60.307 16.367 1 29.02 288 VAL F C 1
ATOM 2651 O O . VAL B 1 109 ? 52.15 59.379 16.739 1 29.33 288 VAL F O 1
ATOM 2655 N N . TRP B 1 110 ? 50.216 60.126 15.866 1 27.22 289 TRP F N 1
ATOM 2656 C CA . TRP B 1 110 ? 49.654 58.804 15.672 1 27.03 289 TRP F CA 1
ATOM 2657 C C . TRP B 1 110 ? 49.442 58.614 14.164 1 26.88 289 TRP F C 1
ATOM 2658 O O . TRP B 1 110 ? 48.974 59.536 13.491 1 27.74 289 TRP F O 1
ATOM 2669 N N . ILE B 1 111 ? 49.784 57.441 13.636 1 25.4 290 ILE F N 1
ATOM 2670 C CA . ILE B 1 111 ? 49.599 57.166 12.216 1 25.11 290 ILE F CA 1
ATOM 2671 C C . ILE B 1 111 ? 48.89 55.822 12.112 1 24.52 290 ILE F C 1
ATOM 2672 O O . ILE B 1 111 ? 49.398 54.823 12.633 1 23.88 290 ILE F O 1
ATOM 2677 N N . ALA B 1 112 ? 47.741 55.781 11.437 1 23.86 291 ALA F N 1
ATOM 2678 C CA . ALA B 1 112 ? 47.029 54.524 11.256 1 24.61 291 ALA F CA 1
ATOM 2679 C C . ALA B 1 112 ? 46.75 54.265 9.785 1 25.27 291 ALA F C 1
ATOM 2680 O O . ALA B 1 112 ? 46.386 55.185 9.047 1 26.55 291 ALA F O 1
ATOM 2682 N N . GLY B 1 113 ? 46.971 53.036 9.362 1 24.49 292 GLY F N 1
ATOM 2683 C CA . GLY B 1 113 ? 46.623 52.62 8.008 1 25.03 292 GLY F CA 1
ATOM 2684 C C . GLY B 1 113 ? 45.496 51.614 8.097 1 24.85 292 GLY F C 1
ATOM 2685 O O . GLY B 1 113 ? 45.651 50.571 8.727 1 24.82 292 GLY F O 1
ATOM 2686 N N . GLY B 1 114 ? 44.331 51.965 7.575 1 25.2 293 GLY F N 1
ATOM 2687 C CA . GLY B 1 114 ? 43.169 51.086 7.581 1 25.42 293 GLY F CA 1
ATOM 2688 C C . GLY B 1 114 ? 42.775 50.581 8.955 1 24.79 293 GLY F C 1
ATOM 2689 O O . GLY B 1 114 ? 42.635 51.365 9.902 1 24.13 293 GLY F O 1
ATOM 2690 N N . ILE B 1 115 ? 42.591 49.253 9.066 1 24.66 294 ILE F N 1
ATOM 2691 C CA . ILE B 1 115 ? 42.181 48.621 10.33 1 23.93 294 ILE F CA 1
ATOM 2692 C C . ILE B 1 115 ? 43.276 48.821 11.447 1 23.25 294 ILE F C 1
ATOM 2693 O O . ILE B 1 115 ? 42.99 48.631 12.632 1 22.65 294 ILE F O 1
ATOM 2698 N N . GLY B 1 116 ? 44.475 49.311 11.075 1 22.43 295 GLY F N 1
ATOM 2699 C CA . GLY B 1 116 ? 45.485 49.721 12.052 1 22.43 295 GLY F CA 1
ATOM 2700 C C . GLY B 1 116 ? 45.006 50.842 12.98 1 23.4 295 GLY F C 1
ATOM 2701 O O . GLY B 1 116 ? 45.651 51.143 13.99 1 23.56 295 GLY F O 1
ATOM 2702 N N . ILE B 1 117 ? 43.824 51.417 12.715 1 23 296 ILE F N 1
ATOM 2703 C CA . ILE B 1 117 ? 43.238 52.427 13.593 1 23.79 296 ILE F CA 1
ATOM 2704 C C . ILE B 1 117 ? 42.828 51.845 14.964 1 23.03 296 ILE F C 1
ATOM 2705 O O . ILE B 1 117 ? 42.716 52.593 15.925 1 22.4 296 ILE F O 1
ATOM 2710 N N . THR B 1 118 ? 42.6 50.525 15.053 1 22.29 297 THR F N 1
ATOM 2711 C CA . THR B 1 118 ? 42.043 49.919 16.254 1 23.05 297 THR F CA 1
ATOM 2712 C C . THR B 1 118 ? 42.764 50.263 17.57 1 23.36 297 THR F C 1
ATOM 2713 O O . THR B 1 118 ? 42.036 50.637 18.482 1 22.08 297 THR F O 1
ATOM 2717 N N . PRO B 1 119 ? 44.115 50.185 17.759 1 24.48 298 PRO F N 1
ATOM 2718 C CA . PRO B 1 119 ? 44.667 50.571 19.078 1 24.82 298 PRO F CA 1
ATOM 2719 C C . PRO B 1 119 ? 44.41 52.033 19.409 1 24.57 298 PRO F C 1
ATOM 2720 O O . PRO B 1 119 ? 44.309 52.371 20.598 1 25.02 298 PRO F O 1
ATOM 2724 N N . PHE B 1 120 ? 44.343 52.913 18.385 1 23.57 299 PHE F N 1
ATOM 2725 C CA . PHE B 1 120 ? 44.106 54.326 18.654 1 24.06 299 PHE F CA 1
ATOM 2726 C C . PHE B 1 120 ? 42.655 54.552 19.125 1 23.69 299 PHE F C 1
ATOM 2727 O O . PHE B 1 120 ? 42.425 55.352 20.033 1 23.54 299 PHE F O 1
ATOM 2735 N N . ILE B 1 121 ? 41.69 53.797 18.56 1 23.43 300 ILE F N 1
ATOM 2736 C CA . ILE B 1 121 ? 40.277 53.847 19.01 1 23.88 300 ILE F CA 1
ATOM 2737 C C . ILE B 1 121 ? 40.183 53.441 20.475 1 23.54 300 ILE F C 1
ATOM 2738 O O . ILE B 1 121 ? 39.415 54.028 21.246 1 23.02 300 ILE F O 1
ATOM 2743 N N . SER B 1 122 ? 40.996 52.462 20.886 1 23.37 301 SER F N 1
ATOM 2744 C CA . SER B 1 122 ? 41.039 52.041 22.287 1 25.5 301 SER F CA 1
ATOM 2745 C C . SER B 1 122 ? 41.428 53.219 23.19 1 25.53 301 SER F C 1
ATOM 2746 O O . SER B 1 122 ? 40.779 53.478 24.216 1 25.67 301 SER F O 1
ATOM 2749 N N . TYR B 1 123 ? 42.477 53.94 22.808 1 25.88 302 TYR F N 1
ATOM 2750 C CA . TYR B 1 123 ? 42.957 55.079 23.612 1 26.82 302 TYR F CA 1
ATOM 2751 C C . TYR B 1 123 ? 41.891 56.168 23.677 1 26.6 302 TYR F C 1
ATOM 2752 O O . TYR B 1 123 ? 41.57 56.652 24.757 1 26.55 302 TYR F O 1
ATOM 2761 N N . ILE B 1 124 ? 41.271 56.488 22.534 1 27.2 303 ILE F N 1
ATOM 2762 C CA . ILE B 1 124 ? 40.222 57.506 22.468 1 28.18 303 ILE F CA 1
ATOM 2763 C C . ILE B 1 124 ? 39.046 57.16 23.378 1 29.4 303 ILE F C 1
ATOM 2764 O O . ILE B 1 124 ? 38.599 58 24.168 1 29.64 303 ILE F O 1
ATOM 2769 N N . ARG B 1 125 ? 38.591 55.906 23.31 1 29.14 304 ARG F N 1
ATOM 2770 C CA . ARG B 1 125 ? 37.468 55.426 24.112 1 29.32 304 ARG F CA 1
ATOM 2771 C C . ARG B 1 125 ? 37.769 55.457 25.581 1 30.98 304 ARG F C 1
ATOM 2772 O O . ARG B 1 125 ? 36.896 55.797 26.372 1 32.31 304 ARG F O 1
ATOM 2780 N N . GLU B 1 126 ? 38.991 55.089 25.963 1 30.82 305 GLU F N 1
ATOM 2781 C CA . GLU B 1 126 ? 39.363 55.037 27.357 1 31.33 305 GLU F CA 1
ATOM 2782 C C . GLU B 1 126 ? 39.862 56.369 27.935 1 32.01 305 GLU F C 1
ATOM 2783 O O . GLU B 1 126 ? 39.988 56.476 29.155 1 32.4 305 GLU F O 1
ATOM 2789 N N . HIS B 1 127 ? 40.053 57.403 27.099 1 31.91 306 HIS F N 1
ATOM 2790 C CA . HIS B 1 127 ? 40.456 58.736 27.575 1 32.6 306 HIS F CA 1
ATOM 2791 C C . HIS B 1 127 ? 39.482 59.764 26.995 1 33.8 306 HIS F C 1
ATOM 2792 O O . HIS B 1 127 ? 39.845 60.526 26.099 1 33.27 306 HIS F O 1
ATOM 2799 N N . PRO B 1 128 ? 38.215 59.776 27.457 1 35.16 307 PRO F N 1
ATOM 2800 C CA . PRO B 1 128 ? 37.243 60.731 26.892 1 36.48 307 PRO F CA 1
ATOM 2801 C C . PRO B 1 128 ? 37.716 62.186 26.915 1 37.69 307 PRO F C 1
ATOM 2802 O O . PRO B 1 128 ? 37.46 62.951 25.982 1 37.98 307 PRO F O 1
ATOM 2806 N N . ILE B 1 129 ? 38.497 62.537 27.938 1 38.12 308 ILE F N 1
ATOM 2807 C CA . ILE B 1 129 ? 39.089 63.859 28.01 1 39.28 308 ILE F CA 1
ATOM 2808 C C . ILE B 1 129 ? 40.56 63.624 27.751 1 39.46 308 ILE F C 1
ATOM 2809 O O . ILE B 1 129 ? 41.23 62.962 28.538 1 39.15 308 ILE F O 1
ATOM 2814 N N . LEU B 1 130 ? 41.054 64.105 26.621 1 39.89 309 LEU F N 1
ATOM 2815 C CA . LEU B 1 130 ? 42.441 63.888 26.214 1 41.37 309 LEU F CA 1
ATOM 2816 C C . LEU B 1 130 ? 43.422 64.783 26.99 1 43.67 309 LEU F C 1
ATOM 2817 O O . LEU B 1 130 ? 43.219 65.991 27.039 1 44.12 309 LEU F O 1
ATOM 2822 N N . ASP B 1 131 ? 44.486 64.205 27.585 1 45.34 310 ASP F N 1
ATOM 2823 C CA . ASP B 1 131 ? 45.483 65.031 28.304 1 47.89 310 ASP F CA 1
ATOM 2824 C C . ASP B 1 131 ? 46.857 65.104 27.596 1 47.84 310 ASP F C 1
ATOM 2825 O O . ASP B 1 131 ? 47.814 65.62 28.166 1 49.65 310 ASP F O 1
ATOM 2830 N N . LYS B 1 132 ? 46.951 64.594 26.371 1 45.68 311 LYS F N 1
ATOM 2831 C CA . LYS B 1 132 ? 48.161 64.649 25.553 1 44.09 311 LYS F CA 1
ATOM 2832 C C . LYS B 1 132 ? 47.856 65.518 24.318 1 42.41 311 LYS F C 1
ATOM 2833 O O . LYS B 1 132 ? 46.691 65.644 23.95 1 42.6 311 LYS F O 1
ATOM 2839 N N . GLN B 1 133 ? 48.875 66.107 23.676 1 40.54 312 GLN F N 1
ATOM 2840 C CA . GLN B 1 133 ? 48.649 66.846 22.428 1 39.91 312 GLN F CA 1
ATOM 2841 C C . GLN B 1 133 ? 48.846 65.783 21.343 1 37.35 312 GLN F C 1
ATOM 2842 O O . GLN B 1 133 ? 49.915 65.172 21.286 1 36.37 312 GLN F O 1
ATOM 2848 N N . VAL B 1 134 ? 47.806 65.516 20.537 1 35.31 313 VAL F N 1
ATOM 2849 C CA . VAL B 1 134 ? 47.865 64.458 19.531 1 34.44 313 VAL F CA 1
ATOM 2850 C C . VAL B 1 134 ? 47.579 64.966 18.123 1 34.56 313 VAL F C 1
ATOM 2851 O O . VAL B 1 134 ? 46.612 65.705 17.912 1 35.15 313 VAL F O 1
ATOM 2855 N N . HIS B 1 135 ? 48.425 64.576 17.165 1 33.73 314 HIS F N 1
ATOM 2856 C CA . HIS B 1 135 ? 48.217 64.815 15.74 1 34.29 314 HIS F CA 1
ATOM 2857 C C . HIS B 1 135 ? 47.985 63.405 15.173 1 32.33 314 HIS F C 1
ATOM 2858 O O . HIS B 1 135 ? 48.887 62.575 15.236 1 32.2 314 HIS F O 1
ATOM 2865 N N . PHE B 1 136 ? 46.779 63.106 14.708 1 30.95 315 PHE F N 1
ATOM 2866 C CA . PHE B 1 136 ? 46.455 61.769 14.219 1 30.04 315 PHE F CA 1
ATOM 2867 C C . PHE B 1 136 ? 46.225 61.769 12.719 1 29.59 315 PHE F C 1
ATOM 2868 O O . PHE B 1 136 ? 45.383 62.5 12.224 1 29.79 315 PHE F O 1
ATOM 2876 N N . TYR B 1 137 ? 46.998 60.957 11.995 1 29.04 316 TYR F N 1
ATOM 2877 C CA . TYR B 1 137 ? 46.908 60.798 10.546 1 28.91 316 TYR F CA 1
ATOM 2878 C C . TYR B 1 137 ? 46.291 59.432 10.297 1 27.5 316 TYR F C 1
ATOM 2879 O O . TYR B 1 137 ? 46.876 58.404 10.643 1 26.38 316 TYR F O 1
ATOM 2888 N N . TYR B 1 138 ? 45.116 59.424 9.697 1 26.96 317 TYR F N 1
ATOM 2889 C CA . TYR B 1 138 ? 44.397 58.185 9.427 1 26.82 317 TYR F CA 1
ATOM 2890 C C . TYR B 1 138 ? 44.293 58.038 7.934 1 26.04 317 TYR F C 1
ATOM 2891 O O . TYR B 1 138 ? 43.602 58.821 7.296 1 25.89 317 TYR F O 1
ATOM 2900 N N . SER B 1 139 ? 44.967 57.024 7.387 1 25.29 318 SER F N 1
ATOM 2901 C CA . SER B 1 139 ? 44.992 56.735 5.96 1 26.13 318 SER F CA 1
ATOM 2902 C C . SER B 1 139 ? 44.096 55.531 5.639 1 25.94 318 SER F C 1
ATOM 2903 O O . SER B 1 139 ? 44.19 54.502 6.293 1 26.57 318 SER F O 1
ATOM 2906 N N . PHE B 1 140 ? 43.243 55.652 4.638 1 25.53 319 PHE F N 1
ATOM 2907 C CA . PHE B 1 140 ? 42.335 54.595 4.223 1 26.32 319 PHE F CA 1
ATOM 2908 C C . PHE B 1 140 ? 42.197 54.604 2.684 1 27.63 319 PHE F C 1
ATOM 2909 O O . PHE B 1 140 ? 42.429 55.636 2.048 1 27.02 319 PHE F O 1
ATOM 2917 N N . ARG B 1 141 ? 41.834 53.459 2.093 1 29.17 320 ARG F N 1
ATOM 2918 C CA . ARG B 1 141 ? 41.727 53.36 0.632 1 31.94 320 ARG F CA 1
ATOM 2919 C C . ARG B 1 141 ? 40.312 53.606 0.167 1 32.27 320 ARG F C 1
ATOM 2920 O O . ARG B 1 141 ? 39.546 52.669 -0.014 1 32.89 320 ARG F O 1
ATOM 2928 N N . GLY B 1 142 ? 39.974 54.865 0.002 1 31.62 321 GLY F N 1
ATOM 2929 C CA . GLY B 1 142 ? 38.644 55.275 -0.406 1 31.7 321 GLY F CA 1
ATOM 2930 C C . GLY B 1 142 ? 37.81 55.556 0.823 1 32.42 321 GLY F C 1
ATOM 2931 O O . GLY B 1 142 ? 37.937 54.857 1.842 1 30.83 321 GLY F O 1
ATOM 2932 N N . ASP B 1 143 ? 36.909 56.55 0.727 1 33.28 322 ASP F N 1
ATOM 2933 C CA . ASP B 1 143 ? 36.017 56.918 1.828 1 34.43 322 ASP F CA 1
ATOM 2934 C C . ASP B 1 143 ? 35.228 55.72 2.377 1 34.5 322 ASP F C 1
ATOM 2935 O O . ASP B 1 143 ? 34.95 55.656 3.574 1 34.25 322 ASP F O 1
ATOM 2940 N N . GLU B 1 144 ? 34.919 54.749 1.513 1 34.24 323 GLU F N 1
ATOM 2941 C CA . GLU B 1 144 ? 34.201 53.551 1.919 1 35.37 323 GLU F CA 1
ATOM 2942 C C . GLU B 1 144 ? 34.952 52.623 2.851 1 34.66 323 GLU F C 1
ATOM 2943 O O . GLU B 1 144 ? 34.333 51.759 3.476 1 35.03 323 GLU F O 1
ATOM 2949 N N . ASN B 1 145 ? 36.277 52.735 2.87 1 33.1 324 ASN F N 1
ATOM 2950 C CA . ASN B 1 145 ? 37.078 51.892 3.725 1 32.93 324 ASN F CA 1
ATOM 2951 C C . ASN B 1 145 ? 37.417 52.539 5.062 1 31.95 324 ASN F C 1
ATOM 2952 O O . ASN B 1 145 ? 38.059 51.894 5.88 1 32.23 324 ASN F O 1
ATOM 2957 N N . ALA B 1 146 ? 36.952 53.78 5.303 1 29.91 325 ALA F N 1
ATOM 2958 C CA . ALA B 1 146 ? 37.171 54.415 6.584 1 29.34 325 ALA F CA 1
ATOM 2959 C C . ALA B 1 146 ? 36.172 53.865 7.595 1 29.25 325 ALA F C 1
ATOM 2960 O O . ALA B 1 146 ? 35.065 53.441 7.225 1 30.76 325 ALA F O 1
ATOM 2962 N N . VAL B 1 147 ? 36.578 53.778 8.847 1 26.82 326 VAL F N 1
ATOM 2963 C CA . VAL B 1 147 ? 35.678 53.378 9.921 1 26.14 326 VAL F CA 1
ATOM 2964 C C . VAL B 1 147 ? 35.856 54.409 11.059 1 25.05 326 VAL F C 1
ATOM 2965 O O . VAL B 1 147 ? 36.878 55.08 11.114 1 24.05 326 VAL F O 1
ATOM 2969 N N . TYR B 1 148 ? 34.856 54.505 11.949 1 24.54 327 TYR F N 1
ATOM 2970 C CA . TYR B 1 148 ? 34.859 55.344 13.146 1 25.97 327 TYR F CA 1
ATOM 2971 C C . TYR B 1 148 ? 34.954 56.837 12.869 1 27.2 327 TYR F C 1
ATOM 2972 O O . TYR B 1 148 ? 35.347 57.572 13.77 1 27.12 327 TYR F O 1
ATOM 2981 N N . LEU B 1 149 ? 34.578 57.298 11.66 1 27.91 328 LEU F N 1
ATOM 2982 C CA . LEU B 1 149 ? 34.7 58.736 11.349 1 29.82 328 LEU F CA 1
ATOM 2983 C C . LEU B 1 149 ? 33.896 59.656 12.282 1 31.26 328 LEU F C 1
ATOM 2984 O O . LEU B 1 149 ? 34.411 60.71 12.684 1 32.14 328 LEU F O 1
ATOM 2989 N N . ASP B 1 150 ? 32.66 59.278 12.631 1 31.34 329 ASP F N 1
ATOM 2990 C CA . ASP B 1 150 ? 31.857 60.096 13.535 1 33.25 329 ASP F CA 1
ATOM 2991 C C . ASP B 1 150 ? 32.487 60.128 14.928 1 32.77 329 ASP F C 1
ATOM 2992 O O . ASP B 1 150 ? 32.487 61.177 15.565 1 33.15 329 ASP F O 1
ATOM 2997 N N . LEU B 1 151 ? 33.046 59 15.386 1 31.4 330 LEU F N 1
ATOM 2998 C CA . LEU B 1 151 ? 33.733 58.923 16.669 1 30.81 330 LEU F CA 1
ATOM 2999 C C . LEU B 1 151 ? 34.967 59.855 16.64 1 29.82 330 LEU F C 1
ATOM 3000 O O . LEU B 1 151 ? 35.19 60.587 17.598 1 30.28 330 LEU F O 1
ATOM 3005 N N . LEU B 1 152 ? 35.752 59.83 15.563 1 28.51 331 LEU F N 1
ATOM 3006 C CA . LEU B 1 152 ? 36.942 60.675 15.458 1 28.83 331 LEU F CA 1
ATOM 3007 C C . LEU B 1 152 ? 36.541 62.156 15.437 1 30.85 331 LEU F C 1
ATOM 3008 O O . LEU B 1 152 ? 37.096 62.959 16.198 1 31.69 331 LEU F O 1
ATOM 3013 N N . ARG B 1 153 ? 35.533 62.498 14.637 1 31.05 332 ARG F N 1
ATOM 3014 C CA . ARG B 1 153 ? 35.063 63.882 14.563 1 32.56 332 ARG F CA 1
ATOM 3015 C C . ARG B 1 153 ? 34.504 64.385 15.861 1 33.6 332 ARG F C 1
ATOM 3016 O O . ARG B 1 153 ? 34.759 65.54 16.205 1 34.86 332 ARG F O 1
ATOM 3024 N N . ASN B 1 154 ? 33.77 63.537 16.612 1 33.11 333 ASN F N 1
ATOM 3025 C CA . ASN B 1 154 ? 33.238 63.964 17.905 1 33.87 333 ASN F CA 1
ATOM 3026 C C . ASN B 1 154 ? 34.356 64.19 18.91 1 33.59 333 ASN F C 1
ATOM 3027 O O . ASN B 1 154 ? 34.28 65.129 19.714 1 33.98 333 ASN F O 1
ATOM 3032 N N . TYR B 1 155 ? 35.388 63.335 18.884 1 32.28 334 TYR F N 1
ATOM 3033 C CA . TYR B 1 155 ? 36.507 63.463 19.813 1 31.7 334 TYR F CA 1
ATOM 3034 C C . TYR B 1 155 ? 37.277 64.766 19.556 1 32.94 334 TYR F C 1
ATOM 3035 O O . TYR B 1 155 ? 37.75 65.382 20.502 1 33.54 334 TYR F O 1
ATOM 3044 N N . ALA B 1 156 ? 37.409 65.17 18.281 1 33.65 335 ALA F N 1
ATOM 3045 C CA . ALA B 1 156 ? 38.057 66.431 17.882 1 35.02 335 ALA F CA 1
ATOM 3046 C C . ALA B 1 156 ? 37.25 67.627 18.403 1 37.07 335 ALA F C 1
ATOM 3047 O O . ALA B 1 156 ? 37.832 68.585 18.936 1 37.26 335 ALA F O 1
ATOM 3049 N N . GLN B 1 157 ? 35.906 67.548 18.31 1 38.33 336 GLN F N 1
ATOM 3050 C CA . GLN B 1 157 ? 35.008 68.603 18.816 1 39.58 336 GLN F CA 1
ATOM 3051 C C . GLN B 1 157 ? 35.132 68.756 20.329 1 39.21 336 GLN F C 1
ATOM 3052 O O . GLN B 1 157 ? 35.08 69.869 20.836 1 39.28 336 GLN F O 1
ATOM 3058 N N . LYS B 1 158 ? 35.293 67.643 21.048 1 38.36 337 LYS F N 1
ATOM 3059 C CA . LYS B 1 158 ? 35.416 67.666 22.499 1 38.91 337 LYS F CA 1
ATOM 3060 C C . LYS B 1 158 ? 36.834 68.039 22.989 1 39.14 337 LYS F C 1
ATOM 3061 O O . LYS B 1 158 ? 36.994 68.654 24.049 1 40.2 337 LYS F O 1
ATOM 3067 N N . ASN B 1 159 ? 37.857 67.66 22.23 1 38.07 338 ASN F N 1
ATOM 3068 C CA . ASN B 1 159 ? 39.251 67.874 22.613 1 37.33 338 ASN F CA 1
ATOM 3069 C C . ASN B 1 159 ? 40.014 68.752 21.615 1 36.99 338 ASN F C 1
ATOM 3070 O O . ASN B 1 159 ? 40.442 68.282 20.548 1 36.74 338 ASN F O 1
ATOM 3075 N N . PRO B 1 160 ? 40.186 70.047 21.951 1 36.89 339 PRO F N 1
ATOM 3076 C CA . PRO B 1 160 ? 40.896 70.961 21.038 1 36.85 339 PRO F CA 1
ATOM 3077 C C . PRO B 1 160 ? 42.373 70.604 20.827 1 37.25 339 PRO F C 1
ATOM 3078 O O . PRO B 1 160 ? 42.956 70.985 19.818 1 37.82 339 PRO F O 1
ATOM 3082 N N . ASN B 1 161 ? 42.957 69.828 21.752 1 36.74 340 ASN F N 1
ATOM 3083 C CA . ASN B 1 161 ? 44.327 69.327 21.669 1 37.33 340 ASN F CA 1
ATOM 3084 C C . ASN B 1 161 ? 44.451 68.034 20.791 1 36.52 340 ASN F C 1
ATOM 3085 O O . ASN B 1 161 ? 45.517 67.419 20.75 1 36.5 340 ASN F O 1
ATOM 3090 N N . PHE B 1 162 ? 43.378 67.652 20.071 1 34.94 341 PHE F N 1
ATOM 3091 C CA . PHE B 1 162 ? 43.388 66.501 19.178 1 34.08 341 PHE F CA 1
ATOM 3092 C C . PHE B 1 162 ? 43.19 67.047 17.764 1 35.02 341 PHE F C 1
ATOM 3093 O O . PHE B 1 162 ? 42.17 67.68 17.477 1 36.47 341 PHE F O 1
ATOM 3101 N N . GLU B 1 163 ? 44.189 66.869 16.905 1 33.89 342 GLU F N 1
ATOM 3102 C CA . GLU B 1 163 ? 44.15 67.351 15.528 1 34.34 342 GLU F CA 1
ATOM 3103 C C . GLU B 1 163 ? 44.05 66.126 14.634 1 33.21 342 GLU F C 1
ATOM 3104 O O . GLU B 1 163 ? 44.922 65.267 14.69 1 32.96 342 GLU F O 1
ATOM 3110 N N . LEU B 1 164 ? 43.009 66.054 13.802 1 32.27 343 LEU F N 1
ATOM 3111 C CA . LEU B 1 164 ? 42.754 64.896 12.947 1 32.19 343 LEU F CA 1
ATOM 3112 C C . LEU B 1 164 ? 43.007 65.164 11.467 1 32.67 343 LEU F C 1
ATOM 3113 O O . LEU B 1 164 ? 42.54 66.168 10.911 1 32.54 343 LEU F O 1
ATOM 3118 N N . HIS B 1 165 ? 43.715 64.244 10.811 1 32.02 344 HIS F N 1
ATOM 3119 C CA . HIS B 1 165 ? 43.975 64.349 9.387 1 32.48 344 HIS F CA 1
ATOM 3120 C C . HIS B 1 165 ? 43.459 63.049 8.775 1 32.46 344 HIS F C 1
ATOM 3121 O O . HIS B 1 165 ? 43.868 61.968 9.193 1 33.15 344 HIS F O 1
ATOM 3128 N N . LEU B 1 166 ? 42.534 63.141 7.841 1 31.69 345 LEU F N 1
ATOM 3129 C CA . LEU B 1 166 ? 41.954 61.967 7.197 1 31.92 345 LEU F CA 1
ATOM 3130 C C . LEU B 1 166 ? 42.525 61.939 5.792 1 32.79 345 LEU F C 1
ATOM 3131 O O . LEU B 1 166 ? 42.386 62.922 5.06 1 33.9 345 LEU F O 1
ATOM 3136 N N . ILE B 1 167 ? 43.204 60.85 5.423 1 30.92 346 ILE F N 1
ATOM 3137 C CA . ILE B 1 167 ? 43.866 60.771 4.132 1 30.53 346 ILE F CA 1
ATOM 3138 C C . ILE B 1 167 ? 43.268 59.639 3.318 1 29.26 346 ILE F C 1
ATOM 3139 O O . ILE B 1 167 ? 43.29 58.486 3.755 1 28.39 346 ILE F O 1
ATOM 3144 N N . ASP B 1 168 ? 42.723 59.97 2.146 1 28.47 347 ASP F N 1
ATOM 3145 C CA . ASP B 1 168 ? 42.21 58.952 1.263 1 27.79 347 ASP F CA 1
ATOM 3146 C C . ASP B 1 168 ? 43.395 58.673 0.337 1 28.17 347 ASP F C 1
ATOM 3147 O O . ASP B 1 168 ? 43.721 59.493 -0.534 1 28.12 347 ASP F O 1
ATOM 3152 N N . SER B 1 169 ? 44.054 57.534 0.553 1 27.51 348 SER F N 1
ATOM 3153 C CA . SER B 1 169 ? 45.236 57.195 -0.229 1 27.95 348 SER F CA 1
ATOM 3154 C C . SER B 1 169 ? 44.912 56.969 -1.708 1 29.01 348 SER F C 1
ATOM 3155 O O . SER B 1 169 ? 45.804 57.129 -2.529 1 29.43 348 SER F O 1
ATOM 3158 N N . THR B 1 170 ? 43.668 56.624 -2.066 1 30.18 349 THR F N 1
ATOM 3159 C CA . THR B 1 170 ? 43.318 56.447 -3.498 1 32.86 349 THR F CA 1
ATOM 3160 C C . THR B 1 170 ? 43.235 57.784 -4.242 1 35.39 349 THR F C 1
ATOM 3161 O O . THR B 1 170 ? 43.407 57.823 -5.453 1 35.8 349 THR F O 1
ATOM 3165 N N . LYS B 1 171 ? 42.97 58.875 -3.525 1 37.23 350 LYS F N 1
ATOM 3166 C CA . LYS B 1 171 ? 42.834 60.201 -4.106 1 39.32 350 LYS F CA 1
ATOM 3167 C C . LYS B 1 171 ? 44.186 60.888 -4.195 1 40.06 350 LYS F C 1
ATOM 3168 O O . LYS B 1 171 ? 44.47 61.56 -5.183 1 40.38 350 LYS F O 1
ATOM 3174 N N . ASP B 1 172 ? 44.992 60.774 -3.131 1 39.86 351 ASP F N 1
ATOM 3175 C CA . ASP B 1 172 ? 46.242 61.503 -2.989 1 40.73 351 ASP F CA 1
ATOM 3176 C C . ASP B 1 172 ? 47.532 60.676 -3.055 1 39.6 351 ASP F C 1
ATOM 3177 O O . ASP B 1 172 ? 48.62 61.248 -3.063 1 40.04 351 ASP F O 1
ATOM 3182 N N . GLY B 1 173 ? 47.411 59.366 -2.99 1 37.14 352 GLY F N 1
ATOM 3183 C CA . GLY B 1 173 ? 48.564 58.487 -2.914 1 35.35 352 GLY F CA 1
ATOM 3184 C C . GLY B 1 173 ? 48.844 58.132 -1.469 1 34.41 352 GLY F C 1
ATOM 3185 O O . GLY B 1 173 ? 48.402 58.827 -0.548 1 33.21 352 GLY F O 1
ATOM 3186 N N . TYR B 1 174 ? 49.615 57.057 -1.236 1 34.32 353 TYR F N 1
ATOM 3187 C CA . TYR B 1 174 ? 50.006 56.619 0.105 1 35 353 TYR F CA 1
ATOM 3188 C C . TYR B 1 174 ? 50.549 57.808 0.933 1 35.41 353 TYR F C 1
ATOM 3189 O O . TYR B 1 174 ? 51.212 58.694 0.377 1 34.86 353 TYR F O 1
ATOM 3198 N N . LEU B 1 175 ? 50.227 57.846 2.236 1 35.68 354 LEU F N 1
ATOM 3199 C CA . LEU B 1 175 ? 50.674 58.904 3.154 1 36.7 354 LEU F CA 1
ATOM 3200 C C . LEU B 1 175 ? 52.206 58.972 3.135 1 37.7 354 LEU F C 1
ATOM 3201 O O . LEU B 1 175 ? 52.855 57.936 3.116 1 37.48 354 LEU F O 1
ATOM 3206 N N . ASN B 1 176 ? 52.757 60.168 2.979 1 39.43 355 ASN F N 1
ATOM 3207 C CA . ASN B 1 176 ? 54.2 60.344 2.878 1 42.03 355 ASN F CA 1
ATOM 3208 C C . ASN B 1 176 ? 54.628 61.337 3.949 1 43.79 355 ASN F C 1
ATOM 3209 O O . ASN B 1 176 ? 54.037 62.401 4.053 1 43.88 355 ASN F O 1
ATOM 3214 N N . PHE B 1 177 ? 55.614 60.965 4.769 1 45.27 356 PHE F N 1
ATOM 3215 C CA . PHE B 1 177 ? 56.164 61.795 5.84 1 47.5 356 PHE F CA 1
ATOM 3216 C C . PHE B 1 177 ? 57.631 62.178 5.54 1 51.67 356 PHE F C 1
ATOM 3217 O O . PHE B 1 177 ? 58.392 62.434 6.481 1 52.07 356 PHE F O 1
ATOM 3225 N N . GLU B 1 178 ? 58.043 62.2 4.255 1 54.34 357 GLU F N 1
ATOM 3226 C CA . GLU B 1 178 ? 59.429 62.522 3.913 1 57.55 357 GLU F CA 1
ATOM 3227 C C . GLU B 1 178 ? 59.775 63.947 4.305 1 60.12 357 GLU F C 1
ATOM 3228 O O . GLU B 1 178 ? 60.858 64.187 4.84 1 60.7 357 GLU F O 1
ATOM 3234 N N . GLN B 1 179 ? 58.84 64.881 4.1 1 61.42 358 GLN F N 1
ATOM 3235 C CA . GLN B 1 179 ? 59.086 66.273 4.453 1 63.55 358 GLN F CA 1
ATOM 3236 C C . GLN B 1 179 ? 58.649 66.618 5.879 1 65.47 358 GLN F C 1
ATOM 3237 O O . GLN B 1 179 ? 59.324 67.408 6.544 1 66.61 358 GLN F O 1
ATOM 3239 N N . LYS B 1 180 ? 57.531 66.033 6.344 1 65.58 359 LYS F N 1
ATOM 3240 C CA . LYS B 1 180 ? 56.93 66.31 7.65 1 66.06 359 LYS F CA 1
ATOM 3241 C C . LYS B 1 180 ? 57.933 66.391 8.811 1 66.62 359 LYS F C 1
ATOM 3242 O O . LYS B 1 180 ? 58.594 65.412 9.151 1 66.92 359 LYS F O 1
ATOM 3248 N N . GLU B 1 181 ? 58.051 67.579 9.407 1 66.51 360 GLU F N 1
ATOM 3249 C CA . GLU B 1 181 ? 58.95 67.798 10.532 1 66.64 360 GLU F CA 1
ATOM 3250 C C . GLU B 1 181 ? 58.223 67.519 11.851 1 66.39 360 GLU F C 1
ATOM 3251 O O . GLU B 1 181 ? 57.456 68.358 12.321 1 66.94 360 GLU F O 1
ATOM 3253 N N . VAL B 1 182 ? 58.467 66.343 12.438 1 65.26 361 VAL F N 1
ATOM 3254 C CA . VAL B 1 182 ? 57.882 65.896 13.702 1 64.64 361 VAL F CA 1
ATOM 3255 C C . VAL B 1 182 ? 58.525 66.669 14.853 1 64.36 361 VAL F C 1
ATOM 3256 O O . VAL B 1 182 ? 59.751 66.775 14.902 1 64.79 361 VAL F O 1
ATOM 3260 N N . PRO B 1 183 ? 57.737 67.197 15.809 1 63.68 362 PRO F N 1
ATOM 3261 C CA . PRO B 1 183 ? 58.34 67.914 16.948 1 63.08 362 PRO F CA 1
ATOM 3262 C C . PRO B 1 183 ? 59.32 67.029 17.714 1 61.94 362 PRO F C 1
ATOM 3263 O O . PRO B 1 183 ? 59.043 65.849 17.895 1 61.84 362 PRO F O 1
ATOM 3267 N N . GLU B 1 184 ? 60.486 67.573 18.089 1 60.79 363 GLU F N 1
ATOM 3268 C CA . GLU B 1 184 ? 61.559 66.816 18.732 1 60.3 363 GLU F CA 1
ATOM 3269 C C . GLU B 1 184 ? 61.184 66.131 20.038 1 58.73 363 GLU F C 1
ATOM 3270 O O . GLU B 1 184 ? 61.747 65.076 20.329 1 59.57 363 GLU F O 1
ATOM 3276 N N . HIS B 1 185 ? 60.261 66.698 20.821 1 56.48 364 HIS F N 1
ATOM 3277 C CA . HIS B 1 185 ? 59.866 66.064 22.079 1 55.56 364 HIS F CA 1
ATOM 3278 C C . HIS B 1 185 ? 58.566 65.251 21.951 1 53.31 364 HIS F C 1
ATOM 3279 O O . HIS B 1 185 ? 57.842 65.078 22.931 1 53.7 364 HIS F O 1
ATOM 3286 N N . ALA B 1 186 ? 58.293 64.73 20.748 1 50.82 365 ALA F N 1
ATOM 3287 C CA . ALA B 1 186 ? 57.086 63.95 20.487 1 48.73 365 ALA F CA 1
ATOM 3288 C C . ALA B 1 186 ? 57.394 62.499 20.212 1 46.24 365 ALA F C 1
ATOM 3289 O O . ALA B 1 186 ? 58.424 62.2 19.625 1 47.52 365 ALA F O 1
ATOM 3291 N N . THR B 1 187 ? 56.491 61.589 20.606 1 42.65 366 THR F N 1
ATOM 3292 C CA . THR B 1 187 ? 56.653 60.179 20.291 1 39.38 366 THR F CA 1
ATOM 3293 C C . THR B 1 187 ? 55.757 59.882 19.087 1 35.75 366 THR F C 1
ATOM 3294 O O . THR B 1 187 ? 54.631 60.382 19.034 1 34.73 366 THR F O 1
ATOM 3298 N N . VAL B 1 188 ? 56.23 59.056 18.139 1 33.28 367 VAL F N 1
ATOM 3299 C CA . VAL B 1 188 ? 55.397 58.676 17.01 1 32.13 367 VAL F CA 1
ATOM 3300 C C . VAL B 1 188 ? 54.992 57.224 17.202 1 30.8 367 VAL F C 1
ATOM 3301 O O . VAL B 1 188 ? 55.847 56.366 17.428 1 31.29 367 VAL F O 1
ATOM 3305 N N . TYR B 1 189 ? 53.68 56.965 17.157 1 29.36 368 TYR F N 1
ATOM 3306 C CA . TYR B 1 189 ? 53.063 55.652 17.246 1 28.91 368 TYR F CA 1
ATOM 3307 C C . TYR B 1 189 ? 52.408 55.35 15.931 1 27.26 368 TYR F C 1
ATOM 3308 O O . TYR B 1 189 ? 51.722 56.219 15.383 1 27.16 368 TYR F O 1
ATOM 3317 N N . MET B 1 190 ? 52.626 54.136 15.386 1 26.39 369 MET F N 1
ATOM 3318 C CA . MET B 1 190 ? 51.973 53.795 14.115 1 26.38 369 MET F CA 1
ATOM 3319 C C . MET B 1 190 ? 51.416 52.395 14.175 1 25.85 369 MET F C 1
ATOM 3320 O O . MET B 1 190 ? 51.953 51.536 14.876 1 25.57 369 MET F O 1
ATOM 3325 N N . CYS B 1 191 ? 50.346 52.161 13.434 1 24.91 370 CYS F N 1
ATOM 3326 C CA . CYS B 1 191 ? 49.77 50.834 13.313 1 25.61 370 CYS F CA 1
ATOM 3327 C C . CYS B 1 191 ? 49.132 50.727 11.939 1 25.99 370 CYS F C 1
ATOM 3328 O O . CYS B 1 191 ? 48.427 51.643 11.509 1 26.2 370 CYS F O 1
ATOM 3331 N N . GLY B 1 192 ? 49.373 49.62 11.263 1 25.99 371 GLY F N 1
ATOM 3332 C CA . GLY B 1 192 ? 48.824 49.422 9.928 1 26.61 371 GLY F CA 1
ATOM 3333 C C . GLY B 1 192 ? 49.52 48.315 9.174 1 26.44 371 GLY F C 1
ATOM 3334 O O . GLY B 1 192 ? 50.232 47.514 9.771 1 26.51 371 GLY F O 1
ATOM 3335 N N . PRO B 1 193 ? 49.365 48.27 7.842 1 26.25 372 PRO F N 1
ATOM 3336 C CA . PRO B 1 193 ? 50.054 47.23 7.057 1 26.75 372 PRO F CA 1
ATOM 3337 C C . PRO B 1 193 ? 51.565 47.26 7.273 1 28.09 372 PRO F C 1
ATOM 3338 O O . PRO B 1 193 ? 52.145 48.346 7.311 1 28.28 372 PRO F O 1
ATOM 3342 N N . ILE B 1 194 ? 52.211 46.09 7.4 1 28.1 373 ILE F N 1
ATOM 3343 C CA . ILE B 1 194 ? 53.652 46.061 7.633 1 28.75 373 ILE F CA 1
ATOM 3344 C C . ILE B 1 194 ? 54.441 46.762 6.492 1 27.52 373 ILE F C 1
ATOM 3345 O O . ILE B 1 194 ? 55.416 47.459 6.768 1 27.37 373 ILE F O 1
ATOM 3350 N N . SER B 1 195 ? 53.968 46.655 5.245 1 26.41 374 SER F N 1
ATOM 3351 C CA . SER B 1 195 ? 54.591 47.333 4.108 1 27.07 374 SER F CA 1
ATOM 3352 C C . SER B 1 195 ? 54.554 48.875 4.329 1 26.94 374 SER F C 1
ATOM 3353 O O . SER B 1 195 ? 55.478 49.578 3.932 1 27.72 374 SER F O 1
ATOM 3356 N N . MET B 1 196 ? 53.469 49.394 4.916 1 26.45 375 MET F N 1
ATOM 3357 C CA . MET B 1 196 ? 53.314 50.829 5.185 1 26.52 375 MET F CA 1
ATOM 3358 C C . MET B 1 196 ? 54.179 51.263 6.358 1 26.45 375 MET F C 1
ATOM 3359 O O . MET B 1 196 ? 54.843 52.307 6.286 1 26.82 375 MET F O 1
ATOM 3364 N N . MET B 1 197 ? 54.191 50.459 7.429 1 26.07 376 MET F N 1
ATOM 3365 C CA . MET B 1 197 ? 54.981 50.744 8.627 1 27.26 376 MET F CA 1
ATOM 3366 C C . MET B 1 197 ? 56.452 50.833 8.293 1 27.63 376 MET F C 1
ATOM 3367 O O . MET B 1 197 ? 57.126 51.764 8.743 1 27.48 376 MET F O 1
ATOM 3372 N N . LYS B 1 198 ? 56.967 49.849 7.523 1 28.01 377 LYS F N 1
ATOM 3373 C CA . LYS B 1 198 ? 58.389 49.839 7.185 1 28.93 377 LYS F CA 1
ATOM 3374 C C . LYS B 1 198 ? 58.773 51.016 6.311 1 29.37 377 LYS F C 1
ATOM 3375 O O . LYS B 1 198 ? 59.825 51.613 6.529 1 29.79 377 LYS F O 1
ATOM 3381 N N . ALA B 1 199 ? 57.913 51.378 5.351 1 28.87 378 ALA F N 1
ATOM 3382 C CA . ALA B 1 199 ? 58.202 52.521 4.484 1 28.93 378 ALA F CA 1
ATOM 3383 C C . ALA B 1 199 ? 58.189 53.853 5.275 1 29.07 378 ALA F C 1
ATOM 3384 O O . ALA B 1 199 ? 59.085 54.674 5.103 1 29.57 378 ALA F O 1
ATOM 3386 N N . LEU B 1 200 ? 57.2 54.054 6.134 1 28.62 379 LEU F N 1
ATOM 3387 C CA . LEU B 1 200 ? 57.11 55.268 6.94 1 29.91 379 LEU F CA 1
ATOM 3388 C C . LEU B 1 200 ? 58.215 55.352 7.984 1 31.54 379 LEU F C 1
ATOM 3389 O O . LEU B 1 200 ? 58.678 56.45 8.275 1 31.97 379 LEU F O 1
ATOM 3394 N N . ALA B 1 201 ? 58.642 54.213 8.541 1 32.04 380 ALA F N 1
ATOM 3395 C CA . ALA B 1 201 ? 59.706 54.212 9.54 1 33.68 380 ALA F CA 1
ATOM 3396 C C . ALA B 1 201 ? 61.013 54.688 8.913 1 35.68 380 ALA F C 1
ATOM 3397 O O . ALA B 1 201 ? 61.706 55.494 9.526 1 36 380 ALA F O 1
ATOM 3399 N N . LYS B 1 202 ? 61.292 54.279 7.655 1 36.77 381 LYS F N 1
ATOM 3400 C CA . LYS B 1 202 ? 62.491 54.732 6.936 1 38.46 381 LYS F CA 1
ATOM 3401 C C . LYS B 1 202 ? 62.397 56.229 6.671 1 39.25 381 LYS F C 1
ATOM 3402 O O . LYS B 1 202 ? 63.392 56.927 6.835 1 40.12 381 LYS F O 1
ATOM 3408 N N . GLN B 1 203 ? 61.217 56.722 6.239 1 38.78 382 GLN F N 1
ATOM 3409 C CA . GLN B 1 203 ? 61.021 58.14 5.948 1 39.38 382 GLN F CA 1
ATOM 3410 C C . GLN B 1 203 ? 61.174 59.039 7.169 1 39.7 382 GLN F C 1
ATOM 3411 O O . GLN B 1 203 ? 61.791 60.101 7.08 1 40.25 382 GLN F O 1
ATOM 3417 N N . ILE B 1 204 ? 60.566 58.659 8.273 1 39.32 383 ILE F N 1
ATOM 3418 C CA . ILE B 1 204 ? 60.57 59.462 9.48 1 40.86 383 ILE F CA 1
ATOM 3419 C C . ILE B 1 204 ? 61.969 59.539 10.097 1 43.23 383 ILE F C 1
ATOM 3420 O O . ILE B 1 204 ? 62.359 60.6 10.591 1 43.04 383 ILE F O 1
ATOM 3425 N N . LYS B 1 205 ? 62.731 58.431 10.025 1 45.04 384 LYS F N 1
ATOM 3426 C CA . LYS B 1 205 ? 64.097 58.365 10.551 1 47.29 384 LYS F CA 1
ATOM 3427 C C . LYS B 1 205 ? 65.088 59.126 9.691 1 49.83 384 LYS F C 1
ATOM 3428 O O . LYS B 1 205 ? 66.049 59.683 10.213 1 50.51 384 LYS F O 1
ATOM 3434 N N . LYS B 1 206 ? 64.855 59.169 8.38 1 51.39 385 LYS F N 1
ATOM 3435 C CA . LYS B 1 206 ? 65.698 59.925 7.474 1 53.47 385 LYS F CA 1
ATOM 3436 C C . LYS B 1 206 ? 65.451 61.424 7.704 1 54.81 385 LYS F C 1
ATOM 3437 O O . LYS B 1 206 ? 66.417 62.189 7.796 1 55.5 385 LYS F O 1
ATOM 3443 N N . GLN B 1 207 ? 64.175 61.831 7.857 1 54.52 386 GLN F N 1
ATOM 3444 C CA . GLN B 1 207 ? 63.803 63.226 8.105 1 55.39 386 GLN F CA 1
ATOM 3445 C C . GLN B 1 207 ? 64.313 63.728 9.47 1 55.5 386 GLN F C 1
ATOM 3446 O O . GLN B 1 207 ? 64.92 64.797 9.532 1 56.42 386 GLN F O 1
ATOM 3452 N N . ASN B 1 208 ? 64.125 62.956 10.534 1 54.71 387 ASN F N 1
ATOM 3453 C CA . ASN B 1 208 ? 64.686 63.307 11.841 1 55.14 387 ASN F CA 1
ATOM 3454 C C . ASN B 1 208 ? 65.113 62.054 12.583 1 53.35 387 ASN F C 1
ATOM 3455 O O . ASN B 1 208 ? 64.288 61.353 13.156 1 52.61 387 ASN F O 1
ATOM 3460 N N . PRO B 1 209 ? 66.43 61.788 12.606 1 52.47 388 PRO F N 1
ATOM 3461 C CA . PRO B 1 209 ? 66.923 60.586 13.298 1 51.57 388 PRO F CA 1
ATOM 3462 C C . PRO B 1 209 ? 66.733 60.574 14.813 1 50.42 388 PRO F C 1
ATOM 3463 O O . PRO B 1 209 ? 66.883 59.526 15.426 1 50.52 388 PRO F O 1
ATOM 3467 N N . LYS B 1 210 ? 66.404 61.717 15.424 1 49.84 389 LYS F N 1
ATOM 3468 C CA . LYS B 1 210 ? 66.217 61.785 16.878 1 49.86 389 LYS F CA 1
ATOM 3469 C C . LYS B 1 210 ? 64.799 61.409 17.338 1 50.05 389 LYS F C 1
ATOM 3470 O O . LYS B 1 210 ? 64.596 61.149 18.521 1 50.69 389 LYS F O 1
ATOM 3476 N N . THR B 1 211 ? 63.827 61.425 16.419 1 49.49 390 THR F N 1
ATOM 3477 C CA . THR B 1 211 ? 62.426 61.108 16.684 1 49 390 THR F CA 1
ATOM 3478 C C . THR B 1 211 ? 62.276 59.7 17.257 1 46.9 390 THR F C 1
ATOM 3479 O O . THR B 1 211 ? 62.806 58.757 16.68 1 46.73 390 THR F O 1
ATOM 3483 N N . GLU B 1 212 ? 61.561 59.55 18.386 1 45.42 391 GLU F N 1
ATOM 3484 C CA . GLU B 1 212 ? 61.286 58.243 18.963 1 44.2 391 GLU F CA 1
ATOM 3485 C C . GLU B 1 212 ? 60.079 57.667 18.184 1 42.16 391 GLU F C 1
ATOM 3486 O O . GLU B 1 212 ? 59.043 58.319 18.073 1 41.25 391 GLU F O 1
ATOM 3492 N N . LEU B 1 213 ? 60.238 56.475 17.616 1 40.83 392 LEU F N 1
ATOM 3493 C CA . LEU B 1 213 ? 59.22 55.866 16.769 1 40.02 392 LEU F CA 1
ATOM 3494 C C . LEU B 1 213 ? 58.924 54.449 17.216 1 38.86 392 LEU F C 1
ATOM 3495 O O . LEU B 1 213 ? 59.84 53.657 17.425 1 39.42 392 LEU F O 1
ATOM 3500 N N . ILE B 1 214 ? 57.638 54.132 17.403 1 36.91 393 ILE F N 1
ATOM 3501 C CA . ILE B 1 214 ? 57.189 52.82 17.865 1 35.66 393 ILE F CA 1
ATOM 3502 C C . ILE B 1 214 ? 56.056 52.375 16.969 1 34.53 393 ILE F C 1
ATOM 3503 O O . ILE B 1 214 ? 55.139 53.176 16.738 1 34.08 393 ILE F O 1
ATOM 3508 N N . TYR B 1 215 ? 56.076 51.115 16.49 1 33.58 394 TYR F N 1
ATOM 3509 C CA . TYR B 1 215 ? 54.972 50.679 15.648 1 34.35 394 TYR F CA 1
ATOM 3510 C C . TYR B 1 215 ? 54.62 49.218 15.825 1 34.85 394 TYR F C 1
ATOM 3511 O O . TYR B 1 215 ? 55.395 48.436 16.386 1 34.8 394 TYR F O 1
ATOM 3520 N N . GLU B 1 216 ? 53.427 48.862 15.338 1 34.71 395 GLU F N 1
ATOM 3521 C CA . GLU B 1 216 ? 52.936 47.512 15.344 1 36.02 395 GLU F CA 1
ATOM 3522 C C . GLU B 1 216 ? 52.28 47.307 13.993 1 36.5 395 GLU F C 1
ATOM 3523 O O . GLU B 1 216 ? 51.419 48.08 13.607 1 36.14 395 GLU F O 1
ATOM 3529 N N . GLY B 1 217 ? 52.722 46.304 13.263 1 37.27 396 GLY F N 1
ATOM 3530 C CA . GLY B 1 217 ? 52.154 46.009 11.962 1 38.32 396 GLY F CA 1
ATOM 3531 C C . GLY B 1 217 ? 51.947 44.536 11.721 1 39.15 396 GLY F C 1
ATOM 3532 O O . GLY B 1 217 ? 52.485 43.696 12.445 1 40.43 396 GLY F O 1
ATOM 3533 N N . TRP B 1 218 ? 51.159 44.222 10.703 1 38.25 397 TRP F N 1
ATOM 3534 C CA . TRP B 1 218 ? 50.928 42.843 10.266 1 38.12 397 TRP F CA 1
ATOM 3535 C C . TRP B 1 218 ? 50.587 42.856 8.777 1 38.6 397 TRP F C 1
ATOM 3536 O O . TRP B 1 218 ? 50.236 43.912 8.244 1 37.67 397 TRP F O 1
ATOM 3547 N N . LYS B 1 219 ? 50.711 41.699 8.092 1 39.96 398 LYS F N 1
ATOM 3548 C CA . LYS B 1 219 ? 50.397 41.651 6.67 1 41.44 398 LYS F CA 1
ATOM 3549 C C . LYS B 1 219 ? 48.902 41.786 6.453 1 42.51 398 LYS F C 1
ATOM 3550 O O . LYS B 1 219 ? 48.138 40.982 6.976 1 42.77 398 LYS F O 1
ATOM 3556 N N . PHE B 1 220 ? 48.476 42.812 5.712 1 42.7 399 PHE F N 1
ATOM 3557 C CA . PHE B 1 220 ? 47.056 42.983 5.417 1 44.25 399 PHE F CA 1
ATOM 3558 C C . PHE B 1 220 ? 46.668 42.088 4.241 1 46.32 399 PHE F C 1
ATOM 3559 O O . PHE B 1 220 ? 47.493 41.838 3.345 1 47.82 399 PHE F O 1
ATOM 3567 N N . LYS C 1 2 ? 35.757 62.124 63.711 1 57.61 181 LYS G N 1
ATOM 3568 C CA . LYS C 1 2 ? 35.472 61.822 62.308 1 57.71 181 LYS G CA 1
ATOM 3569 C C . LYS C 1 2 ? 35.134 63.085 61.527 1 57.41 181 LYS G C 1
ATOM 3570 O O . LYS C 1 2 ? 34.021 63.596 61.628 1 58.07 181 LYS G O 1
ATOM 3572 N N . ILE C 1 3 ? 36.108 63.599 60.769 1 56.07 182 ILE G N 1
ATOM 3573 C CA . ILE C 1 3 ? 35.978 64.793 59.948 1 55 182 ILE G CA 1
ATOM 3574 C C . ILE C 1 3 ? 35.694 64.393 58.507 1 54.26 182 ILE G C 1
ATOM 3575 O O . ILE C 1 3 ? 36.5 63.709 57.872 1 53.83 182 ILE G O 1
ATOM 3580 N N . SER C 1 4 ? 34.515 64.794 58.011 1 53.36 183 SER G N 1
ATOM 3581 C CA . SER C 1 4 ? 34.056 64.515 56.659 1 52.91 183 SER G CA 1
ATOM 3582 C C . SER C 1 4 ? 32.982 65.521 56.234 1 51.9 183 SER G C 1
ATOM 3583 O O . SER C 1 4 ? 32.32 66.128 57.081 1 52.04 183 SER G O 1
ATOM 3586 N N . PHE C 1 5 ? 32.859 65.749 54.923 1 50.2 184 PHE G N 1
ATOM 3587 C CA . PHE C 1 5 ? 31.903 66.705 54.39 1 49.74 184 PHE G CA 1
ATOM 3588 C C . PHE C 1 5 ? 31.049 66.008 53.324 1 49.08 184 PHE G C 1
ATOM 3589 O O . PHE C 1 5 ? 31.546 65.153 52.584 1 49.6 184 PHE G O 1
ATOM 3597 N N . PRO C 1 6 ? 29.726 66.254 53.324 1 47.45 185 PRO G N 1
ATOM 3598 C CA . PRO C 1 6 ? 28.846 65.483 52.441 1 45.78 185 PRO G CA 1
ATOM 3599 C C . PRO C 1 6 ? 28.946 65.729 50.944 1 43.75 185 PRO G C 1
ATOM 3600 O O . PRO C 1 6 ? 29.411 66.759 50.468 1 43.04 185 PRO G O 1
ATOM 3604 N N . TYR C 1 7 ? 28.455 64.744 50.198 1 43.07 186 TYR G N 1
ATOM 3605 C CA . TYR C 1 7 ? 28.295 64.829 48.756 1 42.31 186 TYR G CA 1
ATOM 3606 C C . TYR C 1 7 ? 27.152 65.809 48.494 1 41.68 186 TYR G C 1
ATOM 3607 O O . TYR C 1 7 ? 26.105 65.72 49.143 1 41.48 186 TYR G O 1
ATOM 3616 N N . LEU C 1 8 ? 27.337 66.715 47.526 1 40.92 187 LEU G N 1
ATOM 3617 C CA . LEU C 1 8 ? 26.319 67.69 47.151 1 40.75 187 LEU G CA 1
ATOM 3618 C C . LEU C 1 8 ? 25.764 67.331 45.776 1 39.69 187 LEU G C 1
ATOM 3619 O O . LEU C 1 8 ? 26.503 66.868 44.9 1 39.87 187 LEU G O 1
ATOM 3624 N N . GLY C 1 9 ? 24.481 67.567 45.586 1 38.27 188 GLY G N 1
ATOM 3625 C CA . GLY C 1 9 ? 23.848 67.283 44.308 1 38.15 188 GLY G CA 1
ATOM 3626 C C . GLY C 1 9 ? 22.504 67.94 44.114 1 36.87 188 GLY G C 1
ATOM 3627 O O . GLY C 1 9 ? 22.039 68.692 44.972 1 37.08 188 GLY G O 1
ATOM 3628 N N . LYS C 1 10 ? 21.913 67.704 42.951 1 35.28 189 LYS G N 1
ATOM 3629 C CA . LYS C 1 10 ? 20.587 68.198 42.605 1 34.87 189 LYS G CA 1
ATOM 3630 C C . LYS C 1 10 ? 19.789 67.053 41.999 1 33.69 189 LYS G C 1
ATOM 3631 O O . LYS C 1 10 ? 20.346 66.202 41.303 1 33.89 189 LYS G O 1
ATOM 3637 N N . ILE C 1 11 ? 18.486 67.058 42.213 1 32.81 190 ILE G N 1
ATOM 3638 C CA . ILE C 1 11 ? 17.605 66.068 41.598 1 32.64 190 ILE G CA 1
ATOM 3639 C C . ILE C 1 11 ? 17.481 66.431 40.104 1 33.5 190 ILE G C 1
ATOM 3640 O O . ILE C 1 11 ? 17.195 67.573 39.794 1 33.46 190 ILE G O 1
ATOM 3645 N N . THR C 1 12 ? 17.736 65.49 39.193 1 33.91 191 THR G N 1
ATOM 3646 C CA . THR C 1 12 ? 17.601 65.756 37.757 1 34.84 191 THR G CA 1
ATOM 3647 C C . THR C 1 12 ? 16.275 65.239 37.223 1 34.5 191 THR G C 1
ATOM 3648 O O . THR C 1 12 ? 15.692 65.865 36.357 1 34.63 191 THR G O 1
ATOM 3652 N N . HIS C 1 13 ? 15.811 64.083 37.698 1 33.79 192 HIS G N 1
ATOM 3653 C CA . HIS C 1 13 ? 14.565 63.492 37.188 1 33.81 192 HIS G CA 1
ATOM 3654 C C . HIS C 1 13 ? 13.785 62.844 38.317 1 33.41 192 HIS G C 1
ATOM 3655 O O . HIS C 1 13 ? 14.365 62.431 39.329 1 33.27 192 HIS G O 1
ATOM 3662 N N . LEU C 1 14 ? 12.478 62.715 38.116 1 32.88 193 LEU G N 1
ATOM 3663 C CA . LEU C 1 14 ? 11.544 62.088 39.05 1 32.94 193 LEU G CA 1
ATOM 3664 C C . LEU C 1 14 ? 10.542 61.29 38.229 1 34.03 193 LEU G C 1
ATOM 3665 O O . LEU C 1 14 ? 10.037 61.805 37.228 1 34.35 193 LEU G O 1
ATOM 3670 N N . LYS C 1 15 ? 10.275 60.04 38.615 1 34.18 194 LYS G N 1
ATOM 3671 C CA . LYS C 1 15 ? 9.343 59.198 37.876 1 35.57 194 LYS G CA 1
ATOM 3672 C C . LYS C 1 15 ? 8.444 58.458 38.85 1 35.61 194 LYS G C 1
ATOM 3673 O O . LYS C 1 15 ? 8.947 57.742 39.696 1 35.74 194 LYS G O 1
ATOM 3679 N N . ARG C 1 16 ? 7.131 58.602 38.72 1 35.14 195 ARG G N 1
ATOM 3680 C CA . ARG C 1 16 ? 6.203 57.878 39.578 1 36.06 195 ARG G CA 1
ATOM 3681 C C . ARG C 1 16 ? 6.045 56.475 38.982 1 37.01 195 ARG G C 1
ATOM 3682 O O . ARG C 1 16 ? 5.598 56.339 37.849 1 38.14 195 ARG G O 1
ATOM 3690 N N . LEU C 1 17 ? 6.492 55.446 39.707 1 36.35 196 LEU G N 1
ATOM 3691 C CA . LEU C 1 17 ? 6.457 54.058 39.245 1 36.51 196 LEU G CA 1
ATOM 3692 C C . LEU C 1 17 ? 5.102 53.386 39.387 1 37.23 196 LEU G C 1
ATOM 3693 O O . LEU C 1 17 ? 4.81 52.424 38.681 1 37.35 196 LEU G O 1
ATOM 3698 N N . ASN C 1 18 ? 4.309 53.863 40.341 1 37.11 197 ASN G N 1
ATOM 3699 C CA . ASN C 1 18 ? 2.967 53.376 40.625 1 37.93 197 ASN G CA 1
ATOM 3700 C C . ASN C 1 18 ? 2.224 54.439 41.476 1 38.58 197 ASN G C 1
ATOM 3701 O O . ASN C 1 18 ? 2.702 55.589 41.581 1 38.9 197 ASN G O 1
ATOM 3706 N N . HIS C 1 19 ? 1.082 54.073 42.094 1 38.01 198 HIS G N 1
ATOM 3707 C CA . HIS C 1 19 ? 0.261 55.014 42.846 1 38.43 198 HIS G CA 1
ATOM 3708 C C . HIS C 1 19 ? 0.947 55.613 44.065 1 37.99 198 HIS G C 1
ATOM 3709 O O . HIS C 1 19 ? 0.465 56.63 44.562 1 38.8 198 HIS G O 1
ATOM 3716 N N . ASP C 1 20 ? 2.035 54.999 44.571 1 36.71 199 ASP G N 1
ATOM 3717 C CA . ASP C 1 20 ? 2.669 55.541 45.785 1 36.38 199 ASP G CA 1
ATOM 3718 C C . ASP C 1 20 ? 4.176 55.453 45.827 1 34.82 199 ASP G C 1
ATOM 3719 O O . ASP C 1 20 ? 4.749 55.646 46.901 1 35.14 199 ASP G O 1
ATOM 3724 N N . THR C 1 21 ? 4.814 55.098 44.709 1 33.26 200 THR G N 1
ATOM 3725 C CA . THR C 1 21 ? 6.261 54.944 44.654 1 32.83 200 THR G CA 1
ATOM 3726 C C . THR C 1 21 ? 6.828 55.886 43.633 1 31.5 200 THR G C 1
ATOM 3727 O O . THR C 1 21 ? 6.362 55.903 42.499 1 31.49 200 THR G O 1
ATOM 3731 N N . ARG C 1 22 ? 7.846 56.662 44.017 1 30.44 201 ARG G N 1
ATOM 3732 C CA . ARG C 1 22 ? 8.479 57.595 43.083 1 29.64 201 ARG G CA 1
ATOM 3733 C C . ARG C 1 22 ? 9.986 57.437 43.093 1 29.32 201 ARG G C 1
ATOM 3734 O O . ARG C 1 22 ? 10.625 57.473 44.15 1 29.28 201 ARG G O 1
ATOM 3742 N N . GLU C 1 23 ? 10.565 57.307 41.915 1 29.35 202 GLU G N 1
ATOM 3743 C CA . GLU C 1 23 ? 12.008 57.183 41.767 1 31.14 202 GLU G CA 1
ATOM 3744 C C . GLU C 1 23 ? 12.697 58.549 41.589 1 32.27 202 GLU G C 1
ATOM 3745 O O . GLU C 1 23 ? 12.286 59.355 40.754 1 33.23 202 GLU G O 1
ATOM 3751 N N . ILE C 1 24 ? 13.759 58.791 42.368 1 31.74 203 ILE G N 1
ATOM 3752 C CA . ILE C 1 24 ? 14.519 60.033 42.372 1 31.41 203 ILE G CA 1
ATOM 3753 C C . ILE C 1 24 ? 15.844 59.776 41.706 1 31.48 203 ILE G C 1
ATOM 3754 O O . ILE C 1 24 ? 16.561 58.87 42.113 1 31.81 203 ILE G O 1
ATOM 3759 N N . GLN C 1 25 ? 16.193 60.587 40.716 1 30.59 204 GLN G N 1
ATOM 3760 C CA . GLN C 1 25 ? 17.491 60.489 40.069 1 30.68 204 GLN G CA 1
ATOM 3761 C C . GLN C 1 25 ? 18.217 61.786 40.4 1 30.64 204 GLN G C 1
ATOM 3762 O O . GLN C 1 25 ? 17.653 62.864 40.23 1 31.49 204 GLN G O 1
ATOM 3768 N N . ILE C 1 26 ? 19.442 61.688 40.908 1 29.71 205 ILE G N 1
ATOM 3769 C CA . ILE C 1 26 ? 20.249 62.825 41.349 1 30.22 205 ILE G CA 1
ATOM 3770 C C . ILE C 1 26 ? 21.56 62.895 40.569 1 31.99 205 ILE G C 1
ATOM 3771 O O . ILE C 1 26 ? 22.11 61.867 40.199 1 32.42 205 ILE G O 1
ATOM 3776 N N . HIS C 1 27 ? 22.086 64.099 40.356 1 33.48 206 HIS G N 1
ATOM 3777 C CA . HIS C 1 27 ? 23.396 64.278 39.753 1 34.82 206 HIS G CA 1
ATOM 3778 C C . HIS C 1 27 ? 24.229 64.902 40.851 1 35.77 206 HIS G C 1
ATOM 3779 O O . HIS C 1 27 ? 23.884 65.978 41.33 1 35.82 206 HIS G O 1
ATOM 3786 N N . LEU C 1 28 ? 25.306 64.244 41.264 1 36.41 207 LEU G N 1
ATOM 3787 C CA . LEU C 1 28 ? 26.181 64.77 42.302 1 38.17 207 LEU G CA 1
ATOM 3788 C C . LEU C 1 28 ? 27.378 65.502 41.684 1 40.84 207 LEU G C 1
ATOM 3789 O O . LEU C 1 28 ? 27.819 65.15 40.585 1 41.43 207 LEU G O 1
ATOM 3794 N N . SER C 1 29 ? 27.945 66.482 42.406 1 41.97 208 SER G N 1
ATOM 3795 C CA . SER C 1 29 ? 29.126 67.193 41.893 1 44.29 208 SER G CA 1
ATOM 3796 C C . SER C 1 29 ? 30.394 66.318 41.935 1 45.68 208 SER G C 1
ATOM 3797 O O . SER C 1 29 ? 31.36 66.618 41.244 1 46.18 208 SER G O 1
ATOM 3800 N N . ARG C 1 30 ? 30.395 65.252 42.748 1 46.2 209 ARG G N 1
ATOM 3801 C CA . ARG C 1 30 ? 31.515 64.328 42.87 1 47.89 209 ARG G CA 1
ATOM 3802 C C . ARG C 1 30 ? 31.007 62.88 42.726 1 48.69 209 ARG G C 1
ATOM 3803 O O . ARG C 1 30 ? 29.923 62.569 43.203 1 48 209 ARG G O 1
ATOM 3811 N N . PRO C 1 31 ? 31.791 61.975 42.114 1 49.84 210 PRO G N 1
ATOM 3812 C CA . PRO C 1 31 ? 31.346 60.582 41.997 1 50.28 210 PRO G CA 1
ATOM 3813 C C . PRO C 1 31 ? 31.117 59.926 43.355 1 50.91 210 PRO G C 1
ATOM 3814 O O . PRO C 1 31 ? 31.928 60.076 44.267 1 51.42 210 PRO G O 1
ATOM 3818 N N . PHE C 1 32 ? 29.992 59.232 43.503 1 50.48 211 PHE G N 1
ATOM 3819 C CA . PHE C 1 32 ? 29.66 58.564 44.755 1 50.51 211 PHE G CA 1
ATOM 3820 C C . PHE C 1 32 ? 30.176 57.118 44.724 1 51.03 211 PHE G C 1
ATOM 3821 O O . PHE C 1 32 ? 30.326 56.532 43.651 1 52.03 211 PHE G O 1
ATOM 3829 N N . ASN C 1 33 ? 30.467 56.554 45.893 1 49.9 212 ASN G N 1
ATOM 3830 C CA . ASN C 1 33 ? 30.942 55.18 45.981 1 49.42 212 ASN G CA 1
ATOM 3831 C C . ASN C 1 33 ? 30.057 54.4 46.922 1 46.33 212 ASN G C 1
ATOM 3832 O O . ASN C 1 33 ? 29.744 54.856 48.024 1 46.33 212 ASN G O 1
ATOM 3837 N N . TYR C 1 34 ? 29.62 53.235 46.468 1 43.89 213 TYR G N 1
ATOM 3838 C CA . TYR C 1 34 ? 28.729 52.373 47.247 1 42 213 TYR G CA 1
ATOM 3839 C C . TYR C 1 34 ? 28.712 50.971 46.649 1 41.97 213 TYR G C 1
ATOM 3840 O O . TYR C 1 34 ? 29.075 50.784 45.489 1 42.75 213 TYR G O 1
ATOM 3849 N N . GLN C 1 35 ? 28.21 50.01 47.407 1 41 214 GLN G N 1
ATOM 3850 C CA . GLN C 1 35 ? 28.003 48.666 46.903 1 41.25 214 GLN G CA 1
ATOM 3851 C C . GLN C 1 35 ? 26.519 48.358 46.982 1 40.67 214 GLN G C 1
ATOM 3852 O O . GLN C 1 35 ? 25.856 48.765 47.939 1 40.91 214 GLN G O 1
ATOM 3858 N N . SER C 1 36 ? 25.97 47.641 45.991 1 39.86 215 SER G N 1
ATOM 3859 C CA . SER C 1 36 ? 24.552 47.253 45.998 1 39.15 215 SER G CA 1
ATOM 3860 C C . SER C 1 36 ? 24.154 46.557 47.282 1 38.58 215 SER G C 1
ATOM 3861 O O . SER C 1 36 ? 24.901 45.722 47.79 1 39.14 215 SER G O 1
ATOM 3864 N N . GLY C 1 37 ? 23.022 46.977 47.83 1 37.19 216 GLY G N 1
ATOM 3865 C CA . GLY C 1 37 ? 22.538 46.533 49.123 1 37.49 216 GLY G CA 1
ATOM 3866 C C . GLY C 1 37 ? 22.644 47.625 50.176 1 37.87 216 GLY G C 1
ATOM 3867 O O . GLY C 1 37 ? 21.975 47.565 51.205 1 38.28 216 GLY G O 1
ATOM 3868 N N . GLN C 1 38 ? 23.506 48.625 49.941 1 37.67 217 GLN G N 1
ATOM 3869 C CA . GLN C 1 38 ? 23.693 49.714 50.878 1 37.89 217 GLN G CA 1
ATOM 3870 C C . GLN C 1 38 ? 22.633 50.817 50.728 1 37.78 217 GLN G C 1
ATOM 3871 O O . GLN C 1 38 ? 21.92 50.912 49.725 1 37.17 217 GLN G O 1
ATOM 3877 N N . PHE C 1 39 ? 22.547 51.647 51.745 1 37.98 218 PHE G N 1
ATOM 3878 C CA . PHE C 1 39 ? 21.601 52.741 51.784 1 39.09 218 PHE G CA 1
ATOM 3879 C C . PHE C 1 39 ? 22.353 54.019 52.163 1 39.57 218 PHE G C 1
ATOM 3880 O O . PHE C 1 39 ? 23.53 53.969 52.524 1 40.38 218 PHE G O 1
ATOM 3888 N N . ALA C 1 40 ? 21.7 55.163 52.043 1 38.93 219 ALA G N 1
ATOM 3889 C CA . ALA C 1 40 ? 22.31 56.44 52.4 1 38.52 219 ALA G CA 1
ATOM 3890 C C . ALA C 1 40 ? 21.261 57.329 53.068 1 38.23 219 ALA G C 1
ATOM 3891 O O . ALA C 1 40 ? 20.049 57.077 52.951 1 37.95 219 ALA G O 1
ATOM 3893 N N . PHE C 1 41 ? 21.722 58.318 53.833 1 37.71 220 PHE G N 1
ATOM 3894 C CA . PHE C 1 41 ? 20.822 59.242 54.497 1 38.26 220 PHE G CA 1
ATOM 3895 C C . PHE C 1 41 ? 20.703 60.469 53.6 1 37.51 220 PHE G C 1
ATOM 3896 O O . PHE C 1 41 ? 21.673 61.19 53.404 1 37.36 220 PHE G O 1
ATOM 3904 N N . LEU C 1 42 ? 19.545 60.648 52.996 1 36.72 221 LEU G N 1
ATOM 3905 C CA . LEU C 1 42 ? 19.303 61.739 52.058 1 35.87 221 LEU G CA 1
ATOM 3906 C C . LEU C 1 42 ? 18.715 62.961 52.761 1 35.92 221 LEU G C 1
ATOM 3907 O O . LEU C 1 42 ? 17.762 62.823 53.527 1 36.2 221 LEU G O 1
ATOM 3912 N N . LYS C 1 43 ? 19.251 64.157 52.475 1 34.96 222 LYS G N 1
ATOM 3913 C CA . LYS C 1 43 ? 18.702 65.404 52.988 1 34.72 222 LYS G CA 1
ATOM 3914 C C . LYS C 1 43 ? 18.173 66.182 51.771 1 33.83 222 LYS G C 1
ATOM 3915 O O . LYS C 1 43 ? 18.91 66.363 50.807 1 33.59 222 LYS G O 1
ATOM 3921 N N . ILE C 1 44 ? 16.898 66.583 51.793 1 32.99 223 ILE G N 1
ATOM 3922 C CA . ILE C 1 44 ? 16.3 67.323 50.686 1 33.41 223 ILE G CA 1
ATOM 3923 C C . ILE C 1 44 ? 16.171 68.804 51.058 1 33.66 223 ILE G C 1
ATOM 3924 O O . ILE C 1 44 ? 15.614 69.12 52.124 1 33.73 223 ILE G O 1
ATOM 3929 N N . PHE C 1 45 ? 16.635 69.703 50.16 1 33.33 224 PHE G N 1
ATOM 3930 C CA . PHE C 1 45 ? 16.507 71.15 50.323 1 33.84 224 PHE G CA 1
ATOM 3931 C C . PHE C 1 45 ? 15.508 71.694 49.304 1 33 224 PHE G C 1
ATOM 3932 O O . PHE C 1 45 ? 15.847 71.949 48.149 1 32.94 224 PHE G O 1
ATOM 3940 N N . GLN C 1 46 ? 14.262 71.83 49.728 1 32.13 225 GLN G N 1
ATOM 3941 C CA . GLN C 1 46 ? 13.191 72.382 48.91 1 32.41 225 GLN G CA 1
ATOM 3942 C C . GLN C 1 46 ? 12.216 73.072 49.818 1 33.57 225 GLN G C 1
ATOM 3943 O O . GLN C 1 46 ? 11.98 72.616 50.927 1 34.42 225 GLN G O 1
ATOM 3949 N N . GLU C 1 47 ? 11.616 74.164 49.342 1 33.34 226 GLU G N 1
ATOM 3950 C CA . GLU C 1 47 ? 10.588 74.897 50.066 1 33.64 226 GLU G CA 1
ATOM 3951 C C . GLU C 1 47 ? 9.457 73.963 50.521 1 34.76 226 GLU G C 1
ATOM 3952 O O . GLU C 1 47 ? 8.95 73.188 49.711 1 34.84 226 GLU G O 1
ATOM 3958 N N . GLY C 1 48 ? 9.123 74.011 51.806 1 35.11 227 GLY G N 1
ATOM 3959 C CA . GLY C 1 48 ? 8.047 73.181 52.325 1 35.82 227 GLY G CA 1
ATOM 3960 C C . GLY C 1 48 ? 8.437 71.744 52.61 1 35.74 227 GLY G C 1
ATOM 3961 O O . GLY C 1 48 ? 7.566 70.939 52.932 1 36 227 GLY G O 1
ATOM 3962 N N . PHE C 1 49 ? 9.74 71.396 52.483 1 35.1 228 PHE G N 1
ATOM 3963 C CA . PHE C 1 49 ? 10.244 70.05 52.792 1 35.68 228 PHE G CA 1
ATOM 3964 C C . PHE C 1 49 ? 11.123 70.101 54.027 1 37.51 228 PHE G C 1
ATOM 3965 O O . PHE C 1 49 ? 11.92 71.043 54.183 1 37.48 228 PHE G O 1
ATOM 3973 N N . GLU C 1 50 ? 11.04 69.064 54.87 1 38.72 229 GLU G N 1
ATOM 3974 C CA . GLU C 1 50 ? 11.96 69 56.004 1 39.91 229 GLU G CA 1
ATOM 3975 C C . GLU C 1 50 ? 13.343 68.612 55.443 1 40.86 229 GLU G C 1
ATOM 3976 O O . GLU C 1 50 ? 13.445 67.819 54.501 1 40.68 229 GLU G O 1
ATOM 3982 N N . SER C 1 51 ? 14.386 69.274 55.923 1 41.76 230 SER G N 1
ATOM 3983 C CA . SER C 1 51 ? 15.75 68.992 55.48 1 43.03 230 SER G CA 1
ATOM 3984 C C . SER C 1 51 ? 16.403 67.826 56.274 1 43.65 230 SER G C 1
ATOM 3985 O O . SER C 1 51 ? 17.512 67.413 55.941 1 43.78 230 SER G O 1
ATOM 3988 N N . ALA C 1 52 ? 15.711 67.286 57.295 1 43.74 231 ALA G N 1
ATOM 3989 C CA . ALA C 1 52 ? 16.195 66.182 58.132 1 43.83 231 ALA G CA 1
ATOM 3990 C C . ALA C 1 52 ? 16.569 64.962 57.284 1 43.84 231 ALA G C 1
ATOM 3991 O O . ALA C 1 52 ? 15.905 64.678 56.281 1 43.41 231 ALA G O 1
ATOM 3993 N N . PRO C 1 53 ? 17.645 64.24 57.649 1 43.82 232 PRO G N 1
ATOM 3994 C CA . PRO C 1 53 ? 18.032 63.063 56.85 1 43.42 232 PRO G CA 1
ATOM 3995 C C . PRO C 1 53 ? 17.092 61.868 56.99 1 42.5 232 PRO G C 1
ATOM 3996 O O . PRO C 1 53 ? 16.572 61.589 58.073 1 42.83 232 PRO G O 1
ATOM 4000 N N . HIS C 1 54 ? 16.841 61.177 55.876 1 41.01 233 HIS G N 1
ATOM 4001 C CA . HIS C 1 54 ? 16.006 59.973 55.876 1 40.17 233 HIS G CA 1
ATOM 4002 C C . HIS C 1 54 ? 16.767 58.882 55.153 1 39.33 233 HIS G C 1
ATOM 4003 O O . HIS C 1 54 ? 17.313 59.129 54.071 1 38.31 233 HIS G O 1
ATOM 4010 N N . PRO C 1 55 ? 16.812 57.658 55.717 1 39.1 234 PRO G N 1
ATOM 4011 C CA . PRO C 1 55 ? 17.561 56.594 55.042 1 38.03 234 PRO G CA 1
ATOM 4012 C C . PRO C 1 55 ? 16.769 55.956 53.912 1 36.5 234 PRO G C 1
ATOM 4013 O O . PRO C 1 55 ? 15.61 55.612 54.083 1 35.96 234 PRO G O 1
ATOM 4017 N N . PHE C 1 56 ? 17.414 55.774 52.761 1 35.59 235 PHE G N 1
ATOM 4018 C CA . PHE C 1 56 ? 16.787 55.103 51.63 1 35.22 235 PHE G CA 1
ATOM 4019 C C . PHE C 1 56 ? 17.853 54.243 50.987 1 35.15 235 PHE G C 1
ATOM 4020 O O . PHE C 1 56 ? 18.996 54.695 50.836 1 35.39 235 PHE G O 1
ATOM 4028 N N . SER C 1 57 ? 17.477 53.028 50.569 1 34.52 236 SER G N 1
ATOM 4029 C CA . SER C 1 57 ? 18.394 52.138 49.88 1 34.58 236 SER G CA 1
ATOM 4030 C C . SER C 1 57 ? 18.722 52.737 48.515 1 33.4 236 SER G C 1
ATOM 4031 O O . SER C 1 57 ? 17.83 53.239 47.833 1 32.49 236 SER G O 1
ATOM 4034 N N . ILE C 1 58 ? 19.988 52.645 48.098 1 32.77 237 ILE G N 1
ATOM 4035 C CA . ILE C 1 58 ? 20.369 53.141 46.773 1 32.59 237 ILE G CA 1
ATOM 4036 C C . ILE C 1 58 ? 19.802 52.176 45.734 1 32.52 237 ILE G C 1
ATOM 4037 O O . ILE C 1 58 ? 20.01 50.962 45.862 1 32.78 237 ILE G O 1
ATOM 4042 N N . SER C 1 59 ? 19.046 52.687 44.756 1 31.39 238 SER G N 1
ATOM 4043 C CA . SER C 1 59 ? 18.434 51.829 43.754 1 32.36 238 SER G CA 1
ATOM 4044 C C . SER C 1 59 ? 19.07 51.911 42.372 1 33.22 238 SER G C 1
ATOM 4045 O O . SER C 1 59 ? 18.491 51.415 41.407 1 33.35 238 SER G O 1
ATOM 4048 N N . GLY C 1 60 ? 20.285 52.441 42.299 1 33.52 239 GLY G N 1
ATOM 4049 C CA . GLY C 1 60 ? 21.011 52.506 41.046 1 34.2 239 GLY G CA 1
ATOM 4050 C C . GLY C 1 60 ? 21.962 53.68 40.98 1 34.29 239 GLY G C 1
ATOM 4051 O O . GLY C 1 60 ? 21.975 54.547 41.86 1 33.43 239 GLY G O 1
ATOM 4052 N N . GLY C 1 61 ? 22.756 53.698 39.918 1 35.09 240 GLY G N 1
ATOM 4053 C CA . GLY C 1 61 ? 23.677 54.785 39.656 1 36.21 240 GLY G CA 1
ATOM 4054 C C . GLY C 1 61 ? 25.129 54.401 39.766 1 37.77 240 GLY G C 1
ATOM 4055 O O . GLY C 1 61 ? 25.486 53.433 40.435 1 37.63 240 GLY G O 1
ATOM 4056 N N . HIS C 1 62 ? 25.963 55.136 39.054 1 38.74 241 HIS G N 1
ATOM 4057 C CA . HIS C 1 62 ? 27.421 55.004 39.072 1 40.25 241 HIS G CA 1
ATOM 4058 C C . HIS C 1 62 ? 28.007 56.363 38.709 1 40.85 241 HIS G C 1
ATOM 4059 O O . HIS C 1 62 ? 27.31 57.203 38.121 1 41.01 241 HIS G O 1
ATOM 4066 N N . GLY C 1 63 ? 29.241 56.608 39.145 1 40.41 242 GLY G N 1
ATOM 4067 C CA . GLY C 1 63 ? 29.884 57.896 38.933 1 40.56 242 GLY G CA 1
ATOM 4068 C C . GLY C 1 63 ? 29.132 59.002 39.651 1 40.3 242 GLY G C 1
ATOM 4069 O O . GLY C 1 63 ? 28.844 58.889 40.848 1 41.18 242 GLY G O 1
ATOM 4070 N N . GLN C 1 64 ? 28.69 60.001 38.902 1 38.93 243 GLN G N 1
ATOM 4071 C CA . GLN C 1 64 ? 27.957 61.115 39.477 1 37.96 243 GLN G CA 1
ATOM 4072 C C . GLN C 1 64 ? 26.43 60.965 39.429 1 37.02 243 GLN G C 1
ATOM 4073 O O . GLN C 1 64 ? 25.733 61.95 39.633 1 37.21 243 GLN G O 1
ATOM 4079 N N . THR C 1 65 ? 25.913 59.776 39.117 1 35.69 244 THR G N 1
ATOM 4080 C CA . THR C 1 65 ? 24.462 59.564 39.085 1 35.49 244 THR G CA 1
ATOM 4081 C C . THR C 1 65 ? 24.066 58.667 40.243 1 34.17 244 THR G C 1
ATOM 4082 O O . THR C 1 65 ? 24.814 57.755 40.6 1 33.9 244 THR G O 1
ATOM 4086 N N . LEU C 1 66 ? 22.926 58.957 40.873 1 33.18 245 LEU G N 1
ATOM 4087 C CA . LEU C 1 66 ? 22.452 58.151 41.991 1 32.84 245 LEU G CA 1
ATOM 4088 C C . LEU C 1 66 ? 20.933 58.081 41.946 1 31.98 245 LEU G C 1
ATOM 4089 O O . LEU C 1 66 ? 20.297 59.075 41.632 1 31.54 245 LEU G O 1
ATOM 4094 N N . TYR C 1 67 ? 20.352 56.912 42.253 1 31.69 246 TYR G N 1
ATOM 4095 C CA . TYR C 1 67 ? 18.896 56.743 42.29 1 32.13 246 TYR G CA 1
ATOM 4096 C C . TYR C 1 67 ? 18.416 56.295 43.666 1 30.82 246 TYR G C 1
ATOM 4097 O O . TYR C 1 67 ? 19.062 55.485 44.325 1 30.32 246 TYR G O 1
ATOM 4106 N N . PHE C 1 68 ? 17.249 56.782 44.062 1 30.51 247 PHE G N 1
ATOM 4107 C CA . PHE C 1 68 ? 16.516 56.357 45.253 1 30.34 247 PHE G CA 1
ATOM 4108 C C . PHE C 1 68 ? 15.083 56.065 44.788 1 30.25 247 PHE G C 1
ATOM 4109 O O . PHE C 1 68 ? 14.608 56.714 43.862 1 29.77 247 PHE G O 1
ATOM 4117 N N . THR C 1 69 ? 14.414 55.068 45.373 1 29.46 248 THR G N 1
ATOM 4118 C CA . THR C 1 69 ? 13.022 54.743 45.009 1 30.1 248 THR G CA 1
ATOM 4119 C C . THR C 1 69 ? 12.219 54.841 46.31 1 30.59 248 THR G C 1
ATOM 4120 O O . THR C 1 69 ? 12.49 54.103 47.264 1 30.88 248 THR G O 1
ATOM 4124 N N . VAL C 1 70 ? 11.309 55.816 46.388 1 29.98 249 VAL G N 1
ATOM 4125 C CA . VAL C 1 70 ? 10.626 56.112 47.641 1 29.95 249 VAL G CA 1
ATOM 4126 C C . VAL C 1 70 ? 9.149 55.751 47.622 1 30.37 249 VAL G C 1
ATOM 4127 O O . VAL C 1 70 ? 8.408 56.207 46.765 1 29.52 249 VAL G O 1
ATOM 4131 N N . LYS C 1 71 ? 8.72 54.935 48.588 1 31.39 250 LYS G N 1
ATOM 4132 C CA . LYS C 1 71 ? 7.311 54.58 48.72 1 32.43 250 LYS G CA 1
ATOM 4133 C C . LYS C 1 71 ? 6.701 55.483 49.809 1 33.18 250 LYS G C 1
ATOM 4134 O O . LYS C 1 71 ? 7.341 55.743 50.842 1 33.11 250 LYS G O 1
ATOM 4140 N N . THR C 1 72 ? 5.464 55.933 49.6 1 34.38 251 THR G N 1
ATOM 4141 C CA . THR C 1 72 ? 4.759 56.774 50.577 1 36.46 251 THR G CA 1
ATOM 4142 C C . THR C 1 72 ? 4.49 55.924 51.818 1 38.91 251 THR G C 1
ATOM 4143 O O . THR C 1 72 ? 3.948 54.84 51.696 1 38.89 251 THR G O 1
ATOM 4147 N N . SER C 1 73 ? 4.97 56.369 52.974 1 40.82 252 SER G N 1
ATOM 4148 C CA . SER C 1 73 ? 4.834 55.69 54.263 1 42.68 252 SER G CA 1
ATOM 4149 C C . SER C 1 73 ? 4.339 56.626 55.366 1 43.1 252 SER G C 1
ATOM 4150 O O . SER C 1 73 ? 3.714 56.164 56.319 1 44.98 252 SER G O 1
ATOM 4153 N N . GLY C 1 74 ? 4.676 57.903 55.268 1 41.25 253 GLY G N 1
ATOM 4154 C CA . GLY C 1 74 ? 4.289 58.941 56.22 1 40.4 253 GLY G CA 1
ATOM 4155 C C . GLY C 1 74 ? 4.302 60.319 55.565 1 39.76 253 GLY G C 1
ATOM 4156 O O . GLY C 1 74 ? 4.275 60.419 54.335 1 39.01 253 GLY G O 1
ATOM 4157 N N . ASP C 1 75 ? 4.384 61.391 56.366 1 39.4 254 ASP G N 1
ATOM 4158 C CA . ASP C 1 75 ? 4.328 62.762 55.846 1 39.23 254 ASP G CA 1
ATOM 4159 C C . ASP C 1 75 ? 5.482 63.15 54.906 1 37.42 254 ASP G C 1
ATOM 4160 O O . ASP C 1 75 ? 5.213 63.653 53.822 1 37.45 254 ASP G O 1
ATOM 4165 N N . HIS C 1 76 ? 6.738 62.887 55.287 1 36.11 255 HIS G N 1
ATOM 4166 C CA . HIS C 1 76 ? 7.882 63.249 54.43 1 35.12 255 HIS G CA 1
ATOM 4167 C C . HIS C 1 76 ? 7.868 62.538 53.074 1 34.02 255 HIS G C 1
ATOM 4168 O O . HIS C 1 76 ? 8.067 63.192 52.056 1 33.62 255 HIS G O 1
ATOM 4175 N N . THR C 1 77 ? 7.632 61.207 53.05 1 33.01 256 THR G N 1
ATOM 4176 C CA . THR C 1 77 ? 7.608 60.439 51.799 1 33.07 256 THR G CA 1
ATOM 4177 C C . THR C 1 77 ? 6.362 60.748 50.958 1 32.44 256 THR G C 1
ATOM 4178 O O . THR C 1 77 ? 6.412 60.62 49.737 1 31.76 256 THR G O 1
ATOM 4182 N N . LYS C 1 78 ? 5.251 61.149 51.596 1 32.53 257 LYS G N 1
ATOM 4183 C CA . LYS C 1 78 ? 4.058 61.571 50.847 1 33.64 257 LYS G CA 1
ATOM 4184 C C . LYS C 1 78 ? 4.388 62.919 50.139 1 33.56 257 LYS G C 1
ATOM 4185 O O . LYS C 1 78 ? 4.034 63.13 48.979 1 33.81 257 LYS G O 1
ATOM 4191 N N . ASN C 1 79 ? 5.102 63.812 50.843 1 32.85 258 ASN G N 1
ATOM 4192 C CA . ASN C 1 79 ? 5.561 65.084 50.295 1 32.56 258 ASN G CA 1
ATOM 4193 C C . ASN C 1 79 ? 6.479 64.827 49.089 1 31.85 258 ASN G C 1
ATOM 4194 O O . ASN C 1 79 ? 6.328 65.486 48.058 1 31.7 258 ASN G O 1
ATOM 4199 N N . ILE C 1 80 ? 7.382 63.831 49.192 1 30.88 259 ILE G N 1
ATOM 4200 C CA . ILE C 1 80 ? 8.264 63.432 48.088 1 30.28 259 ILE G CA 1
ATOM 4201 C C . ILE C 1 80 ? 7.411 62.992 46.873 1 30.42 259 ILE G C 1
ATOM 4202 O O . ILE C 1 80 ? 7.648 63.445 45.753 1 29.96 259 ILE G O 1
ATOM 4207 N N . TYR C 1 81 ? 6.417 62.118 47.1 1 30.85 260 TYR G N 1
ATOM 4208 C CA . TYR C 1 81 ? 5.577 61.615 46.002 1 31.13 260 TYR G CA 1
ATOM 4209 C C . TYR C 1 81 ? 4.856 62.721 45.28 1 31.99 260 TYR G C 1
ATOM 4210 O O . TYR C 1 81 ? 4.865 62.762 44.046 1 31.31 260 TYR G O 1
ATOM 4219 N N . ASP C 1 82 ? 4.222 63.618 46.037 1 32.6 261 ASP G N 1
ATOM 4220 C CA . ASP C 1 82 ? 3.415 64.653 45.417 1 34.46 261 ASP G CA 1
ATOM 4221 C C . ASP C 1 82 ? 4.14 65.881 44.942 1 34.93 261 ASP G C 1
ATOM 4222 O O . ASP C 1 82 ? 3.761 66.445 43.917 1 35.1 261 ASP G O 1
ATOM 4227 N N . ASN C 1 83 ? 5.108 66.359 45.733 1 34.43 262 ASN G N 1
ATOM 4228 C CA . ASN C 1 83 ? 5.649 67.7 45.602 1 33.95 262 ASN G CA 1
ATOM 4229 C C . ASN C 1 83 ? 7.127 67.868 45.322 1 33.11 262 ASN G C 1
ATOM 4230 O O . ASN C 1 83 ? 7.533 68.991 45 1 33.18 262 ASN G O 1
ATOM 4235 N N . LEU C 1 84 ? 7.932 66.802 45.384 1 31.87 263 LEU G N 1
ATOM 4236 C CA . LEU C 1 84 ? 9.362 66.918 45.068 1 31.65 263 LEU G CA 1
ATOM 4237 C C . LEU C 1 84 ? 9.539 67.411 43.613 1 32.83 263 LEU G C 1
ATOM 4238 O O . LEU C 1 84 ? 8.718 67.056 42.755 1 33.22 263 LEU G O 1
ATOM 4243 N N . GLN C 1 85 ? 10.501 68.316 43.385 1 32.59 264 GLN G N 1
ATOM 4244 C CA . GLN C 1 85 ? 10.728 68.925 42.074 1 33.68 264 GLN G CA 1
ATOM 4245 C C . GLN C 1 85 ? 12.159 68.762 41.617 1 33.24 264 GLN G C 1
ATOM 4246 O O . GLN C 1 85 ? 13.086 68.875 42.422 1 31.91 264 GLN G O 1
ATOM 4252 N N . ALA C 1 86 ? 12.345 68.553 40.311 1 33.92 265 ALA G N 1
ATOM 4253 C CA . ALA C 1 86 ? 13.674 68.478 39.683 1 35.28 265 ALA G CA 1
ATOM 4254 C C . ALA C 1 86 ? 14.37 69.84 39.855 1 36.54 265 ALA G C 1
ATOM 4255 O O . ALA C 1 86 ? 13.741 70.878 39.735 1 37.34 265 ALA G O 1
ATOM 4257 N N . GLY C 1 87 ? 15.648 69.824 40.186 1 36.86 266 GLY G N 1
ATOM 4258 C CA . GLY C 1 87 ? 16.41 71.045 40.417 1 37.2 266 GLY G CA 1
ATOM 4259 C C . GLY C 1 87 ? 16.644 71.321 41.89 1 36.92 266 GLY G C 1
ATOM 4260 O O . GLY C 1 87 ? 17.503 72.134 42.228 1 37.17 266 GLY G O 1
ATOM 4261 N N . SER C 1 88 ? 15.904 70.648 42.785 1 35.92 267 SER G N 1
ATOM 4262 C CA . SER C 1 88 ? 16.096 70.847 44.217 1 36.06 267 SER G CA 1
ATOM 4263 C C . SER C 1 88 ? 17.413 70.238 44.68 1 36.61 267 SER G C 1
ATOM 4264 O O . SER C 1 88 ? 17.816 69.157 44.222 1 35.99 267 SER G O 1
ATOM 4267 N N . LYS C 1 89 ? 18.12 70.971 45.555 1 36.61 268 LYS G N 1
ATOM 4268 C CA . LYS C 1 89 ? 19.399 70.523 46.073 1 36.71 268 LYS G CA 1
ATOM 4269 C C . LYS C 1 89 ? 19.215 69.386 47.079 1 36.03 268 LYS G C 1
ATOM 4270 O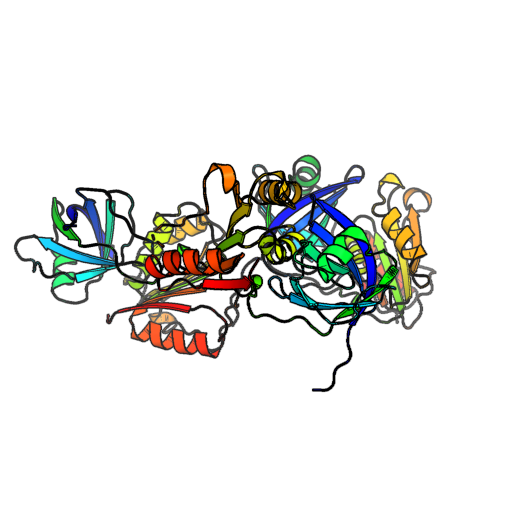 O . LYS C 1 89 ? 18.194 69.291 47.757 1 34.88 268 LYS G O 1
ATOM 4276 N N . VAL C 1 90 ? 20.224 68.516 47.156 1 35.83 269 VAL G N 1
ATOM 4277 C CA . VAL C 1 90 ? 20.263 67.413 48.095 1 36.31 269 VAL G CA 1
ATOM 4278 C C . VAL C 1 90 ? 21.702 67.256 48.628 1 37.19 269 VAL G C 1
ATOM 4279 O O . VAL C 1 90 ? 22.673 67.693 47.99 1 36.54 269 VAL G O 1
ATOM 4283 N N . THR C 1 91 ? 21.838 66.578 49.785 1 37.78 270 THR G N 1
ATOM 4284 C CA . THR C 1 91 ? 23.134 66.183 50.327 1 39.62 270 THR G CA 1
ATOM 4285 C C . THR C 1 91 ? 23.033 64.747 50.859 1 41.39 270 THR G C 1
ATOM 4286 O O . THR C 1 91 ? 21.962 64.3 51.266 1 41.35 270 THR G O 1
ATOM 4290 N N . LEU C 1 92 ? 24.145 64.013 50.811 1 42.65 271 LEU G N 1
ATOM 4291 C CA . LEU C 1 92 ? 24.239 62.63 51.281 1 44.79 271 LEU G CA 1
ATOM 4292 C C . LEU C 1 92 ? 25.599 62.487 51.98 1 45.61 271 LEU G C 1
ATOM 4293 O O . LEU C 1 92 ? 26.591 62.988 51.453 1 44.72 271 LEU G O 1
ATOM 4298 N N . ASP C 1 93 ? 25.663 61.787 53.122 1 47.36 272 ASP G N 1
ATOM 4299 C CA . ASP C 1 93 ? 26.937 61.621 53.836 1 50.05 272 ASP G CA 1
ATOM 4300 C C . ASP C 1 93 ? 27.874 60.591 53.155 1 52 272 ASP G C 1
ATOM 4301 O O . ASP C 1 93 ? 28.901 60.97 52.584 1 52.85 272 ASP G O 1
ATOM 4306 N N . ARG C 1 94 ? 27.524 59.313 53.223 1 52.27 273 ARG G N 1
ATOM 4307 C CA . ARG C 1 94 ? 28.281 58.198 52.666 1 52.99 273 ARG G CA 1
ATOM 4308 C C . ARG C 1 94 ? 27.362 56.973 52.653 1 52.26 273 ARG G C 1
ATOM 4309 O O . ARG C 1 94 ? 26.291 57.003 53.259 1 52.56 273 ARG G O 1
ATOM 4317 N N . ALA C 1 95 ? 27.764 55.907 51.964 1 51.62 274 ALA G N 1
ATOM 4318 C CA . ALA C 1 95 ? 26.982 54.683 51.938 1 52 274 ALA G CA 1
ATOM 4319 C C . ALA C 1 95 ? 27.108 53.943 53.283 1 52.17 274 ALA G C 1
ATOM 4320 O O . ALA C 1 95 ? 28.176 53.922 53.885 1 52.23 274 ALA G O 1
ATOM 4322 N N . TYR C 1 96 ? 26.004 53.377 53.757 1 52.15 275 TYR G N 1
ATOM 4323 C CA . TYR C 1 96 ? 25.9 52.63 55.012 1 53.42 275 TYR G CA 1
ATOM 4324 C C . TYR C 1 96 ? 25.277 51.253 54.745 1 52.47 275 TYR G C 1
ATOM 4325 O O . TYR C 1 96 ? 24.538 51.084 53.777 1 51.8 275 TYR G O 1
ATOM 4334 N N . GLY C 1 97 ? 25.523 50.302 55.639 1 52.18 276 GLY G N 1
ATOM 4335 C CA . GLY C 1 97 ? 24.93 48.979 55.525 1 52.67 276 GLY G CA 1
ATOM 4336 C C . GLY C 1 97 ? 25.905 47.847 55.298 1 53.18 276 GLY G C 1
ATOM 4337 O O . GLY C 1 97 ? 26.959 48.032 54.689 1 53.27 276 GLY G O 1
ATOM 4338 N N . HIS C 1 98 ? 25.543 46.653 55.771 1 53.53 277 HIS G N 1
ATOM 4339 C CA . HIS C 1 98 ? 26.408 45.485 55.625 1 54.25 277 HIS G CA 1
ATOM 4340 C C . HIS C 1 98 ? 25.832 44.392 54.729 1 52.88 277 HIS G C 1
ATOM 4341 O O . HIS C 1 98 ? 26.423 43.317 54.637 1 53.09 277 HIS G O 1
ATOM 4348 N N . MET C 1 99 ? 24.713 44.665 54.035 1 51.23 278 MET G N 1
ATOM 4349 C CA . MET C 1 99 ? 24.158 43.714 53.092 1 50.21 278 MET G CA 1
ATOM 4350 C C . MET C 1 99 ? 24.849 44.013 51.772 1 49.58 278 MET G C 1
ATOM 4351 O O . MET C 1 99 ? 24.372 44.844 51.008 1 49.89 278 MET G O 1
ATOM 4356 N N . ILE C 1 100 ? 26.014 43.401 51.535 1 48.43 279 ILE G N 1
ATOM 4357 C CA . ILE C 1 100 ? 26.803 43.661 50.329 1 47.73 279 ILE G CA 1
ATOM 4358 C C . ILE C 1 100 ? 26.644 42.523 49.344 1 46.34 279 ILE G C 1
ATOM 4359 O O . ILE C 1 100 ? 27.379 41.536 49.418 1 46.7 279 ILE G O 1
ATOM 4364 N N . ILE C 1 101 ? 25.695 42.657 48.412 1 44.46 280 ILE G N 1
ATOM 4365 C CA . ILE C 1 101 ? 25.376 41.604 47.457 1 44 280 ILE G CA 1
ATOM 4366 C C . ILE C 1 101 ? 26.617 41.009 46.734 1 45.26 280 ILE G C 1
ATOM 4367 O O . ILE C 1 101 ? 26.766 39.791 46.707 1 44.92 280 ILE G O 1
ATOM 4372 N N . GLU C 1 102 ? 27.525 41.855 46.224 1 46.41 281 GLU G N 1
ATOM 4373 C CA . GLU C 1 102 ? 28.741 41.408 45.539 1 48.16 281 GLU G CA 1
ATOM 4374 C C . GLU C 1 102 ? 29.656 40.539 46.433 1 49.8 281 GLU G C 1
ATOM 4375 O O . GLU C 1 102 ? 30.319 39.64 45.922 1 50.83 281 GLU G O 1
ATOM 4381 N N . GLU C 1 103 ? 29.702 40.812 47.753 1 50.05 282 GLU G N 1
ATOM 4382 C CA . GLU C 1 103 ? 30.53 40.064 48.714 1 50.62 282 GLU G CA 1
ATOM 4383 C C . GLU C 1 103 ? 30.046 38.645 48.991 1 50.57 282 GLU G C 1
ATOM 4384 O O . GLU C 1 103 ? 30.793 37.85 49.564 1 51.08 282 GLU G O 1
ATOM 4390 N N . GLY C 1 104 ? 28.803 38.339 48.635 1 49.67 283 GLY G N 1
ATOM 4391 C CA . GLY C 1 104 ? 28.256 37.01 48.85 1 49.62 283 GLY G CA 1
ATOM 4392 C C . GLY C 1 104 ? 28.828 35.973 47.913 1 49.61 283 GLY G C 1
ATOM 4393 O O . GLY C 1 104 ? 29.6 36.298 47.008 1 49.46 283 GLY G O 1
ATOM 4394 N N . ARG C 1 105 ? 28.432 34.718 48.105 1 49.5 284 ARG G N 1
ATOM 4395 C CA . ARG C 1 105 ? 28.892 33.619 47.258 1 50.13 284 ARG G CA 1
ATOM 4396 C C . ARG C 1 105 ? 28.373 33.757 45.808 1 49.7 284 ARG G C 1
ATOM 4397 O O . ARG C 1 105 ? 27.542 34.631 45.519 1 49.3 284 ARG G O 1
ATOM 4405 N N . GLU C 1 106 ? 28.897 32.917 44.898 1 49.17 285 GLU G N 1
ATOM 4406 C CA . GLU C 1 106 ? 28.553 32.886 43.475 1 49.18 285 GLU G CA 1
ATOM 4407 C C . GLU C 1 106 ? 27.094 32.509 43.241 1 47.73 285 GLU G C 1
ATOM 4408 O O . GLU C 1 106 ? 26.501 32.946 42.261 1 48.16 285 GLU G O 1
ATOM 4414 N N . ASN C 1 107 ? 26.53 31.673 44.109 1 45.95 286 ASN G N 1
ATOM 4415 C CA . ASN C 1 107 ? 25.146 31.235 43.994 1 45.43 286 ASN G CA 1
ATOM 4416 C C . ASN C 1 107 ? 24.337 31.995 45.034 1 43.03 286 ASN G C 1
ATOM 4417 O O . ASN C 1 107 ? 24.697 31.971 46.21 1 43.11 286 ASN G O 1
ATOM 4422 N N . GLN C 1 108 ? 23.305 32.738 44.601 1 40.04 287 GLN G N 1
ATOM 4423 C CA . GLN C 1 108 ? 22.531 33.547 45.516 1 37.73 287 GLN G CA 1
ATOM 4424 C C . GLN C 1 108 ? 21.024 33.358 45.388 1 36.56 287 GLN G C 1
ATOM 4425 O O . GLN C 1 108 ? 20.494 32.989 44.334 1 36.47 287 GLN G O 1
ATOM 4431 N N . VAL C 1 109 ? 20.346 33.597 46.494 1 35.03 288 VAL G N 1
ATOM 4432 C CA . VAL C 1 109 ? 18.902 33.659 46.546 1 34.89 288 VAL G CA 1
ATOM 4433 C C . VAL C 1 109 ? 18.6 35.084 47.027 1 34.3 288 VAL G C 1
ATOM 4434 O O . VAL C 1 109 ? 19.187 35.543 48.009 1 35.13 288 VAL G O 1
ATOM 4438 N N . TRP C 1 110 ? 17.781 35.816 46.289 1 32.51 289 TRP G N 1
ATOM 4439 C CA . TRP C 1 110 ? 17.382 37.164 46.676 1 31.97 289 TRP G CA 1
ATOM 4440 C C . TRP C 1 110 ? 15.881 37.14 46.912 1 30.89 289 TRP G C 1
ATOM 4441 O O . TRP C 1 110 ? 15.153 36.617 46.079 1 31.25 289 TRP G O 1
ATOM 4452 N N . ILE C 1 111 ? 15.415 37.736 48.011 1 29.34 290 ILE G N 1
ATOM 4453 C CA . ILE C 1 111 ? 14 37.799 48.334 1 29.55 290 ILE G CA 1
ATOM 4454 C C . ILE C 1 111 ? 13.615 39.259 48.635 1 30.08 290 ILE G C 1
ATOM 4455 O O . ILE C 1 111 ? 14.171 39.865 49.544 1 30.3 290 ILE G O 1
ATOM 4460 N N . ALA C 1 112 ? 12.652 39.801 47.896 1 29.71 291 ALA G N 1
ATOM 4461 C CA . ALA C 1 112 ? 12.188 41.159 48.108 1 29.71 291 ALA G CA 1
ATOM 4462 C C . ALA C 1 112 ? 10.699 41.191 48.388 1 29.91 291 ALA G C 1
ATOM 4463 O O . ALA C 1 112 ? 9.909 40.536 47.705 1 30.75 291 ALA G O 1
ATOM 4465 N N . GLY C 1 113 ? 10.326 41.955 49.391 1 28.59 292 GLY G N 1
ATOM 4466 C CA . GLY C 1 113 ? 8.932 42.199 49.715 1 28.72 292 GLY G CA 1
ATOM 4467 C C . GLY C 1 113 ? 8.64 43.662 49.449 1 29.76 292 GLY G C 1
ATOM 4468 O O . GLY C 1 113 ? 9.29 44.529 50.045 1 30.46 292 GLY G O 1
ATOM 4469 N N . GLY C 1 114 ? 7.731 43.939 48.508 1 29.26 293 GLY G N 1
ATOM 4470 C CA . GLY C 1 114 ? 7.344 45.3 48.141 1 29.75 293 GLY G CA 1
ATOM 4471 C C . GLY C 1 114 ? 8.497 46.238 47.818 1 29.88 293 GLY G C 1
ATOM 4472 O O . GLY C 1 114 ? 9.371 45.895 47.018 1 29.74 293 GLY G O 1
ATOM 4473 N N . ILE C 1 115 ? 8.568 47.389 48.499 1 29.63 294 ILE G N 1
ATOM 4474 C CA . ILE C 1 115 ? 9.661 48.366 48.261 1 29.7 294 ILE G CA 1
ATOM 4475 C C . ILE C 1 115 ? 11.059 47.817 48.657 1 28.83 294 ILE G C 1
ATOM 4476 O O . ILE C 1 115 ? 12.066 48.399 48.287 1 27.78 294 ILE G O 1
ATOM 4481 N N . GLY C 1 116 ? 11.118 46.668 49.334 1 28.92 295 GLY G N 1
ATOM 4482 C CA . GLY C 1 116 ? 12.384 46.004 49.626 1 28.93 295 GLY G CA 1
ATOM 4483 C C . GLY C 1 116 ? 13.124 45.558 48.371 1 29.16 295 GLY G C 1
ATOM 4484 O O . GLY C 1 116 ? 14.265 45.108 48.435 1 29.92 295 GLY G O 1
ATOM 4485 N N . ILE C 1 117 ? 12.504 45.699 47.206 1 28.97 296 ILE G N 1
ATOM 4486 C CA . ILE C 1 117 ? 13.138 45.386 45.93 1 29.31 296 ILE G CA 1
ATOM 4487 C C . ILE C 1 117 ? 14.285 46.344 45.588 1 29.19 296 ILE G C 1
ATOM 4488 O O . ILE C 1 117 ? 15.195 45.961 44.852 1 28.6 296 ILE G O 1
ATOM 4493 N N . THR C 1 118 ? 14.282 47.564 46.159 1 29.56 297 THR G N 1
ATOM 4494 C CA . THR C 1 118 ? 15.209 48.631 45.765 1 30.77 297 THR G CA 1
ATOM 4495 C C . THR C 1 118 ? 16.691 48.266 45.819 1 30.77 297 THR G C 1
ATOM 4496 O O . THR C 1 118 ? 17.319 48.526 44.784 1 31.45 297 THR G O 1
ATOM 4500 N N . PRO C 1 119 ? 17.298 47.638 46.868 1 30.42 298 PRO G N 1
ATOM 4501 C CA . PRO C 1 119 ? 18.729 47.299 46.76 1 30.6 298 PRO G CA 1
ATOM 4502 C C . PRO C 1 119 ? 19.019 46.304 45.637 1 30.55 298 PRO G C 1
ATOM 4503 O O . PRO C 1 119 ? 20.083 46.384 45.011 1 30.91 298 PRO G O 1
ATOM 4507 N N . PHE C 1 120 ? 18.061 45.419 45.33 1 30.06 299 PHE G N 1
ATOM 4508 C CA . PHE C 1 120 ? 18.233 44.453 44.242 1 29.75 299 PHE G CA 1
ATOM 4509 C C . PHE C 1 120 ? 18.256 45.131 42.889 1 30.16 299 PHE G C 1
ATOM 4510 O O . PHE C 1 120 ? 19.074 44.757 42.044 1 30.16 299 PHE G O 1
ATOM 4518 N N . ILE C 1 121 ? 17.427 46.189 42.706 1 29.63 300 ILE G N 1
ATOM 4519 C CA . ILE C 1 121 ? 17.42 46.968 41.462 1 30.07 300 ILE G CA 1
ATOM 4520 C C . ILE C 1 121 ? 18.775 47.628 41.219 1 30.68 300 ILE G C 1
ATOM 4521 O O . ILE C 1 121 ? 19.243 47.666 40.066 1 30.59 300 ILE G O 1
ATOM 4526 N N . SER C 1 122 ? 19.442 48.132 42.288 1 31.28 301 SER G N 1
ATOM 4527 C CA . SER C 1 122 ? 20.762 48.745 42.097 1 32.79 301 SER G CA 1
ATOM 4528 C C . SER C 1 122 ? 21.758 47.743 41.507 1 32.31 301 SER G C 1
ATOM 4529 O O . SER C 1 122 ? 22.479 48.085 40.579 1 32.04 301 SER G O 1
ATOM 4532 N N . TYR C 1 123 ? 21.742 46.489 41.999 1 32.01 302 TYR G N 1
ATOM 4533 C CA . TYR C 1 123 ? 22.626 45.454 41.478 1 32.03 302 TYR G CA 1
ATOM 4534 C C . TYR C 1 123 ? 22.354 45.171 40.016 1 31.31 302 TYR G C 1
ATOM 4535 O O . TYR C 1 123 ? 23.29 45.14 39.219 1 31.57 302 TYR G O 1
ATOM 4544 N N . ILE C 1 124 ? 21.082 44.964 39.669 1 31.04 303 ILE G N 1
ATOM 4545 C CA . ILE C 1 124 ? 20.617 44.684 38.316 1 31.93 303 ILE G CA 1
ATOM 4546 C C . ILE C 1 124 ? 21.007 45.785 37.342 1 33.82 303 ILE G C 1
ATOM 4547 O O . ILE C 1 124 ? 21.489 45.5 36.233 1 34.62 303 ILE G O 1
ATOM 4552 N N . ARG C 1 125 ? 20.823 47.038 37.755 1 33.67 304 ARG G N 1
ATOM 4553 C CA . ARG C 1 125 ? 21.184 48.171 36.909 1 34.68 304 ARG G CA 1
ATOM 4554 C C . ARG C 1 125 ? 22.679 48.279 36.713 1 35.71 304 ARG G C 1
ATOM 4555 O O . ARG C 1 125 ? 23.126 48.614 35.625 1 36.17 304 ARG G O 1
ATOM 4563 N N . GLU C 1 126 ? 23.455 47.983 37.75 1 36.2 305 GLU G N 1
ATOM 4564 C CA . GLU C 1 126 ? 24.906 48.099 37.665 1 37.04 305 GLU G CA 1
ATOM 4565 C C . GLU C 1 126 ? 25.6 46.855 37.071 1 37 305 GLU G C 1
ATOM 4566 O O . GLU C 1 126 ? 26.789 46.911 36.761 1 36.99 305 GLU G O 1
ATOM 4572 N N . HIS C 1 127 ? 24.856 45.754 36.864 1 36.13 306 HIS G N 1
ATOM 4573 C CA . HIS C 1 127 ? 25.411 44.565 36.24 1 36.37 306 HIS G CA 1
ATOM 4574 C C . HIS C 1 127 ? 24.536 44.166 35.051 1 36.45 306 HIS G C 1
ATOM 4575 O O . HIS C 1 127 ? 23.823 43.169 35.138 1 35.37 306 HIS G O 1
ATOM 4582 N N . PRO C 1 128 ? 24.581 44.921 33.917 1 37.25 307 PRO G N 1
ATOM 4583 C CA . PRO C 1 128 ? 23.775 44.554 32.733 1 37.35 307 PRO G CA 1
ATOM 4584 C C . PRO C 1 128 ? 23.818 43.071 32.392 1 37 307 PRO G C 1
ATOM 4585 O O . PRO C 1 128 ? 22.79 42.458 32.131 1 37.03 307 PRO G O 1
ATOM 4589 N N . ILE C 1 129 ? 25.011 42.483 32.47 1 36.58 308 ILE G N 1
ATOM 4590 C CA . ILE C 1 129 ? 25.191 41.054 32.316 1 37.04 308 ILE G CA 1
ATOM 4591 C C . ILE C 1 129 ? 25.509 40.526 33.728 1 36.1 308 ILE G C 1
ATOM 4592 O O . ILE C 1 129 ? 26.439 41.007 34.375 1 35.97 308 ILE G O 1
ATOM 4597 N N . LEU C 1 130 ? 24.75 39.542 34.18 1 35.4 309 LEU G N 1
ATOM 4598 C CA . LEU C 1 130 ? 24.868 38.927 35.496 1 35.85 309 LEU G CA 1
ATOM 4599 C C . LEU C 1 130 ? 25.909 37.828 35.458 1 36.82 309 LEU G C 1
ATOM 4600 O O . LEU C 1 130 ? 25.809 36.929 34.633 1 36.99 309 LEU G O 1
ATOM 4605 N N . ASP C 1 131 ? 26.901 37.883 36.351 1 37.3 310 ASP G N 1
ATOM 4606 C CA . ASP C 1 131 ? 27.923 36.839 36.42 1 38.53 310 ASP G CA 1
ATOM 4607 C C . ASP C 1 131 ? 27.52 35.737 37.406 1 40.31 310 ASP G C 1
ATOM 4608 O O . ASP C 1 131 ? 27.819 34.574 37.17 1 41.42 310 ASP G O 1
ATOM 4613 N N . LYS C 1 132 ? 26.829 36.094 38.489 1 40.18 311 LYS G N 1
ATOM 4614 C CA . LYS C 1 132 ? 26.391 35.132 39.509 1 41.3 311 LYS G CA 1
ATOM 4615 C C . LYS C 1 132 ? 25.156 34.312 39.061 1 42 311 LYS G C 1
ATOM 4616 O O . LYS C 1 132 ? 24.523 34.638 38.057 1 42.3 311 LYS G O 1
ATOM 4622 N N . GLN C 1 133 ? 24.816 33.245 39.799 1 41.83 312 GLN G N 1
ATOM 4623 C CA . GLN C 1 133 ? 23.623 32.462 39.514 1 42.26 312 GLN G CA 1
ATOM 4624 C C . GLN C 1 133 ? 22.623 32.917 40.574 1 41.71 312 GLN G C 1
ATOM 4625 O O . GLN C 1 133 ? 22.884 32.752 41.759 1 42.36 312 GLN G O 1
ATOM 4631 N N . VAL C 1 134 ? 21.543 33.58 40.166 1 40.53 313 VAL G N 1
ATOM 4632 C CA . VAL C 1 134 ? 20.604 34.186 41.114 1 39.68 313 VAL G CA 1
ATOM 4633 C C . VAL C 1 134 ? 19.183 33.689 40.969 1 39.29 313 VAL G C 1
ATOM 4634 O O . VAL C 1 134 ? 18.655 33.69 39.864 1 39.28 313 VAL G O 1
ATOM 4638 N N . HIS C 1 135 ? 18.524 33.357 42.1 1 38.65 314 HIS G N 1
ATOM 4639 C CA . HIS C 1 135 ? 17.101 33.023 42.097 1 39.31 314 HIS G CA 1
ATOM 4640 C C . HIS C 1 135 ? 16.444 34.186 42.825 1 37.35 314 HIS G C 1
ATOM 4641 O O . HIS C 1 135 ? 16.761 34.413 43.99 1 37.01 314 HIS G O 1
ATOM 4648 N N . PHE C 1 136 ? 15.626 34.98 42.129 1 36.34 315 PHE G N 1
ATOM 4649 C CA . PHE C 1 136 ? 14.993 36.16 42.7 1 36.11 315 PHE G CA 1
ATOM 4650 C C . PHE C 1 136 ? 13.493 35.967 42.928 1 35.79 315 PHE G C 1
ATOM 4651 O O . PHE C 1 136 ? 12.757 35.662 41.998 1 35.98 315 PHE G O 1
ATOM 4659 N N . TYR C 1 137 ? 13.056 36.14 44.175 1 34.8 316 TYR G N 1
ATOM 4660 C CA . TYR C 1 137 ? 11.667 36.047 44.582 1 34.56 316 TYR G CA 1
ATOM 4661 C C . TYR C 1 137 ? 11.211 37.454 44.922 1 33.47 316 TYR G C 1
ATOM 4662 O O . TYR C 1 137 ? 11.762 38.069 45.83 1 32.67 316 TYR G O 1
ATOM 4671 N N . TYR C 1 138 ? 10.249 37.985 44.163 1 32.81 317 TYR G N 1
ATOM 4672 C CA . TYR C 1 138 ? 9.712 39.325 44.403 1 32.3 317 TYR G CA 1
ATOM 4673 C C . TYR C 1 138 ? 8.242 39.204 44.762 1 32.44 317 TYR G C 1
ATOM 4674 O O . TYR C 1 138 ? 7.434 38.83 43.923 1 33.07 317 TYR G O 1
ATOM 4683 N N . SER C 1 139 ? 7.887 39.547 46 1 31.74 318 SER G N 1
ATOM 4684 C CA . SER C 1 139 ? 6.513 39.469 46.458 1 32.28 318 SER G CA 1
ATOM 4685 C C . SER C 1 139 ? 5.923 40.854 46.55 1 32.67 318 SER G C 1
ATOM 4686 O O . SER C 1 139 ? 6.536 41.754 47.128 1 33.14 318 SER G O 1
ATOM 4689 N N . PHE C 1 140 ? 4.716 41.027 46.022 1 32.22 319 PHE G N 1
ATOM 4690 C CA . PHE C 1 140 ? 4.048 42.329 46.055 1 32.95 319 PHE G CA 1
ATOM 4691 C C . PHE C 1 140 ? 2.54 42.15 46.293 1 33.03 319 PHE G C 1
ATOM 4692 O O . PHE C 1 140 ? 1.975 41.127 45.903 1 32.36 319 PHE G O 1
ATOM 4700 N N . ARG C 1 141 ? 1.916 43.111 46.994 1 34.29 320 ARG G N 1
ATOM 4701 C CA . ARG C 1 141 ? 0.49 43.066 47.353 1 36.34 320 ARG G CA 1
ATOM 4702 C C . ARG C 1 141 ? -0.415 43.567 46.223 1 36.93 320 ARG G C 1
ATOM 4703 O O . ARG C 1 141 ? -0.966 44.655 46.311 1 36.85 320 ARG G O 1
ATOM 4711 N N . GLY C 1 142 ? -0.577 42.762 45.183 1 37.61 321 GLY G N 1
ATOM 4712 C CA . GLY C 1 142 ? -1.417 43.141 44.051 1 38.78 321 GLY G CA 1
ATOM 4713 C C . GLY C 1 142 ? -0.617 43.852 42.978 1 39.16 321 GLY G C 1
ATOM 4714 O O . GLY C 1 142 ? 0.379 44.503 43.287 1 38.71 321 GLY G O 1
ATOM 4715 N N . ASP C 1 143 ? -1.058 43.745 41.717 1 39.99 322 ASP G N 1
ATOM 4716 C CA . ASP C 1 143 ? -0.411 44.365 40.558 1 41.4 322 ASP G CA 1
ATOM 4717 C C . ASP C 1 143 ? -0.219 45.862 40.688 1 40.96 322 ASP G C 1
ATOM 4718 O O . ASP C 1 143 ? 0.776 46.401 40.193 1 41.22 322 ASP G O 1
ATOM 4723 N N . GLU C 1 144 ? -1.175 46.544 41.32 1 40.1 323 GLU G N 1
ATOM 4724 C CA . GLU C 1 144 ? -1.066 47.99 41.507 1 40.22 323 GLU G CA 1
ATOM 4725 C C . GLU C 1 144 ? 0.133 48.374 42.418 1 39.41 323 GLU G C 1
ATOM 4726 O O . GLU C 1 144 ? 0.562 49.525 42.398 1 40.17 323 GLU G O 1
ATOM 4732 N N . ASN C 1 145 ? 0.66 47.419 43.214 1 37.63 324 ASN G N 1
ATOM 4733 C CA . ASN C 1 145 ? 1.774 47.65 44.13 1 36.66 324 ASN G CA 1
ATOM 4734 C C . ASN C 1 145 ? 3.142 47.153 43.615 1 35.91 324 ASN G C 1
ATOM 4735 O O . ASN C 1 145 ? 4.167 47.379 44.264 1 35.91 324 ASN G O 1
ATOM 4740 N N . ALA C 1 146 ? 3.162 46.495 42.462 1 35.32 325 ALA G N 1
ATOM 4741 C CA . ALA C 1 146 ? 4.406 46.053 41.852 1 35.79 325 ALA G CA 1
ATOM 4742 C C . ALA C 1 146 ? 5.147 47.252 41.221 1 36.08 325 ALA G C 1
ATOM 4743 O O . ALA C 1 146 ? 4.52 48.211 40.767 1 36.8 325 ALA G O 1
ATOM 4745 N N . VAL C 1 147 ? 6.478 47.224 41.268 1 34.8 326 VAL G N 1
ATOM 4746 C CA . VAL C 1 147 ? 7.349 48.221 40.642 1 34.06 326 VAL G CA 1
ATOM 4747 C C . VAL C 1 147 ? 8.415 47.473 39.84 1 33.76 326 VAL G C 1
ATOM 4748 O O . VAL C 1 147 ? 8.74 46.316 40.156 1 33.58 326 VAL G O 1
ATOM 4752 N N . TYR C 1 148 ? 8.957 48.131 38.811 1 33.25 327 TYR G N 1
ATOM 4753 C CA . TYR C 1 148 ? 10.056 47.606 37.978 1 33.1 327 TYR G CA 1
ATOM 4754 C C . TYR C 1 148 ? 9.803 46.27 37.27 1 34.23 327 TYR G C 1
ATOM 4755 O O . TYR C 1 148 ? 10.772 45.562 36.98 1 35.05 327 TYR G O 1
ATOM 4764 N N . LEU C 1 149 ? 8.544 45.92 36.959 1 34.85 328 LEU G N 1
ATOM 4765 C CA . LEU C 1 149 ? 8.269 44.627 36.307 1 35.88 328 LEU G CA 1
ATOM 4766 C C . LEU C 1 149 ? 8.902 44.485 34.911 1 36.4 328 LEU G C 1
ATOM 4767 O O . LEU C 1 149 ? 9.445 43.431 34.609 1 37.16 328 LEU G O 1
ATOM 4772 N N . ASP C 1 150 ? 8.857 45.519 34.09 1 36.48 329 ASP G N 1
ATOM 4773 C CA . ASP C 1 150 ? 9.49 45.495 32.76 1 37.58 329 ASP G CA 1
ATOM 4774 C C . ASP C 1 150 ? 11.03 45.344 32.896 1 36.8 329 ASP G C 1
ATOM 4775 O O . ASP C 1 150 ? 11.65 44.593 32.15 1 37.45 329 ASP G O 1
ATOM 4780 N N . LEU C 1 151 ? 11.622 46.033 33.861 1 35.44 330 LEU G N 1
ATOM 4781 C CA . LEU C 1 151 ? 13.054 45.962 34.133 1 35.74 330 LEU G CA 1
ATOM 4782 C C . LEU C 1 151 ? 13.47 44.501 34.489 1 35.33 330 LEU G C 1
ATOM 4783 O O . LEU C 1 151 ? 14.445 43.981 33.938 1 35.25 330 LEU G O 1
ATOM 4788 N N . LEU C 1 152 ? 12.713 43.84 35.379 1 34.46 331 LEU G N 1
ATOM 4789 C CA . LEU C 1 152 ? 12.983 42.464 35.81 1 34.54 331 LEU G CA 1
ATOM 4790 C C . LEU C 1 152 ? 12.809 41.455 34.679 1 36.05 331 LEU G C 1
ATOM 4791 O O . LEU C 1 152 ? 13.63 40.542 34.516 1 36.02 331 LEU G O 1
ATOM 4796 N N . ARG C 1 153 ? 11.735 41.609 33.901 1 37.21 332 ARG G N 1
ATOM 4797 C CA . ARG C 1 153 ? 11.468 40.704 32.794 1 38.59 332 ARG G CA 1
ATOM 4798 C C . ARG C 1 153 ? 12.543 40.828 31.723 1 38.49 332 ARG G C 1
ATOM 4799 O O . ARG C 1 153 ? 13.002 39.808 31.223 1 39.23 332 ARG G O 1
ATOM 4807 N N . ASN C 1 154 ? 12.967 42.057 31.4 1 38.11 333 ASN G N 1
ATOM 4808 C CA . ASN C 1 154 ? 14.041 42.27 30.424 1 39.14 333 ASN G CA 1
ATOM 4809 C C . ASN C 1 154 ? 15.36 41.661 30.914 1 39.06 333 ASN G C 1
ATOM 4810 O O . ASN C 1 154 ? 16.09 41.058 30.121 1 39.44 333 ASN G O 1
ATOM 4815 N N . TYR C 1 155 ? 15.657 41.8 32.223 1 37.94 334 TYR G N 1
ATOM 4816 C CA . TYR C 1 155 ? 16.872 41.238 32.827 1 37.53 334 TYR G CA 1
ATOM 4817 C C . TYR C 1 155 ? 16.862 39.714 32.771 1 38.75 334 TYR G C 1
ATOM 4818 O O . TYR C 1 155 ? 17.873 39.119 32.455 1 39.41 334 TYR G O 1
ATOM 4827 N N . ALA C 1 156 ? 15.72 39.08 33.034 1 39.5 335 ALA G N 1
ATOM 4828 C CA . ALA C 1 156 ? 15.599 37.62 32.955 1 40.64 335 ALA G CA 1
ATOM 4829 C C . ALA C 1 156 ? 15.735 37.115 31.503 1 42.46 335 ALA G C 1
ATOM 4830 O O . ALA C 1 156 ? 16.228 36.011 31.266 1 42.88 335 ALA G O 1
ATOM 4832 N N . GLN C 1 157 ? 15.274 37.915 30.545 1 43.28 336 GLN G N 1
ATOM 4833 C CA . GLN C 1 157 ? 15.324 37.618 29.114 1 44.62 336 GLN G CA 1
ATOM 4834 C C . GLN C 1 157 ? 16.792 37.64 28.657 1 44.86 336 GLN G C 1
ATOM 4835 O O . GLN C 1 157 ? 17.237 36.732 27.953 1 45.32 336 GLN G O 1
ATOM 4841 N N . LYS C 1 158 ? 17.548 38.663 29.094 1 44.21 337 LYS G N 1
ATOM 4842 C CA . LYS C 1 158 ? 18.945 38.857 28.733 1 44.64 337 LYS G CA 1
ATOM 4843 C C . LYS C 1 158 ? 19.882 37.918 29.494 1 44.95 337 LYS G C 1
ATOM 4844 O O . LYS C 1 158 ? 20.899 37.513 28.949 1 45.74 337 LYS G O 1
ATOM 4850 N N . ASN C 1 159 ? 19.529 37.55 30.743 1 44.03 338 ASN G N 1
ATOM 4851 C CA . ASN C 1 159 ? 20.356 36.71 31.604 1 43.6 338 ASN G CA 1
ATOM 4852 C C . ASN C 1 159 ? 19.672 35.409 32.015 1 44.35 338 ASN G C 1
ATOM 4853 O O . ASN C 1 159 ? 18.935 35.382 33.007 1 44.14 338 ASN G O 1
ATOM 4858 N N . PRO C 1 160 ? 19.969 34.301 31.311 1 45.04 339 PRO G N 1
ATOM 4859 C CA . PRO C 1 160 ? 19.353 33.011 31.677 1 45.6 339 PRO G CA 1
ATOM 4860 C C . PRO C 1 160 ? 19.691 32.52 33.091 1 45.51 339 PRO G C 1
ATOM 4861 O O . PRO C 1 160 ? 18.923 31.762 33.672 1 45.94 339 PRO G O 1
ATOM 4865 N N . ASN C 1 161 ? 20.819 32.984 33.656 1 44.41 340 ASN G N 1
ATOM 4866 C CA . ASN C 1 161 ? 21.244 32.667 35.025 1 43.71 340 ASN G CA 1
ATOM 4867 C C . ASN C 1 161 ? 20.471 33.44 36.123 1 42.24 340 ASN G C 1
ATOM 4868 O O . ASN C 1 161 ? 20.705 33.228 37.318 1 42.31 340 ASN G O 1
ATOM 4873 N N . PHE C 1 162 ? 19.543 34.315 35.718 1 40.61 341 PHE G N 1
ATOM 4874 C CA . PHE C 1 162 ? 18.685 35.049 36.632 1 39.6 341 PHE G CA 1
ATOM 4875 C C . PHE C 1 162 ? 17.291 34.395 36.567 1 40.23 341 PHE G C 1
ATOM 4876 O O . PHE C 1 162 ? 16.564 34.59 35.597 1 40.48 341 PHE G O 1
ATOM 4884 N N . GLU C 1 163 ? 16.929 33.604 37.578 1 40.58 342 GLU G N 1
ATOM 4885 C CA . GLU C 1 163 ? 15.621 32.953 37.62 1 41.2 342 GLU G CA 1
ATOM 4886 C C . GLU C 1 163 ? 14.666 33.856 38.383 1 40.51 342 GLU G C 1
ATOM 4887 O O . GLU C 1 163 ? 14.854 34.08 39.574 1 40.33 342 GLU G O 1
ATOM 4893 N N . LEU C 1 164 ? 13.657 34.378 37.692 1 39.53 343 LEU G N 1
ATOM 4894 C CA . LEU C 1 164 ? 12.696 35.317 38.24 1 39.46 343 LEU G CA 1
ATOM 4895 C C . LEU C 1 164 ? 11.402 34.631 38.725 1 39.46 343 LEU G C 1
ATOM 4896 O O . LEU C 1 164 ? 10.809 33.833 38.009 1 39.45 343 LEU G O 1
ATOM 4901 N N . HIS C 1 165 ? 10.978 34.942 39.942 1 39.45 344 HIS G N 1
ATOM 4902 C CA . HIS C 1 165 ? 9.733 34.421 40.513 1 40.07 344 HIS G CA 1
ATOM 4903 C C . HIS C 1 165 ? 8.962 35.625 41.014 1 39.94 344 HIS G C 1
ATOM 4904 O O . HIS C 1 165 ? 9.389 36.262 41.985 1 39.64 344 HIS G O 1
ATOM 4911 N N . LEU C 1 166 ? 7.867 35.973 40.323 1 39.37 345 LEU G N 1
ATOM 4912 C CA . LEU C 1 166 ? 6.999 37.075 40.707 1 39.72 345 LEU G CA 1
ATOM 4913 C C . LEU C 1 166 ? 5.845 36.489 41.542 1 40.01 345 LEU G C 1
ATOM 4914 O O . LEU C 1 166 ? 5.224 35.504 41.145 1 40.99 345 LEU G O 1
ATOM 4919 N N . ILE C 1 167 ? 5.616 37.041 42.728 1 38.74 346 ILE G N 1
ATOM 4920 C CA . ILE C 1 167 ? 4.594 36.538 43.637 1 37.98 346 ILE G CA 1
ATOM 4921 C C . ILE C 1 167 ? 3.601 37.642 43.911 1 36.5 346 ILE G C 1
ATOM 4922 O O . ILE C 1 167 ? 3.961 38.618 44.571 1 35.8 346 ILE G O 1
ATOM 4927 N N . ASP C 1 168 ? 2.365 37.508 43.42 1 35.73 347 ASP G N 1
ATOM 4928 C CA . ASP C 1 168 ? 1.342 38.464 43.782 1 35.68 347 ASP G CA 1
ATOM 4929 C C . ASP C 1 168 ? 0.757 37.82 45.069 1 35.09 347 ASP G C 1
ATOM 4930 O O . ASP C 1 168 ? 0.065 36.813 44.983 1 34.87 347 ASP G O 1
ATOM 4935 N N . SER C 1 169 ? 1.11 38.36 46.251 1 34.29 348 SER G N 1
ATOM 4936 C CA . SER C 1 169 ? 0.673 37.786 47.517 1 34.21 348 SER G CA 1
ATOM 4937 C C . SER C 1 169 ? -0.843 37.811 47.708 1 34.57 348 SER G C 1
ATOM 4938 O O . SER C 1 169 ? -1.368 36.984 48.448 1 34.58 348 SER G O 1
ATOM 4941 N N . THR C 1 170 ? -1.549 38.734 47.06 1 34.82 349 THR G N 1
ATOM 4942 C CA . THR C 1 170 ? -3.008 38.768 47.154 1 35.97 349 THR G CA 1
ATOM 4943 C C . THR C 1 170 ? -3.671 37.592 46.389 1 38.13 349 THR G C 1
ATOM 4944 O O . THR C 1 170 ? -4.813 37.25 46.679 1 38.12 349 THR G O 1
ATOM 4948 N N . LYS C 1 171 ? -2.947 36.958 45.454 1 39.58 350 LYS G N 1
ATOM 4949 C CA . LYS C 1 171 ? -3.432 35.821 44.662 1 41.6 350 LYS G CA 1
ATOM 4950 C C . LYS C 1 171 ? -2.907 34.486 45.186 1 42.61 350 LYS G C 1
ATOM 4951 O O . LYS C 1 171 ? -3.658 33.519 45.224 1 43.83 350 LYS G O 1
ATOM 4957 N N . ASP C 1 172 ? -1.624 34.411 45.559 1 42.25 351 ASP G N 1
ATOM 4958 C CA . ASP C 1 172 ? -1.027 33.158 46.032 1 43.06 351 ASP G CA 1
ATOM 4959 C C . ASP C 1 172 ? -0.738 33.097 47.538 1 41.84 351 ASP G C 1
ATOM 4960 O O . ASP C 1 172 ? -0.279 32.064 48.026 1 42.14 351 ASP G O 1
ATOM 4965 N N . GLY C 1 173 ? -0.906 34.207 48.237 1 39.92 352 GLY G N 1
ATOM 4966 C CA . GLY C 1 173 ? -0.552 34.292 49.643 1 39.03 352 GLY G CA 1
ATOM 4967 C C . GLY C 1 173 ? 0.9 34.697 49.832 1 38.1 352 GLY G C 1
ATOM 4968 O O . GLY C 1 173 ? 1.699 34.647 48.887 1 37.08 352 GLY G O 1
ATOM 4969 N N . TYR C 1 174 ? 1.273 35.092 51.068 1 38.09 353 TYR G N 1
ATOM 4970 C CA . TYR C 1 174 ? 2.649 35.47 51.427 1 39.21 353 TYR G CA 1
ATOM 4971 C C . TYR C 1 174 ? 3.631 34.373 50.994 1 39.07 353 TYR G C 1
ATOM 4972 O O . TYR C 1 174 ? 3.308 33.188 51.076 1 38.46 353 TYR G O 1
ATOM 4981 N N . LEU C 1 175 ? 4.825 34.763 50.561 1 39.05 354 LEU G N 1
ATOM 4982 C CA . LEU C 1 175 ? 5.847 33.814 50.155 1 39.97 354 LEU G CA 1
ATOM 4983 C C . LEU C 1 175 ? 6.234 32.881 51.312 1 41.69 354 LEU G C 1
ATOM 4984 O O . LEU C 1 175 ? 6.474 33.337 52.423 1 40.99 354 LEU G O 1
ATOM 4989 N N . ASN C 1 176 ? 6.242 31.579 51.06 1 44.25 355 ASN G N 1
ATOM 4990 C CA . ASN C 1 176 ? 6.636 30.599 52.069 1 47.96 355 ASN G CA 1
ATOM 4991 C C . ASN C 1 176 ? 7.691 29.665 51.478 1 50.82 355 ASN G C 1
ATOM 4992 O O . ASN C 1 176 ? 7.558 29.221 50.336 1 50.54 355 ASN G O 1
ATOM 4997 N N . PHE C 1 177 ? 8.785 29.462 52.217 1 53.4 356 PHE G N 1
ATOM 4998 C CA . PHE C 1 177 ? 9.949 28.698 51.77 1 56.65 356 PHE G CA 1
ATOM 4999 C C . PHE C 1 177 ? 10.118 27.338 52.407 1 59.92 356 PHE G C 1
ATOM 5000 O O . PHE C 1 177 ? 11.203 26.764 52.281 1 60.91 356 PHE G O 1
ATOM 5008 N N . GLU C 1 178 ? 9.095 26.82 53.094 1 61.24 357 GLU G N 1
ATOM 5009 C CA . GLU C 1 178 ? 9.209 25.521 53.748 1 63.46 357 GLU G CA 1
ATOM 5010 C C . GLU C 1 178 ? 9.355 24.389 52.732 1 64.55 357 GLU G C 1
ATOM 5011 O O . GLU C 1 178 ? 10.36 23.682 52.75 1 65.3 357 GLU G O 1
ATOM 5017 N N . GLU C 1 184 ? 22.422 24.598 48.903 1 65.29 363 GLU G N 1
ATOM 5018 C CA . GLU C 1 184 ? 23.566 24.576 49.81 1 65.5 363 GLU G CA 1
ATOM 5019 C C . GLU C 1 184 ? 24.701 25.427 49.258 1 65.05 363 GLU G C 1
ATOM 5020 O O . GLU C 1 184 ? 24.925 25.442 48.041 1 65.72 363 GLU G O 1
ATOM 5022 N N . HIS C 1 185 ? 25.427 26.125 50.159 1 63.31 364 HIS G N 1
ATOM 5023 C CA . HIS C 1 185 ? 26.535 27.025 49.811 1 61.5 364 HIS G CA 1
ATOM 5024 C C . HIS C 1 185 ? 26.058 28.247 49.006 1 58.66 364 HIS G C 1
ATOM 5025 O O . HIS C 1 185 ? 26.793 28.776 48.168 1 59.36 364 HIS G O 1
ATOM 5032 N N . ALA C 1 186 ? 24.823 28.677 49.245 1 55.17 365 ALA G N 1
ATOM 5033 C CA . ALA C 1 186 ? 24.291 29.866 48.587 1 52.43 365 ALA G CA 1
ATOM 5034 C C . ALA C 1 186 ? 24.185 30.978 49.613 1 48.99 365 ALA G C 1
ATOM 5035 O O . ALA C 1 186 ? 24.051 30.691 50.805 1 49.79 365 ALA G O 1
ATOM 5037 N N . THR C 1 187 ? 24.279 32.236 49.18 1 45.61 366 THR G N 1
ATOM 5038 C CA . THR C 1 187 ? 24.053 33.338 50.11 1 43 366 THR G CA 1
ATOM 5039 C C . THR C 1 187 ? 22.634 33.813 49.877 1 39.62 366 THR G C 1
ATOM 5040 O O . THR C 1 187 ? 22.225 33.976 48.733 1 39.26 366 THR G O 1
ATOM 5044 N N . VAL C 1 188 ? 21.868 33.975 50.942 1 37.29 367 VAL G N 1
ATOM 5045 C CA . VAL C 1 188 ? 20.498 34.471 50.827 1 36.38 367 VAL G CA 1
ATOM 5046 C C . VAL C 1 188 ? 20.508 35.923 51.272 1 36.17 367 VAL G C 1
ATOM 5047 O O . VAL C 1 188 ? 20.999 36.216 52.365 1 36.7 367 VAL G O 1
ATOM 5051 N N . TYR C 1 189 ? 19.996 36.832 50.416 1 35.01 368 TYR G N 1
ATOM 5052 C CA . TYR C 1 189 ? 19.83 38.256 50.699 1 34.61 368 TYR G CA 1
ATOM 5053 C C . TYR C 1 189 ? 18.331 38.559 50.7 1 33.35 368 TYR G C 1
ATOM 5054 O O . TYR C 1 189 ? 17.626 38.119 49.793 1 33.37 368 TYR G O 1
ATOM 5063 N N . MET C 1 190 ? 17.841 39.27 51.712 1 32.04 369 MET G N 1
ATOM 5064 C CA . MET C 1 190 ? 16.421 39.6 51.775 1 31.65 369 MET G CA 1
ATOM 5065 C C . MET C 1 190 ? 16.203 41.048 52.132 1 31.93 369 MET G C 1
ATOM 5066 O O . MET C 1 190 ? 16.971 41.622 52.902 1 32.79 369 MET G O 1
ATOM 5071 N N . CYS C 1 191 ? 15.117 41.621 51.625 1 30.75 370 CYS G N 1
ATOM 5072 C CA . CYS C 1 191 ? 14.743 42.977 51.98 1 31.18 370 CYS G CA 1
ATOM 5073 C C . CYS C 1 191 ? 13.252 43.116 51.863 1 30.94 370 CYS G C 1
ATOM 5074 O O . CYS C 1 191 ? 12.684 42.785 50.835 1 31.51 370 CYS G O 1
ATOM 5077 N N . GLY C 1 192 ? 12.623 43.543 52.927 1 30.66 371 GLY G N 1
ATOM 5078 C CA . GLY C 1 192 ? 11.178 43.708 52.96 1 31.84 371 GLY G CA 1
ATOM 5079 C C . GLY C 1 192 ? 10.664 44.026 54.343 1 32.28 371 GLY G C 1
ATOM 5080 O O . GLY C 1 192 ? 11.443 44.345 55.246 1 32.03 371 GLY G O 1
ATOM 5081 N N . PRO C 1 193 ? 9.336 43.9 54.547 1 32.98 372 PRO G N 1
ATOM 5082 C CA . PRO C 1 193 ? 8.766 44.156 55.879 1 32.98 372 PRO G CA 1
ATOM 5083 C C . PRO C 1 193 ? 9.4 43.262 56.941 1 33.06 372 PRO G C 1
ATOM 5084 O O . PRO C 1 193 ? 9.667 42.092 56.659 1 32.25 372 PRO G O 1
ATOM 5088 N N . ILE C 1 194 ? 9.647 43.789 58.151 1 33.76 373 ILE G N 1
ATOM 5089 C CA . ILE C 1 194 ? 10.301 42.976 59.194 1 35.09 373 ILE G CA 1
ATOM 5090 C C . ILE C 1 194 ? 9.497 41.709 59.533 1 34.58 373 ILE G C 1
ATOM 5091 O O . ILE C 1 194 ? 10.092 40.663 59.76 1 34.7 373 ILE G O 1
ATOM 5096 N N . SER C 1 195 ? 8.15 41.78 59.505 1 33.73 374 SER G N 1
ATOM 5097 C CA . SER C 1 195 ? 7.305 40.606 59.748 1 33.46 374 SER G CA 1
ATOM 5098 C C . SER C 1 195 ? 7.58 39.513 58.697 1 32.67 374 SER G C 1
ATOM 5099 O O . SER C 1 195 ? 7.561 38.325 59.018 1 32.73 374 SER G O 1
ATOM 5102 N N . MET C 1 196 ? 7.815 39.914 57.452 1 31.59 375 MET G N 1
ATOM 5103 C CA . MET C 1 196 ? 8.173 38.976 56.392 1 32.4 375 MET G CA 1
ATOM 5104 C C . MET C 1 196 ? 9.607 38.437 56.596 1 32.89 375 MET G C 1
ATOM 5105 O O . MET C 1 196 ? 9.829 37.223 56.48 1 32.79 375 MET G O 1
ATOM 5110 N N . MET C 1 197 ? 10.561 39.322 56.942 1 33.06 376 MET G N 1
ATOM 5111 C CA . MET C 1 197 ? 11.952 38.901 57.167 1 34.63 376 MET G CA 1
ATOM 5112 C C . MET C 1 197 ? 12.077 37.874 58.286 1 35.63 376 MET G C 1
ATOM 5113 O O . MET C 1 197 ? 12.743 36.868 58.084 1 35.83 376 MET G O 1
ATOM 5118 N N . LYS C 1 198 ? 11.462 38.124 59.454 1 36.33 377 LYS G N 1
ATOM 5119 C CA . LYS C 1 198 ? 11.522 37.21 60.605 1 37.92 377 LYS G CA 1
ATOM 5120 C C . LYS C 1 198 ? 10.928 35.831 60.296 1 38.77 377 LYS G C 1
ATOM 5121 O O . LYS C 1 198 ? 11.462 34.812 60.737 1 39.21 377 LYS G O 1
ATOM 5127 N N . ALA C 1 199 ? 9.816 35.8 59.55 1 38.5 378 ALA G N 1
ATOM 5128 C CA . ALA C 1 199 ? 9.159 34.545 59.172 1 37.9 378 ALA G CA 1
ATOM 5129 C C . ALA C 1 199 ? 10.007 33.737 58.182 1 37.3 378 ALA G C 1
ATOM 5130 O O . ALA C 1 199 ? 10.157 32.526 58.352 1 37.05 378 ALA G O 1
ATOM 5132 N N . LEU C 1 200 ? 10.564 34.392 57.155 1 36.66 379 LEU G N 1
ATOM 5133 C CA . LEU C 1 200 ? 11.383 33.703 56.165 1 37.26 379 LEU G CA 1
ATOM 5134 C C . LEU C 1 200 ? 12.709 33.267 56.75 1 38.38 379 LEU G C 1
ATOM 5135 O O . LEU C 1 200 ? 13.143 32.149 56.483 1 38.35 379 LEU G O 1
ATOM 5140 N N . ALA C 1 201 ? 13.31 34.094 57.621 1 38.85 380 ALA G N 1
ATOM 5141 C CA . ALA C 1 201 ? 14.576 33.728 58.27 1 39.93 380 ALA G CA 1
ATOM 5142 C C . ALA C 1 201 ? 14.409 32.443 59.094 1 41.25 380 ALA G C 1
ATOM 5143 O O . ALA C 1 201 ? 15.249 31.559 58.999 1 41.44 380 ALA G O 1
ATOM 5145 N N . LYS C 1 202 ? 13.288 32.306 59.826 1 41.94 381 LYS G N 1
ATOM 5146 C CA . LYS C 1 202 ? 13.014 31.113 60.626 1 43.31 381 LYS G CA 1
ATOM 5147 C C . LYS C 1 202 ? 12.954 29.873 59.746 1 44.36 381 LYS G C 1
ATOM 5148 O O . LYS C 1 202 ? 13.545 28.854 60.09 1 44.65 381 LYS G O 1
ATOM 5154 N N . GLN C 1 203 ? 12.236 29.955 58.618 1 44.77 382 GLN G N 1
ATOM 5155 C CA . GLN C 1 203 ? 12.079 28.836 57.701 1 45.99 382 GLN G CA 1
ATOM 5156 C C . GLN C 1 203 ? 13.382 28.425 57.06 1 47.98 382 GLN G C 1
ATOM 5157 O O . GLN C 1 203 ? 13.638 27.228 56.941 1 48.42 382 GLN G O 1
ATOM 5163 N N . ILE C 1 204 ? 14.219 29.409 56.667 1 48.36 383 ILE G N 1
ATOM 5164 C CA . ILE C 1 204 ? 15.493 29.139 56.012 1 49.6 383 ILE G CA 1
ATOM 5165 C C . ILE C 1 204 ? 16.535 28.609 56.995 1 51.96 383 ILE G C 1
ATOM 5166 O O . ILE C 1 204 ? 17.212 27.637 56.692 1 51.97 383 ILE G O 1
ATOM 5171 N N . LYS C 1 205 ? 16.626 29.203 58.185 1 53.7 384 LYS G N 1
ATOM 5172 C CA . LYS C 1 205 ? 17.558 28.754 59.211 1 55.89 384 LYS G CA 1
ATOM 5173 C C . LYS C 1 205 ? 17.226 27.339 59.688 1 58.18 384 LYS G C 1
ATOM 5174 O O . LYS C 1 205 ? 18.139 26.579 59.999 1 58.38 384 LYS G O 1
ATOM 5176 N N . LYS C 1 206 ? 15.933 26.979 59.725 1 59.75 385 LYS G N 1
ATOM 5177 C CA . LYS C 1 206 ? 15.496 25.656 60.158 1 62 385 LYS G CA 1
ATOM 5178 C C . LYS C 1 206 ? 15.916 24.576 59.161 1 63.79 385 LYS G C 1
ATOM 5179 O O . LYS C 1 206 ? 16.502 23.569 59.558 1 64.08 385 LYS G O 1
ATOM 5185 N N . GLN C 1 207 ? 15.651 24.796 57.869 1 64.78 386 GLN G N 1
ATOM 5186 C CA . GLN C 1 207 ? 15.997 23.831 56.834 1 66.38 386 GLN G CA 1
ATOM 5187 C C . GLN C 1 207 ? 17.506 23.82 56.54 1 67.64 386 GLN G C 1
ATOM 5188 O O . GLN C 1 207 ? 18.103 22.762 56.345 1 68.08 386 GLN G O 1
ATOM 5194 N N . ASN C 1 208 ? 18.122 24.995 56.53 1 68.12 387 ASN G N 1
ATOM 5195 C CA . ASN C 1 208 ? 19.533 25.155 56.181 1 68.94 387 ASN G CA 1
ATOM 5196 C C . ASN C 1 208 ? 20.3 25.979 57.239 1 69.05 387 ASN G C 1
ATOM 5197 O O . ASN C 1 208 ? 20.56 27.165 57.027 1 69.37 387 ASN G O 1
ATOM 5202 N N . PRO C 1 209 ? 20.684 25.37 58.374 1 68.58 388 PRO G N 1
ATOM 5203 C CA . PRO C 1 209 ? 21.368 26.141 59.429 1 68.24 388 PRO G CA 1
ATOM 5204 C C . PRO C 1 209 ? 22.749 26.697 59.078 1 67.8 388 PRO G C 1
ATOM 5205 O O . PRO C 1 209 ? 23.141 27.711 59.65 1 68.48 388 PRO G O 1
ATOM 5209 N N . LYS C 1 210 ? 23.486 26.061 58.157 1 66.45 389 LYS G N 1
ATOM 5210 C CA . LYS C 1 210 ? 24.81 26.564 57.766 1 65.81 389 LYS G CA 1
ATOM 5211 C C . LYS C 1 210 ? 24.763 27.623 56.638 1 64.68 389 LYS G C 1
ATOM 5212 O O . LYS C 1 210 ? 25.776 28.269 56.366 1 65.09 389 LYS G O 1
ATOM 5214 N N . THR C 1 211 ? 23.598 27.8 55.988 1 62.97 390 THR G N 1
ATOM 5215 C CA . THR C 1 211 ? 23.412 28.755 54.899 1 61.51 390 THR G CA 1
ATOM 5216 C C . THR C 1 211 ? 23.514 30.203 55.377 1 58.8 390 THR G C 1
ATOM 5217 O O . THR C 1 211 ? 22.916 30.584 56.387 1 58.89 390 THR G O 1
ATOM 5221 N N . GLU C 1 212 ? 24.304 30.997 54.656 1 56.28 391 GLU G N 1
ATOM 5222 C CA . GLU C 1 212 ? 24.537 32.393 54.969 1 54.2 391 GLU G CA 1
ATOM 5223 C C . GLU C 1 212 ? 23.282 33.19 54.664 1 51.27 391 GLU G C 1
ATOM 5224 O O . GLU C 1 212 ? 22.805 33.16 53.538 1 50.84 391 GLU G O 1
ATOM 5230 N N . LEU C 1 213 ? 22.732 33.872 55.668 1 49.12 392 LEU G N 1
ATOM 5231 C CA . LEU C 1 213 ? 21.524 34.672 55.492 1 47.72 392 LEU G CA 1
ATOM 5232 C C . LEU C 1 213 ? 21.782 36.096 55.96 1 45.02 392 LEU G C 1
ATOM 5233 O O . LEU C 1 213 ? 22.209 36.304 57.087 1 44.79 392 LEU G O 1
ATOM 5238 N N . ILE C 1 214 ? 21.549 37.073 55.077 1 42.91 393 ILE G N 1
ATOM 5239 C CA . ILE C 1 214 ? 21.751 38.484 55.364 1 42.38 393 ILE G CA 1
ATOM 5240 C C . ILE C 1 214 ? 20.475 39.22 54.947 1 42.82 393 ILE G C 1
ATOM 5241 O O . ILE C 1 214 ? 19.994 39.002 53.834 1 42.8 393 ILE G O 1
ATOM 5246 N N . TYR C 1 215 ? 19.924 40.061 55.823 1 43.13 394 TYR G N 1
ATOM 5247 C CA . TYR C 1 215 ? 18.71 40.772 55.471 1 44.68 394 TYR G CA 1
ATOM 5248 C C . TYR C 1 215 ? 18.636 42.149 56.065 1 46.54 394 TYR G C 1
ATOM 5249 O O . TYR C 1 215 ? 19.216 42.418 57.116 1 46.59 394 TYR G O 1
ATOM 5258 N N . GLU C 1 216 ? 17.903 43.019 55.36 1 48.12 395 GLU G N 1
ATOM 5259 C CA . GLU C 1 216 ? 17.659 44.414 55.681 1 50.23 395 GLU G CA 1
ATOM 5260 C C . GLU C 1 216 ? 16.137 44.572 55.785 1 51.98 395 GLU G C 1
ATOM 5261 O O . GLU C 1 216 ? 15.443 44.38 54.789 1 52.31 395 GLU G O 1
ATOM 5267 N N . GLY C 1 217 ? 15.623 44.871 56.974 1 53.15 396 GLY G N 1
ATOM 5268 C CA . GLY C 1 217 ? 14.178 44.984 57.158 1 55.02 396 GLY G CA 1
ATOM 5269 C C . GLY C 1 217 ? 13.682 46.143 57.999 1 56.52 396 GLY G C 1
ATOM 5270 O O . GLY C 1 217 ? 14.261 46.449 59.044 1 56.92 396 GLY G O 1
ATOM 5271 N N . TRP C 1 218 ? 12.572 46.771 57.566 1 56.89 397 TRP G N 1
ATOM 5272 C CA . TRP C 1 218 ? 11.937 47.868 58.302 1 57.59 397 TRP G CA 1
ATOM 5273 C C . TRP C 1 218 ? 10.407 47.692 58.399 1 58.46 397 TRP G C 1
ATOM 5274 O O . TRP C 1 218 ? 9.827 46.866 57.692 1 58.01 397 TRP G O 1
ATOM 5285 N N . LYS C 1 219 ? 9.759 48.418 59.323 1 59.34 398 LYS G N 1
ATOM 5286 C CA . LYS C 1 219 ? 8.314 48.31 59.497 1 60.22 398 LYS G CA 1
ATOM 5287 C C . LYS C 1 219 ? 7.58 49.096 58.408 1 61.37 398 LYS G C 1
ATOM 5288 O O . LYS C 1 219 ? 7.68 50.32 58.354 1 61.62 398 LYS G O 1
ATOM 5294 N N . PHE C 1 220 ? 6.867 48.389 57.525 1 61.96 399 PHE G N 1
ATOM 5295 C CA . PHE C 1 220 ? 6.144 49.037 56.435 1 63.32 399 PHE G CA 1
ATOM 5296 C C . PHE C 1 220 ? 4.839 49.67 56.929 1 64.58 399 PHE G C 1
ATOM 5297 O O . PHE C 1 220 ? 4.221 49.174 57.879 1 65.44 399 PHE G O 1
#

Nearest PDB structures (foldseek):
  8qq1-assembly1_C  TM=1.005E+00  e=1.814E-50  Streptococcus pneumoniae
  8qq5-assembly2_B  TM=9.871E-01  e=2.288E-45  Streptococcus pneumoniae
  8qq1-assembly3_G  TM=9.962E-01  e=9.275E-45  Streptococcus pneumoniae
  8qta-assembly1_A  TM=9.789E-01  e=2.174E-44  Streptococcus pneumoniae
  8qt7-assembly1_A  TM=9.720E-01  e=4.513E-44  Streptococcus pneumoniae

B-factor: mean 38.64, std 11.41, range [21.48, 101.08]

Sequence (651 aa):
SFPYLGKITHLKRLNHDTREIQIHLSRPFNYQSGQFAFLKIFQEGFESAPHPFSISGGHGQTLYFTVKTSGDHTKNIYDNLQAGSKVTLDRAYGHMIIEEGRENQVWIAGGIGITPFISYIREHPILDKQVHFYYSFRGDENAVYLDLLRNYAQKNPNFELHLIDSTKDGYLNFEQKEVPEHATVYMCGPISMMKALAKQIKKQNPKTELIYEGWKFQKISFPYLGKITHLKRLNHDTREIQIHLSRPFNYQSGQFAFLKIFQEGFESAPHPFSISGGHGQTLYFTVKTSGDHTKNIYDNLQAGSKVTLDRAYGHMIIEEGRENQVWIAGGIGITPFISYIREHPILDKQVHFYYSFRGDENAVYLDLLRNYAQKNPNFELHLIDSTKDGYLNFEQKEVPEHATVYMCGPISMMKALAKQIKKQNPKTELIYEGWKFKISFPYLGKITHLKRLNHDTREIQIHLSRPFNYQSGQFAFLKIFQEGFESAPHPFSISGGHGQTLYFTVKTSGDHTKNIYDNLQAGSKVTLDRAYGHMIIEEGRENQVWIAGGIGITPFISYIREHPILDKQVHFYYSFRGDENAVYLDLLRNYAQKNPNFELHLIDSTKDGYLNFEEHATVYMCGPISMMKALAKQIKKQNPKTELIYEGWKF

Secondary structure (DSSP, 8-state):
--PEEEEEEEEEE-SSSEEEEEEEESS-----TT-EEEEEEE-TTS--S-EEEEEEE--TTEEEEEEE--SHHHHHHHHH--TT-EEEE---B-S--GGGS-SEEEEEEEGGGGHHHHHHHHH-SS--SEEEEEEEESSGGG---HHHHHHHHHH-TTEEEEEEEHHHH-S---TT-B--TTEEEEEEEEHHHHHHHHHHHHHH-TTSEEEEEEE--/-B---PEEEEEEEEEE-SSSEEEEEEEESS-----TT-EEEEEEE-TTS--S-EEEEEEE--TTEEEEEEE--SHHHHHHHHH--TT-EEEE---B-S--GGGS-SEEEEEEEGGGGHHHHHHHHH-SS--SEEEEEEEESSGGG---HHHHHHHHHH-TTEEEEEEEHHHH-S---SS----TTEEEEEEEEHHHHHHHHHHHHHH-TT-EEEEEEE--/-----EEEEEEEEEE-SSSEEEEEEEESS-----TT-EEEEEEE-TTS--S-EEEEEEE--TTEEEEEEE--SHHHHHHHHH--TT-EEEE---B-S--GGGS-SEEEEEEEGGGGHHHHHHHHH-SS--SEEEEEEEESSGGG---HHHHHHHHHH-TTEEEEEEEHHHH-S-------EEEEEEEHHHHHHHHHHHHHH-TTSEEEEEEE--

Solvent-accessible surface area: 31712 Å² total; per-residue (Å²): 160,144,77,25,80,2,94,1,48,109,40,128,118,38,27,100,18,3,21,16,0,40,1,82,0,68,62,94,15,119,37,84,11,2,22,41,0,60,1,64,1,98,40,175,64,21,92,48,47,73,45,74,28,10,0,0,0,5,140,35,66,46,1,42,0,6,2,56,38,80,41,134,17,17,113,32,0,33,66,73,2,106,62,43,19,92,0,22,2,58,135,12,62,18,176,3,15,0,52,33,2,99,73,13,0,0,0,0,0,3,20,17,0,0,3,1,0,0,0,1,6,68,49,52,81,134,9,77,6,12,2,27,0,18,0,9,11,135,11,104,122,32,9,6,21,71,118,46,0,180,89,13,33,149,123,4,89,33,4,91,42,54,84,21,16,13,96,159,109,35,159,27,89,0,96,132,37,91,3,24,99,40,0,0,0,1,0,0,0,21,42,91,31,0,113,48,2,3,155,30,0,118,167,71,11,109,159,12,60,32,45,72,46,21,81,191,97,170,58,9,85,7,53,39,47,9,62,1,23,96,38,122,121,48,29,116,20,4,18,9,0,42,0,25,0,60,32,87,8,130,38,75,8,3,23,41,0,59,1,62,1,52,43,175,68,23,121,55,51,76,47,80,27,13,0,0,0,5,137,35,46,46,2,43,0,6,1,57,40,87,41,138,16,18,116,30,0,31,65,85,6,119,54,48,16,81,0,10,2,63,131,14,57,16,172,3,18,0,83,131,12,122,102,64,3,8,0,0,0,3,21,17,0,0,3,1,0,0,0,4,6,64,48,42,79,131,9,124,8,61,0,51,0,30,0,8,9,137,16,92,142,44,11,7,24,40,104,47,0,110,87,14,32,150,114,5,130,41,8,81,41,53,66,23,11,12,96,141,114,36,162,18,81,3,66,86,77,89,14,76,103,123,5,0,0,2,0,0,0,25,48,91,37,0,116,47,3,18,159,33,3,90,164,75,25,95,158,1,88,32,51,81,49,22,94,184,86,153,167,98,178,66,58,101,11,101,2,56,112,40,123,115,45,26,111,20,4,19,10,0,40,0,90,0,67,153,57,8,124,43,78,10,2,23,43,0,62,1,64,1,87,40,170,72,22,89,49,47,72,44,74,26,12,0,0,0,5,140,34,65,44,1,44,0,6,3,56,42,93,42,132,17,17,117,33,0,34,67,75,2,111,58,43,15,122,1,20,1,60,132,13,65,18,168,4,12,0,83,133,12,71,28,44,2,28,0,0,0,3,21,16,0,0,3,0,0,0,0,3,6,64,50,36,83,17,6,53,25,82,0,69,0,39,0,10,10,133,6,94,116,38,10,7,23,38,109,46,0,121,93,12,30,156,92,1,110,31,5,84,41,65,56,28,16,14,97,157,107,34,156,23,107,57,148,105,56,17,0,7,1,0,0,0,25,37,90,36,0,114,46,2,16,156,23,12,54,164,120,58,114,100,27,66,49,46,75,47,31,96,182,104

InterPro domains:
  IPR001433 Oxidoreductase FAD/NAD(P)-binding [PF00175] (286-376)
  IPR013112 FAD-binding 8 [PF08022] (188-266)
  IPR017927 FAD-binding domain, ferredoxin reductase-type [PS51384] (179-277)
  IPR017938 Riboflavin synthase-like beta-barrel [SSF63380] (184-274)
  IPR039261 Ferredoxin-NADP reductase (FNR), nucleotide-binding domain [G3DSA:3.40.50.80] (275-396)
  IPR039261 Ferredoxin-NADP reductase (FNR), nucleotide-binding domain [SSF52343] (275-390)
  IPR050415 Multicomponent Reductase Electron Transfer [PTHR47354] (21-395)

Foldseek 3Di:
DDWWKWFFADWADFFPFKIKTKIFTPWWADDAQPWWWWKAWDDPPAHRGTDIFGFQADGIGITMGMAGDDDDRSSCVVPPDDGGTMMIIHHIDDDDHPVPWFLEEEEEEEQSQCRSVNHVCRVCLERRGQYEYEYEYADPRRDGCPVVLVVSCVSYVSYHYDYHHCNVVNQDDCALPDDDQNYAYEYTEAPVNVVRRCVRCCVNPVNHHYYYDHDHD/DDDFDWWKWFWADKADQFPFKMKTKIFTPWWADDAQVWWWFKAWADPPADRGTDIFGFQADGTRMTMGMAGDDDDRSSCCNPPDDTGTMMTTGHIDDDPHPVPWFLEEEEEEEQSQCRSVNHVCRVCLARRGQYEYEYEYADPRRDGCPVVLVVSCVRYVSYHYHYHHCNVPNQDACLQPDDDLRYAYEYEYAPVNVVRNVVSVCVNPVNHHYDYDHDHD/DDADWWKWFFADWAAQFPFKIKTKIFTPWWADDAQPWWWFKAWADPPAHRGTDIFGWQADGTRMTMGMAGDDDDRSNCVNPPDDTGTMMITTHIDDDLHPVPADLEEEEEEEQSQCRSVNHVCRVCVERRGQYEYEYEYQDPSRDGCPVVLVVSCVRYVSYHYHYHNCNVVNQDDDCPRYAYEYTYAVVNVVRNCVSCCVVPVVHHYYYDHDHD

Organism: Streptococcus pneumoniae (NCBI:txid1313)